Protein AF-0000000084639088 (afdb_homodimer)

pLDDT: mean 86.97, std 14.19, range [35.06, 98.44]

Sequence (454 aa):
MRRARAPRGSGDLLRHEILDAATELLLQTRQARAVSIRSVAERVGVTSPSIYLHFQDKDALLDAVCARYLARLDEEMERAAMGHTCVVEVLRAQGLAYVRFALQTPELYRLATMGEWRSGSNVDSALDSSAFRHMCASVQAMMDEGIYRADDPTTIALELWTAAHGVAALLIAKPHLPFGDVAAFADRVLGAVLCGHMVAGLVGPQATSRDLMDWVVQHRPSEESRVMRRARAPRGSGDLLRHEILDAATELLLQTRQARAVSIRSVAERVGVTSPSIYLHFQDKDALLDAVCARYLARLDEEMERAAMGHTCVVEVLRAQGLAYVRFALQTPELYRLATMGEWRSGSNVDSALDSSAFRHMCASVQAMMDEGIYRADDPTTIALELWTAAHGVAALLIAKPHLPFGDVAAFADRVLGAVLCGHMVAGLVGPQATSRDLMDWVVQHRPSEESRV

Structure (mmCIF, N/CA/C/O backbone):
data_AF-0000000084639088-model_v1
#
loop_
_entity.id
_entity.type
_entity.pdbx_description
1 polymer 'Bacterial regulatory s, tetR family protein'
#
loop_
_atom_site.group_PDB
_atom_site.id
_atom_site.type_symbol
_atom_site.label_atom_id
_atom_site.label_alt_id
_atom_site.label_comp_id
_atom_site.label_asym_id
_atom_site.label_entity_id
_atom_site.label_seq_id
_atom_site.pdbx_PDB_ins_code
_atom_site.Cartn_x
_atom_site.Cartn_y
_atom_site.Cartn_z
_atom_site.occupancy
_atom_site.B_iso_or_equiv
_atom_site.auth_seq_id
_atom_site.auth_comp_id
_atom_site.auth_asym_id
_atom_site.auth_atom_id
_atom_site.pdbx_PDB_model_num
ATOM 1 N N . MET A 1 1 ? 37.062 38.875 14.141 1 35.06 1 MET A N 1
ATOM 2 C CA . MET A 1 1 ? 37.75 37.688 13.617 1 35.06 1 MET A CA 1
ATOM 3 C C . MET A 1 1 ? 36.938 37.062 12.484 1 35.06 1 MET A C 1
ATOM 5 O O . MET A 1 1 ? 35.781 36.719 12.664 1 35.06 1 MET A O 1
ATOM 9 N N . ARG A 1 2 ? 37.219 37.312 11.219 1 38.88 2 ARG A N 1
ATOM 10 C CA . ARG A 1 2 ? 36.562 36.906 9.977 1 38.88 2 ARG A CA 1
ATOM 11 C C . ARG A 1 2 ? 36.406 35.406 9.914 1 38.88 2 ARG A C 1
ATOM 13 O O . ARG A 1 2 ? 37.344 34.656 10.203 1 38.88 2 ARG A O 1
ATOM 20 N N . ARG A 1 3 ? 35.25 34.875 10.227 1 47.12 3 ARG A N 1
ATOM 21 C CA . ARG A 1 3 ? 35.031 33.406 10.156 1 47.12 3 ARG A CA 1
ATOM 22 C C . ARG A 1 3 ? 35.75 32.812 8.938 1 47.12 3 ARG A C 1
ATOM 24 O O . ARG A 1 3 ? 35.562 33.312 7.816 1 47.12 3 ARG A O 1
ATOM 31 N N . ALA A 1 4 ? 36.938 32.312 9.062 1 46.47 4 ALA A N 1
ATOM 32 C CA . ALA A 1 4 ? 37.719 31.656 8.055 1 46.47 4 ALA A CA 1
ATOM 33 C C . ALA A 1 4 ? 36.844 30.953 7.023 1 46.47 4 ALA A C 1
ATOM 35 O O . ALA A 1 4 ? 35.875 30.312 7.379 1 46.47 4 ALA A O 1
ATOM 36 N N . ARG A 1 5 ? 36.844 31.297 5.793 1 47.91 5 ARG A N 1
ATOM 37 C CA . ARG A 1 5 ? 36.156 30.656 4.672 1 47.91 5 ARG A CA 1
ATOM 38 C C . ARG A 1 5 ? 36.281 29.141 4.766 1 47.91 5 ARG A C 1
ATOM 40 O O . ARG A 1 5 ? 37.375 28.594 4.891 1 47.91 5 ARG A O 1
ATOM 47 N N . ALA A 1 6 ? 35.281 28.5 5.352 1 52.72 6 ALA A N 1
ATOM 48 C CA . ALA A 1 6 ? 35.344 27.047 5.438 1 52.72 6 ALA A CA 1
ATOM 49 C C . ALA A 1 6 ? 36.031 26.469 4.203 1 52.72 6 ALA A C 1
ATOM 51 O O . ALA A 1 6 ? 35.75 26.891 3.076 1 52.72 6 ALA A O 1
ATOM 52 N N . PRO A 1 7 ? 37.188 25.719 4.219 1 47.97 7 PRO A N 1
ATOM 53 C CA . PRO A 1 7 ? 37.938 25.156 3.08 1 47.97 7 PRO A CA 1
ATOM 54 C C . PRO A 1 7 ? 37 24.547 2.021 1 47.97 7 PRO A C 1
ATOM 56 O O . PRO A 1 7 ? 35.875 24.156 2.334 1 47.97 7 PRO A O 1
ATOM 59 N N . ARG A 1 8 ? 37.438 24.375 0.79 1 40.81 8 ARG A N 1
ATOM 60 C CA . ARG A 1 8 ? 36.938 23.75 -0.433 1 40.81 8 ARG A CA 1
ATOM 61 C C . ARG A 1 8 ? 36.562 22.297 -0.199 1 40.81 8 ARG A C 1
ATOM 63 O O . ARG A 1 8 ? 37.406 21.516 0.305 1 40.81 8 ARG A O 1
ATOM 70 N N . GLY A 1 9 ? 35.312 21.906 -0.04 1 51.47 9 GLY A N 1
ATOM 71 C CA . GLY A 1 9 ? 34.781 20.625 0.343 1 51.47 9 GLY A CA 1
ATOM 72 C C . GLY A 1 9 ? 33.875 20.688 1.559 1 51.47 9 GLY A C 1
ATOM 73 O O . GLY A 1 9 ? 33.25 19.688 1.941 1 51.47 9 GLY A O 1
ATOM 74 N N . SER A 1 10 ? 34 21.734 2.279 1 57.94 10 SER A N 1
ATOM 75 C CA . SER A 1 10 ? 33.25 22.016 3.49 1 57.94 10 SER A CA 1
ATOM 76 C C . SER A 1 10 ? 31.75 22.078 3.199 1 57.94 10 SER A C 1
ATOM 78 O O . SER A 1 10 ? 30.938 21.719 4.043 1 57.94 10 SER A O 1
ATOM 80 N N . GLY A 1 11 ? 31.484 22.5 2.008 1 62.69 11 GLY A N 1
ATOM 81 C CA . GLY A 1 11 ? 30.109 22.547 1.563 1 62.69 11 GLY A CA 1
ATOM 82 C C . GLY A 1 11 ? 29.438 21.188 1.52 1 62.69 11 GLY A C 1
ATOM 83 O O . GLY A 1 11 ? 28.312 21.031 1.98 1 62.69 11 GLY A O 1
ATOM 84 N N . ASP A 1 12 ? 30.234 20.281 0.982 1 76.69 12 ASP A N 1
ATOM 85 C CA . ASP A 1 12 ? 29.719 18.922 0.908 1 76.69 12 ASP A CA 1
ATOM 86 C C . ASP A 1 12 ? 29.547 18.328 2.303 1 76.69 12 ASP A C 1
ATOM 88 O O . ASP A 1 12 ? 28.562 17.609 2.559 1 76.69 12 ASP A O 1
ATOM 92 N N . LEU A 1 13 ? 30.438 18.719 3.139 1 87.06 13 LEU A N 1
ATOM 93 C CA . LEU A 1 13 ? 30.359 18.219 4.504 1 87.06 13 LEU A CA 1
ATOM 94 C C . LEU A 1 13 ? 29.125 18.766 5.207 1 87.06 13 LEU A C 1
ATOM 96 O O . LEU A 1 13 ? 28.375 18.016 5.852 1 87.06 13 LEU A O 1
ATOM 100 N N . LEU A 1 14 ? 28.891 20.109 5.066 1 91.19 14 LEU A N 1
ATOM 101 C CA . LEU A 1 14 ? 27.734 20.719 5.711 1 91.19 14 LEU A CA 1
ATOM 102 C C . LEU A 1 14 ? 26.438 20.141 5.152 1 91.19 14 LEU A C 1
ATOM 104 O O . LEU A 1 14 ? 25.484 19.906 5.895 1 91.19 14 LEU A O 1
ATOM 108 N N . ARG A 1 15 ? 26.453 19.906 3.908 1 94.44 15 ARG A N 1
ATOM 109 C CA . ARG A 1 15 ? 25.266 19.312 3.295 1 94.44 15 ARG A CA 1
ATOM 110 C C . ARG A 1 15 ? 24.938 17.969 3.939 1 94.44 15 ARG A C 1
ATOM 112 O O . ARG A 1 15 ? 23.766 17.703 4.246 1 94.44 15 ARG A O 1
ATOM 119 N N . HIS A 1 16 ? 26 17.172 4.125 1 95.12 16 HIS A N 1
ATOM 120 C CA . HIS A 1 16 ? 25.797 15.867 4.742 1 95.12 16 HIS A CA 1
ATOM 121 C C . HIS A 1 16 ? 25.359 16.016 6.195 1 95.12 16 HIS A C 1
ATOM 123 O O . HIS A 1 16 ? 24.484 15.258 6.652 1 95.12 16 HIS A O 1
ATOM 129 N N . GLU A 1 17 ? 25.891 16.938 6.863 1 96.06 17 GLU A N 1
ATOM 130 C CA . GLU A 1 17 ? 25.5 17.188 8.25 1 96.06 17 GLU A CA 1
ATOM 131 C C . GLU A 1 17 ? 24.031 17.609 8.344 1 96.06 17 GLU A C 1
ATOM 133 O O . GLU A 1 17 ? 23.328 17.203 9.266 1 96.06 17 GLU A O 1
ATOM 138 N N . ILE A 1 18 ? 23.672 18.406 7.434 1 96.25 18 ILE A N 1
ATOM 139 C CA . ILE A 1 18 ? 22.281 18.875 7.387 1 96.25 18 ILE A CA 1
ATOM 140 C C . ILE A 1 18 ? 21.344 17.703 7.16 1 96.25 18 ILE A C 1
ATOM 142 O O . ILE A 1 18 ? 20.344 17.547 7.855 1 96.25 18 ILE A O 1
ATOM 146 N N . LEU A 1 19 ? 21.719 16.844 6.25 1 96.25 19 LEU A N 1
ATOM 147 C CA . LEU A 1 19 ? 20.906 15.68 5.953 1 96.25 19 LEU A CA 1
ATOM 148 C C . LEU A 1 19 ? 20.859 14.734 7.152 1 96.25 19 LEU A C 1
ATOM 150 O O . LEU A 1 19 ? 19.797 14.172 7.461 1 96.25 19 LEU A O 1
ATOM 154 N N . ASP A 1 20 ? 21.969 14.562 7.805 1 96.81 20 ASP A N 1
ATOM 155 C CA . ASP A 1 20 ? 22.016 13.727 9 1 96.81 20 ASP A CA 1
ATOM 156 C C . ASP A 1 20 ? 21.078 14.273 10.078 1 96.81 20 ASP A C 1
ATOM 158 O O . ASP A 1 20 ? 20.312 13.523 10.672 1 96.81 20 ASP A O 1
ATOM 162 N N . ALA A 1 21 ? 21.156 15.516 10.25 1 96.19 21 ALA A N 1
ATOM 163 C CA . ALA A 1 21 ? 20.344 16.172 11.281 1 96.19 21 ALA A CA 1
ATOM 164 C C . ALA A 1 21 ? 18.859 16.062 10.953 1 96.19 21 ALA A C 1
ATOM 166 O O . ALA A 1 21 ? 18.047 15.773 11.836 1 96.19 21 ALA A O 1
ATOM 167 N N . ALA A 1 22 ? 18.547 16.344 9.727 1 95.62 22 ALA A N 1
ATOM 168 C CA . ALA A 1 22 ? 17.156 16.25 9.305 1 95.62 22 ALA A CA 1
ATOM 169 C C . ALA A 1 22 ? 16.625 14.828 9.508 1 95.62 22 ALA A C 1
ATOM 171 O O . ALA A 1 22 ? 15.508 14.641 10 1 95.62 22 ALA A O 1
ATOM 172 N N . THR A 1 23 ? 17.406 13.844 9.125 1 94.88 23 THR A N 1
ATOM 173 C CA . THR A 1 23 ? 17.031 12.445 9.273 1 94.88 23 THR A CA 1
ATOM 174 C C . THR A 1 23 ? 16.828 12.094 10.742 1 94.88 23 THR A C 1
ATOM 176 O O . THR A 1 23 ? 15.828 11.469 11.109 1 94.88 23 THR A O 1
ATOM 179 N N . GLU A 1 24 ? 17.719 12.5 11.547 1 94.75 24 GLU A N 1
ATOM 180 C CA . GLU A 1 24 ? 17.641 12.227 12.977 1 94.75 24 GLU A CA 1
ATOM 181 C C . GLU A 1 24 ? 16.391 12.867 13.594 1 94.75 24 GLU A C 1
ATOM 183 O O . GLU A 1 24 ? 15.695 12.234 14.391 1 94.75 24 GLU A O 1
ATOM 188 N N . LEU A 1 25 ? 16.188 14.102 13.234 1 93.44 25 LEU A N 1
ATOM 189 C CA . LEU A 1 25 ? 15.016 14.805 13.75 1 93.44 25 LEU A CA 1
ATOM 190 C C . LEU A 1 25 ? 13.734 14.078 13.336 1 93.44 25 LEU A C 1
ATOM 192 O O . LEU A 1 25 ? 12.812 13.938 14.141 1 93.44 25 LEU A O 1
ATOM 196 N N . LEU A 1 26 ? 13.703 13.648 12.109 1 90.62 26 LEU A N 1
ATOM 197 C CA . LEU A 1 26 ? 12.539 12.922 11.602 1 90.62 26 LEU A CA 1
ATOM 198 C C . LEU A 1 26 ? 12.32 11.633 12.391 1 90.62 26 LEU A C 1
ATOM 200 O O . LEU A 1 26 ? 11.195 11.32 12.781 1 90.62 26 LEU A O 1
ATOM 204 N N . LEU A 1 27 ? 13.383 10.922 12.625 1 90.5 27 LEU A N 1
ATOM 205 C CA . LEU A 1 27 ? 13.297 9.641 13.32 1 90.5 27 LEU A CA 1
ATOM 206 C C . LEU A 1 27 ? 12.906 9.852 14.781 1 90.5 27 LEU A C 1
ATOM 208 O O . LEU A 1 27 ? 12.156 9.055 15.344 1 90.5 27 LEU A O 1
ATOM 212 N N . GLN A 1 28 ? 13.344 10.938 15.383 1 89.69 28 GLN A N 1
ATOM 213 C CA . GLN A 1 28 ? 13.062 11.234 16.781 1 89.69 28 GLN A CA 1
ATOM 214 C C . GLN A 1 28 ? 11.617 11.68 16.969 1 89.69 28 GLN A C 1
ATOM 216 O O . GLN A 1 28 ? 10.945 11.242 17.906 1 89.69 28 GLN A O 1
ATOM 221 N N . THR A 1 29 ? 11.18 12.484 16.062 1 84.56 29 THR A N 1
ATOM 222 C CA . THR A 1 29 ? 9.859 13.078 16.234 1 84.56 29 THR A CA 1
ATOM 223 C C . THR A 1 29 ? 8.789 12.203 15.578 1 84.56 29 THR A C 1
ATOM 225 O O . THR A 1 29 ? 7.602 12.336 15.875 1 84.56 29 THR A O 1
ATOM 228 N N . ARG A 1 30 ? 9.188 11.398 14.586 1 78.81 30 ARG A N 1
ATOM 229 C CA . ARG A 1 30 ? 8.336 10.492 13.82 1 78.81 30 ARG A CA 1
ATOM 230 C C . ARG A 1 30 ? 7.32 11.266 12.984 1 78.81 30 ARG A C 1
ATOM 232 O O . ARG A 1 30 ? 6.32 10.703 12.539 1 78.81 30 ARG A O 1
ATOM 239 N N . GLN A 1 31 ? 7.531 12.539 12.867 1 77.12 31 GLN A N 1
ATOM 240 C CA . GLN A 1 31 ? 6.629 13.406 12.117 1 77.12 31 GLN A CA 1
ATOM 241 C C . GLN A 1 31 ? 7.41 14.359 11.219 1 77.12 31 GLN A C 1
ATOM 243 O O . GLN A 1 31 ? 8.289 15.086 11.688 1 77.12 31 GLN A O 1
ATOM 248 N N . ALA A 1 32 ? 6.996 14.367 9.953 1 77.31 32 ALA A N 1
ATOM 249 C CA . ALA A 1 32 ? 7.664 15.258 9.008 1 77.31 32 ALA A CA 1
ATOM 250 C C . ALA A 1 32 ? 7.441 16.719 9.383 1 77.31 32 ALA A C 1
ATOM 252 O O . ALA A 1 32 ? 8.297 17.578 9.133 1 77.31 32 ALA A O 1
ATOM 253 N N . ARG A 1 33 ? 6.328 16.984 9.969 1 75.38 33 ARG A N 1
ATOM 254 C CA . ARG A 1 33 ? 5.984 18.359 10.305 1 75.38 33 ARG A CA 1
ATOM 255 C C . ARG A 1 33 ? 6.922 18.922 11.367 1 75.38 33 ARG A C 1
ATOM 257 O O . ARG A 1 33 ? 7.09 20.141 11.484 1 75.38 33 ARG A O 1
ATOM 264 N N . ALA A 1 34 ? 7.543 18.062 12.062 1 80.44 34 ALA A N 1
ATOM 265 C CA . ALA A 1 34 ? 8.438 18.5 13.125 1 80.44 34 ALA A CA 1
ATOM 266 C C . ALA A 1 34 ? 9.797 18.906 12.57 1 80.44 34 ALA A C 1
ATOM 268 O O . ALA A 1 34 ? 10.586 19.578 13.25 1 80.44 34 ALA A O 1
ATOM 269 N N . VAL A 1 35 ? 10.102 18.484 11.422 1 90 35 VAL A N 1
ATOM 270 C CA . VAL A 1 35 ? 11.344 18.859 10.766 1 90 35 VAL A CA 1
ATOM 271 C C . VAL A 1 35 ? 11.18 20.234 10.109 1 90 35 VAL A C 1
ATOM 273 O O . VAL A 1 35 ? 10.336 20.406 9.227 1 90 35 VAL A O 1
ATOM 276 N N . SER A 1 36 ? 11.93 21.234 10.648 1 93.75 36 SER A N 1
ATOM 277 C CA . SER A 1 36 ? 11.961 22.578 10.07 1 93.75 36 SER A CA 1
ATOM 278 C C . SER A 1 36 ? 13.383 23.031 9.773 1 93.75 36 SER A C 1
ATOM 280 O O . SER A 1 36 ? 14.344 22.469 10.32 1 93.75 36 SER A O 1
ATOM 282 N N . ILE A 1 37 ? 13.453 24 8.852 1 96.31 37 ILE A N 1
ATOM 283 C CA . ILE A 1 37 ? 14.766 24.562 8.555 1 96.31 37 ILE A CA 1
ATOM 284 C C . ILE A 1 37 ? 15.414 25.078 9.836 1 96.31 37 ILE A C 1
ATOM 286 O O . ILE A 1 37 ? 16.594 24.844 10.086 1 96.31 37 ILE A O 1
ATOM 290 N N . ARG A 1 38 ? 14.633 25.688 10.68 1 95.5 38 ARG A N 1
ATOM 291 C CA . ARG A 1 38 ? 15.133 26.234 11.938 1 95.5 38 ARG A CA 1
ATOM 292 C C . ARG A 1 38 ? 15.641 25.141 12.859 1 95.5 38 ARG A C 1
ATOM 294 O O . ARG A 1 38 ? 16.734 25.234 13.414 1 95.5 38 ARG A O 1
ATOM 301 N N . SER A 1 39 ? 14.859 24.062 13.047 1 95.69 39 SER A N 1
ATOM 302 C CA . SER A 1 39 ? 15.234 22.984 13.953 1 95.69 39 SER A CA 1
ATOM 303 C C . SER A 1 39 ? 16.484 22.25 13.445 1 95.69 39 SER A C 1
ATOM 305 O O . SER A 1 39 ? 17.328 21.828 14.242 1 95.69 39 SER A O 1
ATOM 307 N N . VAL A 1 40 ? 16.578 22.094 12.156 1 97 40 VAL A N 1
ATOM 308 C CA . VAL A 1 40 ? 17.734 21.453 11.562 1 97 40 VAL A CA 1
ATOM 309 C C . VAL A 1 40 ? 18.969 22.312 11.758 1 97 40 VAL A C 1
ATOM 311 O O . VAL A 1 40 ? 20.031 21.828 12.141 1 97 40 VAL A O 1
ATOM 314 N N . ALA A 1 41 ? 18.797 23.609 11.516 1 96.94 41 ALA A N 1
ATOM 315 C CA . ALA A 1 41 ? 19.906 24.547 11.711 1 96.94 41 ALA A CA 1
ATOM 316 C C . ALA A 1 41 ? 20.406 24.516 13.148 1 96.94 41 ALA A C 1
ATOM 318 O O . ALA A 1 41 ? 21.609 24.453 13.383 1 96.94 41 ALA A O 1
ATOM 319 N N . GLU A 1 42 ? 19.5 24.516 14.055 1 96.44 42 GLU A N 1
ATOM 320 C CA . GLU A 1 42 ? 19.844 24.453 15.469 1 96.44 42 GLU A CA 1
ATOM 321 C C . GLU A 1 42 ? 20.609 23.172 15.805 1 96.44 42 GLU A C 1
ATOM 323 O O . GLU A 1 42 ? 21.594 23.203 16.547 1 96.44 42 GLU A O 1
ATOM 328 N N . ARG A 1 43 ? 20.219 22.125 15.273 1 95.19 43 ARG A N 1
ATOM 329 C CA . ARG A 1 43 ? 20.844 20.828 15.547 1 95.19 43 ARG A CA 1
ATOM 330 C C . ARG A 1 43 ? 22.266 20.781 14.992 1 95.19 43 ARG A C 1
ATOM 332 O O . ARG A 1 43 ? 23.156 20.203 15.617 1 95.19 43 ARG A O 1
ATOM 339 N N . VAL A 1 44 ? 22.453 21.297 13.852 1 95.94 44 VAL A N 1
ATOM 340 C CA . VAL A 1 44 ? 23.75 21.297 13.188 1 95.94 44 VAL A CA 1
ATOM 341 C C . VAL A 1 44 ? 24.656 22.344 13.82 1 95.94 44 VAL A C 1
ATOM 343 O O . VAL A 1 44 ? 25.875 22.219 13.797 1 95.94 44 VAL A O 1
ATOM 346 N N . GLY A 1 45 ? 24.109 23.406 14.383 1 96.38 45 GLY A N 1
ATOM 347 C CA . GLY A 1 45 ? 24.859 24.5 14.953 1 96.38 45 GLY A CA 1
ATOM 348 C C . GLY A 1 45 ? 25.203 25.594 13.945 1 96.38 45 GLY A C 1
ATOM 349 O O . GLY A 1 45 ? 26.297 26.156 13.969 1 96.38 45 GLY A O 1
ATOM 350 N N . VAL A 1 46 ? 24.281 25.828 13.031 1 96.06 46 VAL A N 1
ATOM 351 C CA . VAL A 1 46 ? 24.453 26.875 12.039 1 96.06 46 VAL A CA 1
ATOM 352 C C . VAL A 1 46 ? 23.219 27.766 12 1 96.06 46 VAL A C 1
ATOM 354 O O . VAL A 1 46 ? 22.25 27.516 12.719 1 96.06 46 VAL A O 1
ATOM 357 N N . THR A 1 47 ? 23.266 28.781 11.117 1 94.56 47 THR A N 1
ATOM 358 C CA . THR A 1 47 ? 22.109 29.641 10.953 1 94.56 47 THR A CA 1
ATOM 359 C C . THR A 1 47 ? 21.188 29.109 9.867 1 94.56 47 THR A C 1
ATOM 361 O O . THR A 1 47 ? 21.625 28.391 8.969 1 94.56 47 THR A O 1
ATOM 364 N N . SER A 1 48 ? 19.922 29.453 9.883 1 94.81 48 SER A N 1
ATOM 365 C CA . SER A 1 48 ? 18.938 29.016 8.898 1 94.81 48 SER A CA 1
ATOM 366 C C . SER A 1 48 ? 19.359 29.422 7.488 1 94.81 48 SER A C 1
ATOM 368 O O . SER A 1 48 ? 19.25 28.641 6.547 1 94.81 48 SER A O 1
ATOM 370 N N . PRO A 1 49 ? 19.875 30.641 7.262 1 94.12 49 PRO A N 1
ATOM 371 C CA . PRO A 1 49 ? 20.312 31.031 5.918 1 94.12 49 PRO A CA 1
ATOM 372 C C . PRO A 1 49 ? 21.391 30.125 5.348 1 94.12 49 PRO A C 1
ATOM 374 O O . PRO A 1 49 ? 21.438 29.906 4.133 1 94.12 49 PRO A O 1
ATOM 377 N N . SER A 1 50 ? 22.172 29.594 6.203 1 93.69 50 SER A N 1
ATOM 378 C CA . SER A 1 50 ? 23.234 28.672 5.77 1 93.69 50 SER A CA 1
ATOM 379 C C . SER A 1 50 ? 22.641 27.422 5.125 1 93.69 50 SER A C 1
ATOM 381 O O . SER A 1 50 ? 23.25 26.828 4.238 1 93.69 50 SER A O 1
ATOM 383 N N . ILE A 1 51 ? 21.438 27.016 5.605 1 95.88 51 ILE A N 1
ATOM 384 C CA . ILE A 1 51 ? 20.781 25.828 5.078 1 95.88 51 ILE A CA 1
ATOM 385 C C . ILE A 1 51 ? 20.266 26.109 3.664 1 95.88 51 ILE A C 1
ATOM 387 O O . ILE A 1 51 ? 20.344 25.234 2.793 1 95.88 51 ILE A O 1
ATOM 391 N N . TYR A 1 52 ? 19.891 27.312 3.414 1 94.38 52 TYR A N 1
ATOM 392 C CA . TYR A 1 52 ? 19.297 27.688 2.137 1 94.38 52 TYR A CA 1
ATOM 393 C C . TYR A 1 52 ? 20.359 27.734 1.038 1 94.38 52 TYR A C 1
ATOM 395 O O . TYR A 1 52 ? 20.031 27.781 -0.149 1 94.38 52 TYR A O 1
ATOM 403 N N . LEU A 1 53 ? 21.609 27.734 1.375 1 94 53 LEU A N 1
ATOM 404 C CA . LEU A 1 53 ? 22.688 27.625 0.401 1 94 53 LEU A CA 1
ATOM 405 C C . LEU A 1 53 ? 22.719 26.234 -0.225 1 94 53 LEU A C 1
ATOM 407 O O . LEU A 1 53 ? 23.219 26.047 -1.333 1 94 53 LEU A O 1
ATOM 411 N N . HIS A 1 54 ? 22.156 25.328 0.507 1 95.06 54 HIS A N 1
ATOM 412 C CA . HIS A 1 54 ? 22.219 23.938 0.068 1 95.06 54 HIS A CA 1
ATOM 413 C C . HIS A 1 54 ? 20.859 23.438 -0.368 1 95.06 54 HIS A C 1
ATOM 415 O O . HIS A 1 54 ? 20.75 22.562 -1.227 1 95.06 54 HIS A O 1
ATOM 421 N N . PHE A 1 55 ? 19.828 23.906 0.308 1 95.44 55 PHE A N 1
ATOM 422 C CA . PHE A 1 55 ? 18.453 23.469 0.039 1 95.44 55 PHE A CA 1
ATOM 423 C C . PHE A 1 55 ? 17.516 24.672 -0.066 1 95.44 55 PHE A C 1
ATOM 425 O O . PHE A 1 55 ? 17.406 25.453 0.873 1 95.44 55 PHE A O 1
ATOM 432 N N . GLN A 1 56 ? 16.781 24.672 -1.149 1 94.19 56 GLN A N 1
ATOM 433 C CA . GLN A 1 56 ? 15.93 25.812 -1.489 1 94.19 56 GLN A CA 1
ATOM 434 C C . GLN A 1 56 ? 14.82 26.016 -0.456 1 94.19 56 GLN A C 1
ATOM 436 O O . GLN A 1 56 ? 14.422 27.141 -0.169 1 94.19 56 GLN A O 1
ATOM 441 N N . ASP A 1 57 ? 14.289 24.938 0.053 1 92.88 57 ASP A N 1
ATOM 442 C CA . ASP A 1 57 ? 13.211 24.953 1.034 1 92.88 57 ASP A CA 1
ATOM 443 C C . ASP A 1 57 ? 13.117 23.625 1.781 1 92.88 57 ASP A C 1
ATOM 445 O O . ASP A 1 57 ? 13.953 22.734 1.591 1 92.88 57 ASP A O 1
ATOM 449 N N . LYS A 1 58 ? 12.18 23.516 2.576 1 92.25 58 LYS A N 1
ATOM 450 C CA . LYS A 1 58 ? 11.992 22.312 3.387 1 92.25 58 LYS A CA 1
ATOM 451 C C . LYS A 1 58 ? 11.719 21.094 2.51 1 92.25 58 LYS A C 1
ATOM 453 O O . LYS A 1 58 ? 12.227 20.016 2.777 1 92.25 58 LYS A O 1
ATOM 458 N N . ASP A 1 59 ? 10.953 21.312 1.494 1 88.56 59 ASP A N 1
ATOM 459 C CA . ASP A 1 59 ? 10.609 20.219 0.608 1 88.56 59 ASP A CA 1
ATOM 460 C C . ASP A 1 59 ? 11.844 19.656 -0.09 1 88.56 59 ASP A C 1
ATOM 462 O O . ASP A 1 59 ? 12.016 18.438 -0.203 1 88.56 59 ASP A O 1
ATOM 466 N N . ALA A 1 60 ? 12.641 20.531 -0.516 1 90.75 60 ALA A N 1
ATOM 467 C CA . ALA A 1 60 ? 13.883 20.109 -1.152 1 90.75 60 ALA A CA 1
ATOM 468 C C . ALA A 1 60 ? 14.766 19.344 -0.174 1 90.75 60 ALA A C 1
ATOM 470 O O . ALA A 1 60 ? 15.422 18.359 -0.553 1 90.75 60 ALA A O 1
ATOM 471 N N . LEU A 1 61 ? 14.828 19.844 1.048 1 93.38 61 LEU A N 1
ATOM 472 C CA . LEU A 1 61 ? 15.586 19.156 2.092 1 93.38 61 LEU A CA 1
ATOM 473 C C . LEU A 1 61 ? 15.039 17.75 2.338 1 93.38 61 LEU A C 1
ATOM 475 O O . LEU A 1 61 ? 15.789 16.781 2.336 1 93.38 61 LEU A O 1
ATOM 479 N N . LEU A 1 62 ? 13.766 17.641 2.461 1 91.5 62 LEU A N 1
ATOM 480 C CA . LEU A 1 62 ? 13.133 16.344 2.725 1 91.5 62 LEU A CA 1
ATOM 481 C C . LEU A 1 62 ? 13.281 15.414 1.525 1 91.5 62 LEU A C 1
ATOM 483 O O . LEU A 1 62 ? 13.438 14.203 1.691 1 91.5 62 LEU A O 1
ATOM 487 N N . ASP A 1 63 ? 13.211 15.953 0.367 1 88.38 63 ASP A N 1
ATOM 488 C CA . ASP A 1 63 ? 13.445 15.156 -0.835 1 88.38 63 ASP A CA 1
ATOM 489 C C . ASP A 1 63 ? 14.836 14.531 -0.825 1 88.38 63 ASP A C 1
ATOM 491 O O . ASP A 1 63 ? 15.008 13.375 -1.209 1 88.38 63 ASP A O 1
ATOM 495 N N . ALA A 1 64 ? 15.758 15.312 -0.448 1 90.88 64 ALA A N 1
ATOM 496 C CA . ALA A 1 64 ? 17.125 14.82 -0.387 1 90.88 64 ALA A CA 1
ATOM 497 C C . ALA A 1 64 ? 17.281 13.734 0.677 1 90.88 64 ALA A C 1
ATOM 499 O O . ALA A 1 64 ? 18.016 12.758 0.485 1 90.88 64 ALA A O 1
ATOM 500 N N . VAL A 1 65 ? 16.609 13.891 1.803 1 92 65 VAL A N 1
ATOM 501 C CA . VAL A 1 65 ? 16.594 12.859 2.84 1 92 65 VAL A CA 1
ATOM 502 C C . VAL A 1 65 ? 16.016 11.562 2.273 1 92 65 VAL A C 1
ATOM 504 O O . VAL A 1 65 ? 16.578 10.492 2.477 1 92 65 VAL A O 1
ATOM 507 N N . CYS A 1 66 ? 14.984 11.648 1.524 1 89.75 66 CYS A N 1
ATOM 508 C CA . CYS A 1 66 ? 14.328 10.492 0.92 1 89.75 66 CYS A CA 1
ATOM 509 C C . CYS A 1 66 ? 15.234 9.836 -0.115 1 89.75 66 CYS A C 1
ATOM 511 O O . CYS A 1 66 ? 15.312 8.609 -0.189 1 89.75 66 CYS A O 1
ATOM 513 N N . ALA A 1 67 ? 15.867 10.664 -0.891 1 87.88 67 ALA A N 1
ATOM 514 C CA . ALA A 1 67 ? 16.781 10.125 -1.896 1 87.88 67 ALA A CA 1
ATOM 515 C C . ALA A 1 67 ? 17.875 9.297 -1.248 1 87.88 67 ALA A C 1
ATOM 517 O O . ALA A 1 67 ? 18.219 8.211 -1.731 1 87.88 67 ALA A O 1
ATOM 518 N N . ARG A 1 68 ? 18.438 9.828 -0.21 1 90.12 68 ARG A N 1
ATOM 519 C CA . ARG A 1 68 ? 19.453 9.094 0.52 1 90.12 68 ARG A CA 1
ATOM 520 C C . ARG A 1 68 ? 18.906 7.797 1.101 1 90.12 68 ARG A C 1
ATOM 522 O O . ARG A 1 68 ? 19.562 6.758 1.075 1 90.12 68 ARG A O 1
ATOM 529 N N . TYR A 1 69 ? 17.734 7.82 1.64 1 91.31 69 TYR A N 1
ATOM 530 C CA . TYR A 1 69 ? 17.047 6.656 2.182 1 91.31 69 TYR A CA 1
ATOM 531 C C . TYR A 1 69 ? 16.859 5.586 1.109 1 91.31 69 TYR A C 1
ATOM 533 O O . TYR A 1 69 ? 17.188 4.418 1.324 1 91.31 69 TYR A O 1
ATOM 541 N N . LEU A 1 70 ? 16.438 5.949 -0.064 1 88.25 70 LEU A N 1
ATOM 542 C CA . LEU A 1 70 ? 16.172 5.004 -1.141 1 88.25 70 LEU A CA 1
ATOM 543 C C . LEU A 1 70 ? 17.469 4.441 -1.71 1 88.25 70 LEU A C 1
ATOM 545 O O . LEU A 1 70 ? 17.5 3.309 -2.191 1 88.25 70 LEU A O 1
ATOM 549 N N . ALA A 1 71 ? 18.531 5.23 -1.599 1 88.31 71 ALA A N 1
ATOM 550 C CA . ALA A 1 71 ? 19.828 4.727 -2.008 1 88.31 71 ALA A CA 1
ATOM 551 C C . ALA A 1 71 ? 20.281 3.561 -1.126 1 88.31 71 ALA A C 1
ATOM 553 O O . ALA A 1 71 ? 20.906 2.619 -1.603 1 88.31 71 ALA A O 1
ATOM 554 N N . ARG A 1 72 ? 19.938 3.625 0.111 1 91.88 72 ARG A N 1
ATOM 555 C CA . ARG A 1 72 ? 20.25 2.529 1.021 1 91.88 72 ARG A CA 1
ATOM 556 C C . ARG A 1 72 ? 19.438 1.282 0.68 1 91.88 72 ARG A C 1
ATOM 558 O O . ARG A 1 72 ? 19.906 0.159 0.9 1 91.88 72 ARG A O 1
ATOM 565 N N . LEU A 1 73 ? 18.234 1.497 0.214 1 91.44 73 LEU A N 1
ATOM 566 C CA . LEU A 1 73 ? 17.422 0.374 -0.227 1 91.44 73 LEU A CA 1
ATOM 567 C C . LEU A 1 73 ? 18.109 -0.389 -1.356 1 91.44 73 LEU A C 1
ATOM 569 O O . LEU A 1 73 ? 18.047 -1.62 -1.4 1 91.44 73 LEU A O 1
ATOM 573 N N . ASP A 1 74 ? 18.734 0.346 -2.213 1 87.62 74 ASP A N 1
ATOM 574 C CA . ASP A 1 74 ? 19.469 -0.265 -3.309 1 87.62 74 ASP A CA 1
ATOM 575 C C . ASP A 1 74 ? 20.516 -1.253 -2.783 1 87.62 74 ASP A C 1
ATOM 577 O O . ASP A 1 74 ? 20.609 -2.379 -3.273 1 87.62 74 ASP A O 1
ATOM 581 N N . GLU A 1 75 ? 21.203 -0.837 -1.817 1 90 75 GLU A N 1
ATOM 582 C CA . GLU A 1 75 ? 22.234 -1.682 -1.217 1 90 75 GLU A CA 1
ATOM 583 C C . GLU A 1 75 ? 21.625 -2.934 -0.592 1 90 75 GLU A C 1
ATOM 585 O O . GLU A 1 75 ? 22.172 -4.027 -0.717 1 90 75 GLU A O 1
ATOM 590 N N . GLU A 1 76 ? 20.516 -2.766 0.042 1 90.94 76 GLU A N 1
ATOM 591 C CA . GLU A 1 76 ? 19.828 -3.889 0.668 1 90.94 76 GLU A CA 1
ATOM 592 C C . GLU A 1 76 ? 19.375 -4.902 -0.374 1 90.94 76 GLU A C 1
ATOM 594 O O . GLU A 1 76 ? 19.453 -6.109 -0.154 1 90.94 76 GLU A O 1
ATOM 599 N N . MET A 1 77 ? 18.875 -4.406 -1.506 1 88.94 77 MET A N 1
ATOM 600 C CA . MET A 1 77 ? 18.406 -5.273 -2.58 1 88.94 77 MET A CA 1
ATOM 601 C C . MET A 1 77 ? 19.547 -6.078 -3.178 1 88.94 77 MET A C 1
ATOM 603 O O . MET A 1 77 ? 19.391 -7.266 -3.469 1 88.94 77 MET A O 1
ATOM 607 N N . GLU A 1 78 ? 20.641 -5.398 -3.334 1 88.44 78 GLU A N 1
ATOM 608 C CA . GLU A 1 78 ? 21.828 -6.074 -3.861 1 88.44 78 GLU A CA 1
ATOM 609 C C . GLU A 1 78 ? 22.312 -7.164 -2.908 1 88.44 78 GLU A C 1
ATOM 611 O O . GLU A 1 78 ? 22.641 -8.273 -3.338 1 88.44 78 GLU A O 1
ATOM 616 N N . ARG A 1 79 ? 22.359 -6.832 -1.683 1 92.25 79 ARG A N 1
ATOM 617 C CA . ARG A 1 79 ? 22.797 -7.781 -0.668 1 92.25 79 ARG A CA 1
ATOM 618 C C . ARG A 1 79 ? 21.875 -8.992 -0.616 1 92.25 79 ARG A C 1
ATOM 620 O O . ARG A 1 79 ? 22.344 -10.125 -0.466 1 92.25 79 ARG A O 1
ATOM 627 N N . ALA A 1 80 ? 20.578 -8.766 -0.712 1 91.44 80 ALA A N 1
ATOM 628 C CA . ALA A 1 80 ? 19.578 -9.828 -0.637 1 91.44 80 ALA A CA 1
ATOM 629 C C . ALA A 1 80 ? 19.75 -10.82 -1.786 1 91.44 80 ALA A C 1
ATOM 631 O O . ALA A 1 80 ? 19.406 -12 -1.656 1 91.44 80 ALA A O 1
ATOM 632 N N . ALA A 1 81 ? 20.172 -10.305 -2.922 1 89.25 81 ALA A N 1
ATOM 633 C CA . ALA A 1 81 ? 20.344 -11.141 -4.105 1 89.25 81 ALA A CA 1
ATOM 634 C C . ALA A 1 81 ? 21.578 -12.039 -3.975 1 89.25 81 ALA A C 1
ATOM 636 O O . ALA A 1 81 ? 21.656 -13.078 -4.629 1 89.25 81 ALA A O 1
ATOM 637 N N . MET A 1 82 ? 22.406 -11.547 -3.025 1 87.5 82 MET A N 1
ATOM 638 C CA . MET A 1 82 ? 23.688 -12.25 -2.9 1 87.5 82 MET A CA 1
ATOM 639 C C . MET A 1 82 ? 23.484 -13.617 -2.264 1 87.5 82 MET A C 1
ATOM 641 O O . MET A 1 82 ? 22.688 -13.773 -1.344 1 87.5 82 MET A O 1
ATOM 645 N N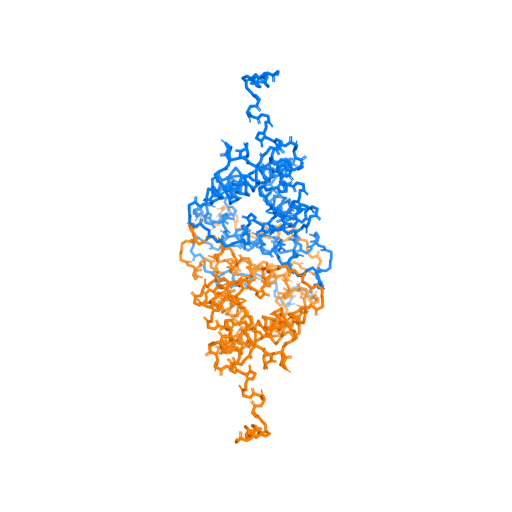 . GLY A 1 83 ? 24 -14.625 -2.787 1 85.5 83 GLY A N 1
ATOM 646 C CA . GLY A 1 83 ? 24.016 -15.953 -2.195 1 85.5 83 GLY A CA 1
ATOM 647 C C . GLY A 1 83 ? 22.953 -16.875 -2.768 1 85.5 83 GLY A C 1
ATOM 648 O O . GLY A 1 83 ? 22.797 -18 -2.309 1 85.5 83 GLY A O 1
ATOM 649 N N . HIS A 1 84 ? 22.109 -16.312 -3.529 1 86.94 84 HIS A N 1
ATOM 650 C CA . HIS A 1 84 ? 21.109 -17.156 -4.168 1 86.94 84 HIS A CA 1
ATOM 651 C C . HIS A 1 84 ? 21.453 -17.406 -5.633 1 86.94 84 HIS A C 1
ATOM 653 O O . HIS A 1 84 ? 21.906 -16.5 -6.332 1 86.94 84 HIS A O 1
ATOM 659 N N . THR A 1 85 ? 21.297 -18.578 -6.016 1 82.25 85 THR A N 1
ATOM 660 C CA . THR A 1 85 ? 21.578 -18.906 -7.406 1 82.25 85 THR A CA 1
ATOM 661 C C . THR A 1 85 ? 20.281 -19.016 -8.211 1 82.25 85 THR A C 1
ATOM 663 O O . THR A 1 85 ? 20.266 -18.75 -9.406 1 82.25 85 THR A O 1
ATOM 666 N N . CYS A 1 86 ? 19.266 -19.391 -7.598 1 87.88 86 CYS A N 1
ATOM 667 C CA . CYS A 1 86 ? 17.969 -19.5 -8.234 1 87.88 86 CYS A CA 1
ATOM 668 C C . CYS A 1 86 ? 17.281 -18.141 -8.305 1 87.88 86 CYS A C 1
ATOM 670 O O . CYS A 1 86 ? 17.109 -17.469 -7.285 1 87.88 86 CYS A O 1
ATOM 672 N N . VAL A 1 87 ? 16.938 -17.719 -9.523 1 88.19 87 VAL A N 1
ATOM 673 C CA . VAL A 1 87 ? 16.406 -16.391 -9.766 1 88.19 87 VAL A CA 1
ATOM 674 C C . VAL A 1 87 ? 15.109 -16.203 -8.992 1 88.19 87 VAL A C 1
ATOM 676 O O . VAL A 1 87 ? 14.805 -15.094 -8.523 1 88.19 87 VAL A O 1
ATOM 679 N N . VAL A 1 88 ? 14.359 -17.281 -8.828 1 89.38 88 VAL A N 1
ATOM 680 C CA . VAL A 1 88 ? 13.117 -17.219 -8.062 1 89.38 88 VAL A CA 1
ATOM 681 C C . VAL A 1 88 ? 13.422 -16.859 -6.609 1 89.38 88 VAL A C 1
ATOM 683 O O . VAL A 1 88 ? 12.75 -16.016 -6.023 1 89.38 88 VAL A O 1
ATOM 686 N N . GLU A 1 89 ? 14.469 -17.484 -6.086 1 91.19 89 GLU A N 1
ATOM 687 C CA . GLU A 1 89 ? 14.875 -17.219 -4.707 1 91.19 89 GLU A CA 1
ATOM 688 C C . GLU A 1 89 ? 15.422 -15.797 -4.562 1 91.19 89 GLU A C 1
ATOM 690 O O . GLU A 1 89 ? 15.242 -15.164 -3.516 1 91.19 89 GLU A O 1
ATOM 695 N N . VAL A 1 90 ? 16.094 -15.32 -5.59 1 92.56 90 VAL A N 1
ATOM 696 C CA . VAL A 1 90 ? 16.609 -13.953 -5.586 1 92.56 90 VAL A CA 1
ATOM 697 C C . VAL A 1 90 ? 15.445 -12.969 -5.457 1 92.56 90 VAL A C 1
ATOM 699 O O . VAL A 1 90 ? 15.461 -12.086 -4.598 1 92.56 90 VAL A O 1
ATOM 702 N N . LEU A 1 91 ? 14.453 -13.117 -6.25 1 92.62 91 LEU A N 1
ATOM 703 C CA . LEU A 1 91 ? 13.312 -12.211 -6.254 1 92.62 91 LEU A CA 1
ATOM 704 C C . LEU A 1 91 ? 12.555 -12.281 -4.934 1 92.62 91 LEU A C 1
ATOM 706 O O . LEU A 1 91 ? 12.141 -11.25 -4.395 1 92.62 91 LEU A O 1
ATOM 710 N N . ARG A 1 92 ? 12.344 -13.477 -4.438 1 93.31 92 ARG A N 1
ATOM 711 C CA . ARG A 1 92 ? 11.719 -13.656 -3.135 1 93.31 92 ARG A CA 1
ATOM 712 C C . ARG A 1 92 ? 12.516 -12.953 -2.041 1 93.31 92 ARG A C 1
ATOM 714 O O . ARG A 1 92 ? 11.953 -12.219 -1.227 1 93.31 92 ARG A O 1
ATOM 721 N N . ALA A 1 93 ? 13.82 -13.164 -2.008 1 94.31 93 ALA A N 1
ATOM 722 C CA . ALA A 1 93 ? 14.703 -12.555 -1.013 1 94.31 93 ALA A CA 1
ATOM 723 C C . ALA A 1 93 ? 14.664 -11.031 -1.112 1 94.31 93 ALA A C 1
ATOM 725 O O . ALA A 1 93 ? 14.664 -10.336 -0.093 1 94.31 93 ALA A O 1
ATOM 726 N N . GLN A 1 94 ? 14.703 -10.531 -2.295 1 94.62 94 GLN A N 1
ATOM 727 C CA . GLN A 1 94 ? 14.625 -9.086 -2.518 1 94.62 94 GLN A CA 1
ATOM 728 C C . GLN A 1 94 ? 13.312 -8.516 -1.991 1 94.62 94 GLN A C 1
ATOM 730 O O . GLN A 1 94 ? 13.297 -7.445 -1.383 1 94.62 94 GLN A O 1
ATOM 735 N N . GLY A 1 95 ? 12.18 -9.211 -2.26 1 95.25 95 GLY A N 1
ATOM 736 C CA . GLY A 1 95 ? 10.891 -8.781 -1.731 1 95.25 95 GLY A CA 1
ATOM 737 C C . GLY A 1 95 ? 10.859 -8.711 -0.216 1 95.25 95 GLY A C 1
ATOM 738 O O . GLY A 1 95 ? 10.375 -7.738 0.36 1 95.25 95 GLY A O 1
ATOM 739 N N . LEU A 1 96 ? 11.391 -9.734 0.424 1 96 96 LEU A N 1
ATOM 740 C CA . LEU A 1 96 ? 11.422 -9.781 1.882 1 96 96 LEU A CA 1
ATOM 741 C C . LEU A 1 96 ? 12.352 -8.711 2.438 1 96 96 LEU A C 1
ATOM 743 O O . LEU A 1 96 ? 12.039 -8.078 3.453 1 96 96 LEU A O 1
ATOM 747 N N . ALA A 1 97 ? 13.461 -8.477 1.771 1 95.44 97 ALA A N 1
ATOM 748 C CA . ALA A 1 97 ? 14.391 -7.414 2.164 1 95.44 97 ALA A CA 1
ATOM 749 C C . ALA A 1 97 ? 13.719 -6.043 2.072 1 95.44 97 ALA A C 1
ATOM 751 O O . ALA A 1 97 ? 13.945 -5.18 2.922 1 95.44 97 ALA A O 1
ATOM 752 N N . TYR A 1 98 ? 12.953 -5.844 1.033 1 96 98 TYR A N 1
ATOM 753 C CA . TYR A 1 98 ? 12.219 -4.594 0.859 1 96 98 TYR A CA 1
ATOM 754 C C . TYR A 1 98 ? 11.305 -4.332 2.049 1 96 98 TYR A C 1
ATOM 756 O O . TYR A 1 98 ? 11.32 -3.238 2.621 1 96 98 TYR A O 1
ATOM 764 N N . VAL A 1 99 ? 10.523 -5.355 2.424 1 97.81 99 VAL A N 1
ATOM 765 C CA . VAL A 1 99 ? 9.578 -5.211 3.523 1 97.81 99 VAL A CA 1
ATOM 766 C C . VAL A 1 99 ? 10.336 -4.965 4.828 1 97.81 99 VAL A C 1
ATOM 768 O O . VAL A 1 99 ? 9.969 -4.082 5.605 1 97.81 99 VAL A O 1
ATOM 771 N N . ARG A 1 100 ? 11.367 -5.699 5.09 1 97.19 100 ARG A N 1
ATOM 772 C CA . ARG A 1 100 ? 12.18 -5.52 6.293 1 97.19 100 ARG A CA 1
ATOM 773 C C . ARG A 1 100 ? 12.766 -4.113 6.355 1 97.19 100 ARG A C 1
ATOM 775 O O . ARG A 1 100 ? 12.75 -3.475 7.41 1 97.19 100 ARG A O 1
ATOM 782 N N . PHE A 1 101 ? 13.297 -3.674 5.238 1 96.44 101 PHE A N 1
ATOM 783 C CA . PHE A 1 101 ? 13.859 -2.336 5.129 1 96.44 101 PHE A CA 1
ATOM 784 C C . PHE A 1 101 ? 12.828 -1.277 5.492 1 96.44 101 PHE A C 1
ATOM 786 O O . PHE A 1 101 ? 13.102 -0.378 6.289 1 96.44 101 PHE A O 1
ATOM 793 N N . ALA A 1 102 ? 11.664 -1.351 4.887 1 96.44 102 ALA A N 1
ATOM 794 C CA . ALA A 1 102 ? 10.578 -0.403 5.121 1 96.44 102 ALA A CA 1
ATOM 795 C C . ALA A 1 102 ? 10.211 -0.342 6.605 1 96.44 102 ALA A C 1
ATOM 797 O O . ALA A 1 102 ? 10 0.741 7.152 1 96.44 102 ALA A O 1
ATOM 798 N N . LEU A 1 103 ? 10.203 -1.477 7.289 1 96.69 103 LEU A N 1
ATOM 799 C CA . LEU A 1 103 ? 9.734 -1.574 8.664 1 96.69 103 LEU A CA 1
ATOM 800 C C . LEU A 1 103 ? 10.781 -1.043 9.633 1 96.69 103 LEU A C 1
ATOM 802 O O . LEU A 1 103 ? 10.469 -0.743 10.789 1 96.69 103 LEU A O 1
ATOM 806 N N . GLN A 1 104 ? 12.023 -0.938 9.234 1 95.25 104 GLN A N 1
ATOM 807 C CA . GLN A 1 104 ? 13.094 -0.436 10.094 1 95.25 104 GLN A CA 1
ATOM 808 C C . GLN A 1 104 ? 12.914 1.051 10.383 1 95.25 104 GLN A C 1
ATOM 810 O O . GLN A 1 104 ? 13.219 1.515 11.484 1 95.25 104 GLN A O 1
ATOM 815 N N . THR A 1 105 ? 12.477 1.784 9.43 1 93.38 105 THR A N 1
ATOM 816 C CA . THR A 1 105 ? 12.258 3.219 9.578 1 93.38 105 THR A CA 1
ATOM 817 C C . THR A 1 105 ? 10.945 3.637 8.922 1 93.38 105 THR A C 1
ATOM 819 O O . THR A 1 105 ? 10.953 4.348 7.918 1 93.38 105 THR A O 1
ATOM 822 N N . PRO A 1 106 ? 9.852 3.309 9.57 1 92.75 106 PRO A N 1
ATOM 823 C CA . PRO A 1 106 ? 8.531 3.543 8.992 1 92.75 106 PRO A CA 1
ATOM 824 C C . PRO A 1 106 ? 8.297 5.008 8.617 1 92.75 106 PRO A C 1
ATOM 826 O O . PRO A 1 106 ? 7.605 5.297 7.645 1 92.75 106 PRO A O 1
ATOM 829 N N . GLU A 1 107 ? 8.891 5.957 9.312 1 89.31 107 GLU A N 1
ATOM 830 C CA . GLU A 1 107 ? 8.695 7.379 9.055 1 89.31 107 GLU A CA 1
ATOM 831 C C . GLU A 1 107 ? 9.336 7.793 7.73 1 89.31 107 GLU A C 1
ATOM 833 O O . GLU A 1 107 ? 8.758 8.57 6.969 1 89.31 107 GLU A O 1
ATOM 838 N N . LEU A 1 108 ? 10.508 7.301 7.531 1 91.19 108 LEU A N 1
ATOM 839 C CA . LEU A 1 108 ? 11.188 7.598 6.277 1 91.19 108 LEU A CA 1
ATOM 840 C C . LEU A 1 108 ? 10.492 6.918 5.105 1 91.19 108 LEU A C 1
ATOM 842 O O . LEU A 1 108 ? 10.359 7.504 4.027 1 91.19 108 LEU A O 1
ATOM 846 N N . TYR A 1 109 ? 10.016 5.695 5.316 1 92.88 109 TYR A N 1
ATOM 847 C CA . TYR A 1 109 ? 9.297 4.977 4.27 1 92.88 109 TYR A CA 1
ATOM 848 C C . TYR A 1 109 ? 8.039 5.727 3.861 1 92.88 109 TYR A C 1
ATOM 850 O O . TYR A 1 109 ? 7.75 5.875 2.67 1 92.88 109 TYR A O 1
ATOM 858 N N . ARG A 1 110 ? 7.312 6.152 4.828 1 90.44 110 ARG A N 1
ATOM 859 C CA . ARG A 1 110 ? 6.082 6.891 4.566 1 90.44 110 ARG A CA 1
ATOM 860 C C . ARG A 1 110 ? 6.363 8.156 3.758 1 90.44 110 ARG A C 1
ATOM 862 O O . ARG A 1 110 ? 5.668 8.438 2.781 1 90.44 110 ARG A O 1
ATOM 869 N N . LEU A 1 111 ? 7.332 8.859 4.156 1 87.75 111 LEU A N 1
ATOM 870 C CA . LEU A 1 111 ? 7.691 10.094 3.469 1 87.75 111 LEU A CA 1
ATOM 871 C C . LEU A 1 111 ? 8.109 9.812 2.027 1 87.75 111 LEU A C 1
ATOM 873 O O . LEU A 1 111 ? 7.75 10.562 1.117 1 87.75 111 LEU A O 1
ATOM 877 N N . ALA A 1 112 ? 8.766 8.75 1.835 1 89 112 ALA A N 1
ATOM 878 C CA . ALA A 1 112 ? 9.359 8.453 0.538 1 89 112 ALA A CA 1
ATOM 879 C C . ALA A 1 112 ? 8.336 7.855 -0.418 1 89 112 ALA A C 1
ATOM 881 O O . ALA A 1 112 ? 8.438 8.016 -1.636 1 89 112 ALA A O 1
ATOM 882 N N . THR A 1 113 ? 7.281 7.164 0.158 1 90.31 113 THR A N 1
ATOM 883 C CA . THR A 1 113 ? 6.52 6.336 -0.765 1 90.31 113 THR A CA 1
ATOM 884 C C . THR A 1 113 ? 5.023 6.609 -0.629 1 90.31 113 THR A C 1
ATOM 886 O O . THR A 1 113 ? 4.238 6.25 -1.511 1 90.31 113 THR A O 1
ATOM 889 N N . MET A 1 114 ? 4.559 7.227 0.429 1 87.62 114 MET A N 1
ATOM 890 C CA . MET A 1 114 ? 3.125 7.254 0.709 1 87.62 114 MET A CA 1
ATOM 891 C C . MET A 1 114 ? 2.592 8.68 0.68 1 87.62 114 MET A C 1
ATOM 893 O O . MET A 1 114 ? 1.383 8.898 0.772 1 87.62 114 MET A O 1
ATOM 897 N N . GLY A 1 115 ? 3.484 9.617 0.56 1 79.38 115 GLY A N 1
ATOM 898 C CA . GLY A 1 115 ? 3.061 11.008 0.558 1 79.38 115 GLY A CA 1
ATOM 899 C C . GLY A 1 115 ? 2.428 11.438 -0.752 1 79.38 115 GLY A C 1
ATOM 900 O O . GLY A 1 115 ? 2.34 10.648 -1.694 1 79.38 115 GLY A O 1
ATOM 901 N N . GLU A 1 116 ? 1.971 12.664 -0.68 1 77.19 116 GLU A N 1
ATOM 902 C CA . GLU A 1 116 ? 1.386 13.242 -1.887 1 77.19 116 GLU A CA 1
ATOM 903 C C . GLU A 1 116 ? 2.443 13.445 -2.969 1 77.19 116 GLU A C 1
ATOM 905 O O . GLU A 1 116 ? 3.568 13.859 -2.674 1 77.19 116 GLU A O 1
ATOM 910 N N . TRP A 1 117 ? 1.979 13 -4.113 1 71.19 117 TRP A N 1
ATOM 911 C CA . TRP A 1 117 ? 2.859 13.219 -5.258 1 71.19 117 TRP A CA 1
ATOM 912 C C . TRP A 1 117 ? 2.998 14.711 -5.559 1 71.19 117 TRP A C 1
ATOM 914 O O . TRP A 1 117 ? 2.004 15.438 -5.602 1 71.19 117 TRP A O 1
ATOM 924 N N . ARG A 1 118 ? 4.113 15.18 -5.496 1 68.94 118 ARG A N 1
ATOM 925 C CA . ARG A 1 118 ? 4.406 16.547 -5.902 1 68.94 118 ARG A CA 1
ATOM 926 C C . ARG A 1 118 ? 5.129 16.578 -7.246 1 68.94 118 ARG A C 1
ATOM 928 O O . ARG A 1 118 ? 6.215 16.016 -7.383 1 68.94 118 ARG A O 1
ATOM 935 N N . SER A 1 119 ? 4.324 17.188 -8.125 1 61.38 119 SER A N 1
ATOM 936 C CA . SER A 1 119 ? 4.949 17.344 -9.438 1 61.38 119 SER A CA 1
ATOM 937 C C . SER A 1 119 ? 6.289 18.062 -9.344 1 61.38 119 SER A C 1
ATOM 939 O O . SER A 1 119 ? 6.43 19.016 -8.57 1 61.38 119 SER A O 1
ATOM 941 N N . GLY A 1 120 ? 7.336 17.484 -9.961 1 58.19 120 GLY A N 1
ATOM 942 C CA . GLY A 1 120 ? 8.641 18.125 -9.969 1 58.19 120 GLY A CA 1
ATOM 943 C C . GLY A 1 120 ? 9.562 17.625 -8.875 1 58.19 120 GLY A C 1
ATOM 944 O O . GLY A 1 120 ? 10.703 18.062 -8.758 1 58.19 120 GLY A O 1
ATOM 945 N N . SER A 1 121 ? 8.828 16.984 -7.934 1 57.88 121 SER A N 1
ATOM 946 C CA . SER A 1 121 ? 9.695 16.438 -6.891 1 57.88 121 SER A CA 1
ATOM 947 C C . SER A 1 121 ? 10.688 15.445 -7.465 1 57.88 121 SER A C 1
ATOM 949 O O . SER A 1 121 ? 10.375 14.727 -8.422 1 57.88 121 SER A O 1
ATOM 951 N N . ASN A 1 122 ? 11.875 15.641 -7.363 1 51.62 122 ASN A N 1
ATOM 952 C CA . ASN A 1 122 ? 12.953 14.758 -7.797 1 51.62 122 ASN A CA 1
ATOM 953 C C . ASN A 1 122 ? 12.828 13.367 -7.18 1 51.62 122 ASN A C 1
ATOM 955 O O . ASN A 1 122 ? 13.641 12.484 -7.445 1 51.62 122 ASN A O 1
ATOM 959 N N . VAL A 1 123 ? 12.031 13.266 -6.199 1 50.38 123 VAL A N 1
ATOM 960 C CA . VAL A 1 123 ? 11.945 11.945 -5.582 1 50.38 123 VAL A CA 1
ATOM 961 C C . VAL A 1 123 ? 11.414 10.938 -6.594 1 50.38 123 VAL A C 1
ATOM 963 O O . VAL A 1 123 ? 11.672 9.734 -6.48 1 50.38 123 VAL A O 1
ATOM 966 N N . ASP A 1 124 ? 10.57 11.445 -7.633 1 52.81 124 ASP A N 1
ATOM 967 C CA . ASP A 1 124 ? 9.883 10.484 -8.484 1 52.81 124 ASP A CA 1
ATOM 968 C C . ASP A 1 124 ? 10.875 9.688 -9.336 1 52.81 124 ASP A C 1
ATOM 970 O O . ASP A 1 124 ? 10.539 9.227 -10.43 1 52.81 124 ASP A O 1
ATOM 974 N N . SER A 1 125 ? 12.07 9.68 -8.797 1 60.75 125 SER A N 1
ATOM 975 C CA . SER A 1 125 ? 13.195 8.922 -9.344 1 60.75 125 SER A CA 1
ATOM 976 C C . SER A 1 125 ? 13.086 7.441 -9.008 1 60.75 125 SER A C 1
ATOM 978 O O . SER A 1 125 ? 14.07 6.703 -9.117 1 60.75 125 SER A O 1
ATOM 980 N N . ALA A 1 126 ? 11.883 7.043 -8.703 1 59.59 126 ALA A N 1
ATOM 981 C CA . ALA A 1 126 ? 11.82 5.637 -8.305 1 59.59 126 ALA A CA 1
ATOM 982 C C . ALA A 1 126 ? 12.289 4.727 -9.438 1 59.59 126 ALA A C 1
ATOM 984 O O . ALA A 1 126 ? 13.078 3.805 -9.219 1 59.59 126 ALA A O 1
ATOM 985 N N . LEU A 1 127 ? 11.805 5.031 -10.57 1 60 127 LEU A N 1
ATOM 986 C CA . LEU A 1 127 ? 12.172 4.207 -11.719 1 60 127 LEU A CA 1
ATOM 987 C C . LEU A 1 127 ? 13.664 4.336 -12.023 1 60 127 LEU A C 1
ATOM 989 O O . LEU A 1 127 ? 14.258 3.428 -12.602 1 60 127 LEU A O 1
ATOM 993 N N . ASP A 1 128 ? 14.047 5.379 -11.531 1 64.81 128 ASP A N 1
ATOM 994 C CA . ASP A 1 128 ? 15.461 5.609 -11.812 1 64.81 128 ASP A CA 1
ATOM 995 C C . ASP A 1 128 ? 16.344 5.121 -10.664 1 64.81 128 ASP A C 1
ATOM 997 O O . ASP A 1 128 ? 17.562 5.164 -10.75 1 64.81 128 ASP A O 1
ATOM 1001 N N . SER A 1 129 ? 15.602 4.66 -9.805 1 75.25 129 SER A N 1
ATOM 1002 C CA . SER A 1 129 ? 16.391 4.184 -8.672 1 75.25 129 SER A CA 1
ATOM 1003 C C . SER A 1 129 ? 17.094 2.873 -9 1 75.25 129 SER A C 1
ATOM 1005 O O . SER A 1 129 ? 16.594 2.072 -9.789 1 75.25 129 SER A O 1
ATOM 1007 N N . SER A 1 130 ? 18.25 2.73 -8.414 1 78.69 130 SER A N 1
ATOM 1008 C CA . SER A 1 130 ? 19.016 1.496 -8.57 1 78.69 130 SER A CA 1
ATOM 1009 C C . SER A 1 130 ? 18.25 0.299 -8.016 1 78.69 130 SER A C 1
ATOM 1011 O O . SER A 1 130 ? 18.312 -0.8 -8.57 1 78.69 130 SER A O 1
ATOM 1013 N N . ALA A 1 131 ? 17.438 0.56 -7.016 1 81 131 ALA A N 1
ATOM 1014 C CA . ALA A 1 131 ? 16.656 -0.521 -6.422 1 81 131 ALA A CA 1
ATOM 1015 C C . ALA A 1 131 ? 15.648 -1.087 -7.422 1 81 131 ALA A C 1
ATOM 1017 O O . ALA A 1 131 ? 15.539 -2.305 -7.578 1 81 131 ALA A O 1
ATOM 1018 N N . PHE A 1 132 ? 15.016 -0.269 -8.148 1 87.19 132 PHE A N 1
ATOM 1019 C CA . PHE A 1 132 ? 14.031 -0.709 -9.125 1 87.19 132 PHE A CA 1
ATOM 1020 C C . PHE A 1 132 ? 14.711 -1.385 -10.312 1 87.19 132 PHE A C 1
ATOM 1022 O O . PHE A 1 132 ? 14.203 -2.377 -10.844 1 87.19 132 PHE A O 1
ATOM 1029 N N . ARG A 1 133 ? 15.852 -0.919 -10.617 1 87.19 133 ARG A N 1
ATOM 1030 C CA . ARG A 1 133 ? 16.594 -1.531 -11.711 1 87.19 133 ARG A CA 1
ATOM 1031 C C . ARG A 1 133 ? 17.016 -2.953 -11.359 1 87.19 133 ARG A C 1
ATOM 1033 O O . ARG A 1 133 ? 17.016 -3.838 -12.219 1 87.19 133 ARG A O 1
ATOM 1040 N N . HIS A 1 134 ? 17.375 -3.164 -10.164 1 86.62 134 HIS A N 1
ATOM 1041 C CA . HIS A 1 134 ? 17.719 -4.508 -9.711 1 86.62 134 HIS A CA 1
ATOM 1042 C C . HIS A 1 134 ? 16.516 -5.445 -9.828 1 86.62 134 HIS A C 1
ATOM 1044 O O . HIS A 1 134 ? 16.672 -6.594 -10.25 1 86.62 134 HIS A O 1
ATOM 1050 N N . MET A 1 135 ? 15.398 -4.949 -9.477 1 89.69 135 MET A N 1
ATOM 1051 C CA . MET A 1 135 ? 14.18 -5.75 -9.586 1 89.69 135 MET A CA 1
ATOM 1052 C C . MET A 1 135 ? 13.875 -6.082 -11.039 1 89.69 135 MET A C 1
ATOM 1054 O O . MET A 1 135 ? 13.547 -7.227 -11.367 1 89.69 135 MET A O 1
ATOM 1058 N N . CYS A 1 136 ? 14.016 -5.074 -11.867 1 93 136 CYS A N 1
ATOM 1059 C CA . CYS A 1 136 ? 13.789 -5.289 -13.289 1 93 136 CYS A CA 1
ATOM 1060 C C . CYS A 1 136 ? 14.742 -6.344 -13.844 1 93 136 CYS A C 1
ATOM 1062 O O . CYS A 1 136 ? 14.344 -7.191 -14.648 1 93 136 CYS A O 1
ATOM 1064 N N . ALA A 1 137 ? 15.961 -6.266 -13.398 1 92 137 ALA A N 1
ATOM 1065 C CA . ALA A 1 137 ? 16.953 -7.234 -13.852 1 92 137 ALA A CA 1
ATOM 1066 C C . ALA A 1 137 ? 16.578 -8.648 -13.414 1 92 137 ALA A C 1
ATOM 1068 O O . ALA A 1 137 ? 16.734 -9.602 -14.18 1 92 137 ALA A O 1
ATOM 1069 N N . SER A 1 138 ? 16.141 -8.789 -12.18 1 93 138 SER A N 1
ATOM 1070 C CA . SER A 1 138 ? 15.719 -10.094 -11.672 1 93 138 SER A CA 1
ATOM 1071 C C . SER A 1 138 ? 14.5 -10.609 -12.43 1 93 138 SER A C 1
ATOM 1073 O O . SER A 1 138 ? 14.414 -11.797 -12.742 1 93 138 SER A O 1
ATOM 1075 N N . VAL A 1 139 ? 13.555 -9.742 -12.773 1 95.5 139 VAL A N 1
ATOM 1076 C CA . VAL A 1 139 ? 12.375 -10.102 -13.539 1 95.5 139 VAL A CA 1
ATOM 1077 C C . VAL A 1 139 ? 12.781 -10.547 -14.945 1 95.5 139 VAL A C 1
ATOM 1079 O O . VAL A 1 139 ? 12.289 -11.555 -15.453 1 95.5 139 VAL A O 1
ATOM 1082 N N . GLN A 1 140 ? 13.68 -9.766 -15.516 1 95.94 140 GLN A N 1
ATOM 1083 C CA . GLN A 1 140 ? 14.188 -10.117 -16.844 1 95.94 140 GLN A CA 1
ATOM 1084 C C . GLN A 1 140 ? 14.82 -11.508 -16.828 1 95.94 140 GLN A C 1
ATOM 1086 O O . GLN A 1 140 ? 14.633 -12.289 -17.766 1 95.94 140 GLN A O 1
ATOM 1091 N N . ALA A 1 141 ? 15.578 -11.789 -15.828 1 94.12 141 ALA A N 1
ATOM 1092 C CA . ALA A 1 141 ? 16.203 -13.102 -15.695 1 94.12 141 ALA A CA 1
ATOM 1093 C C . ALA A 1 141 ? 15.148 -14.211 -15.625 1 94.12 141 ALA A C 1
ATOM 1095 O O . ALA A 1 141 ? 15.32 -15.281 -16.219 1 94.12 141 ALA A O 1
ATOM 1096 N N . MET A 1 142 ? 14.062 -13.984 -14.898 1 93.75 142 MET A N 1
ATOM 1097 C CA . MET A 1 142 ? 12.961 -14.938 -14.82 1 93.75 142 MET A CA 1
ATOM 1098 C C . MET A 1 142 ? 12.352 -15.18 -16.203 1 93.75 142 MET A C 1
ATOM 1100 O O . MET A 1 142 ? 11.984 -16.312 -16.531 1 93.75 142 MET A O 1
ATOM 1104 N N . MET A 1 143 ? 12.219 -14.125 -16.969 1 94.31 143 MET A N 1
ATOM 1105 C CA . MET A 1 143 ? 11.688 -14.234 -18.328 1 94.31 143 MET A CA 1
ATOM 1106 C C . MET A 1 143 ? 12.648 -14.992 -19.234 1 94.31 143 MET A C 1
ATOM 1108 O O . MET A 1 143 ? 12.227 -15.844 -20.016 1 94.31 143 MET A O 1
ATOM 1112 N N . ASP A 1 144 ? 13.922 -14.68 -19.062 1 94.44 144 ASP A N 1
ATOM 1113 C CA . ASP A 1 144 ? 14.945 -15.32 -19.875 1 94.44 144 ASP A CA 1
ATOM 1114 C C . ASP A 1 144 ? 14.977 -16.828 -19.625 1 94.44 144 ASP A C 1
ATOM 1116 O O . ASP A 1 144 ? 15.273 -17.609 -20.531 1 94.44 144 ASP A O 1
ATOM 1120 N N . GLU A 1 145 ? 14.664 -17.219 -18.438 1 91.56 145 GLU A N 1
ATOM 1121 C CA . GLU A 1 145 ? 14.641 -18.641 -18.078 1 91.56 145 GLU A CA 1
ATOM 1122 C C . GLU A 1 145 ? 13.312 -19.281 -18.469 1 91.56 145 GLU A C 1
ATOM 1124 O O . GLU A 1 145 ? 13.102 -20.469 -18.219 1 91.56 145 GLU A O 1
ATOM 1129 N N . GLY A 1 146 ? 12.406 -18.516 -18.953 1 90.31 146 GLY A N 1
ATOM 1130 C CA . GLY A 1 146 ? 11.117 -19.016 -19.406 1 90.31 146 GLY A CA 1
ATOM 1131 C C . GLY A 1 146 ? 10.141 -19.266 -18.281 1 90.31 146 GLY A C 1
ATOM 1132 O O . GLY A 1 146 ? 9.141 -19.969 -18.453 1 90.31 146 GLY A O 1
ATOM 1133 N N . ILE A 1 147 ? 10.43 -18.719 -17.141 1 91.62 147 ILE A N 1
ATOM 1134 C CA . ILE A 1 147 ? 9.586 -18.922 -15.969 1 91.62 147 ILE A CA 1
ATOM 1135 C C . ILE A 1 147 ? 8.438 -17.906 -15.977 1 91.62 147 ILE A C 1
ATOM 1137 O O . ILE A 1 147 ? 7.285 -18.266 -15.742 1 91.62 147 ILE A O 1
ATOM 1141 N N . TYR A 1 148 ? 8.758 -16.656 -16.219 1 93.75 148 TYR A N 1
ATOM 1142 C CA . TYR A 1 148 ? 7.727 -15.641 -16.391 1 93.75 148 TYR A CA 1
ATOM 1143 C C . TYR A 1 148 ? 7.363 -15.469 -17.859 1 93.75 148 TYR A C 1
ATOM 1145 O O . TYR A 1 148 ? 8.172 -15.773 -18.75 1 93.75 148 TYR A O 1
ATOM 1153 N N . ARG A 1 149 ? 6.18 -14.984 -18.109 1 92.62 149 ARG A N 1
ATOM 1154 C CA . ARG A 1 149 ? 5.781 -14.672 -19.484 1 92.62 149 ARG A CA 1
ATOM 1155 C C . ARG A 1 149 ? 6.625 -13.539 -20.047 1 92.62 149 ARG A C 1
ATOM 1157 O O . ARG A 1 149 ? 7.078 -12.664 -19.312 1 92.62 149 ARG A O 1
ATOM 1164 N N . ALA A 1 150 ? 6.762 -13.625 -21.344 1 91.19 150 ALA A N 1
ATOM 1165 C CA . ALA A 1 150 ? 7.434 -12.516 -22.016 1 91.19 150 ALA A CA 1
ATOM 1166 C C . ALA A 1 150 ? 6.594 -11.25 -21.953 1 91.19 150 ALA A C 1
ATOM 1168 O O . ALA A 1 150 ? 5.434 -11.242 -22.375 1 91.19 150 ALA A O 1
ATOM 1169 N N . ASP A 1 151 ? 7.137 -10.219 -21.422 1 93.31 151 ASP A N 1
ATOM 1170 C CA . ASP A 1 151 ? 6.484 -8.93 -21.219 1 93.31 151 ASP A CA 1
ATOM 1171 C C . ASP A 1 151 ? 7.512 -7.828 -20.938 1 93.31 151 ASP A C 1
ATOM 1173 O O . ASP A 1 151 ? 8.719 -8.086 -20.938 1 93.31 151 ASP A O 1
ATOM 1177 N N . ASP A 1 152 ? 7.047 -6.625 -20.844 1 94.19 152 ASP A N 1
ATOM 1178 C CA . ASP A 1 152 ? 7.922 -5.547 -20.391 1 94.19 152 ASP A CA 1
ATOM 1179 C C . ASP A 1 152 ? 8.344 -5.766 -18.938 1 94.19 152 ASP A C 1
ATOM 1181 O O . ASP A 1 152 ? 7.5 -5.77 -18.031 1 94.19 152 ASP A O 1
ATOM 1185 N N . PRO A 1 153 ? 9.656 -5.988 -18.688 1 94.94 153 PRO A N 1
ATOM 1186 C CA . PRO A 1 153 ? 10.109 -6.242 -17.328 1 94.94 153 PRO A CA 1
ATOM 1187 C C . PRO A 1 153 ? 9.695 -5.141 -16.344 1 94.94 153 PRO A C 1
ATOM 1189 O O . PRO A 1 153 ? 9.469 -5.41 -15.164 1 94.94 153 PRO A O 1
ATOM 1192 N N . THR A 1 154 ? 9.57 -3.902 -16.844 1 94.56 154 THR A N 1
ATOM 1193 C CA . THR A 1 154 ? 9.156 -2.785 -16 1 94.56 154 THR A CA 1
ATOM 1194 C C . THR A 1 154 ? 7.734 -2.996 -15.484 1 94.56 154 THR A C 1
ATOM 1196 O O . THR A 1 154 ? 7.453 -2.752 -14.305 1 94.56 154 THR A O 1
ATOM 1199 N N . THR A 1 155 ? 6.898 -3.473 -16.297 1 94.56 155 THR A N 1
ATOM 1200 C CA . THR A 1 155 ? 5.508 -3.693 -15.914 1 94.56 155 THR A CA 1
ATOM 1201 C C . THR A 1 155 ? 5.41 -4.777 -14.844 1 94.56 155 THR A C 1
ATOM 1203 O O . THR A 1 155 ? 4.75 -4.586 -13.82 1 94.56 155 THR A O 1
ATOM 1206 N N . ILE A 1 156 ? 6.102 -5.867 -15.062 1 95.75 156 ILE A N 1
ATOM 1207 C CA . ILE A 1 156 ? 6.066 -6.965 -14.102 1 95.75 156 ILE A CA 1
ATOM 1208 C C . ILE A 1 156 ? 6.723 -6.523 -12.797 1 95.75 156 ILE A C 1
ATOM 1210 O O . ILE A 1 156 ? 6.238 -6.852 -11.703 1 95.75 156 ILE A O 1
ATOM 1214 N N . ALA A 1 157 ? 7.809 -5.758 -12.93 1 95.5 157 ALA A N 1
ATOM 1215 C CA . ALA A 1 157 ? 8.477 -5.246 -11.734 1 95.5 157 ALA A CA 1
ATOM 1216 C C . ALA A 1 157 ? 7.547 -4.344 -10.93 1 95.5 157 ALA A C 1
ATOM 1218 O O . ALA A 1 157 ? 7.516 -4.414 -9.695 1 95.5 157 ALA A O 1
ATOM 1219 N N . LEU A 1 158 ? 6.77 -3.502 -11.586 1 96.31 158 LEU A N 1
ATOM 1220 C CA . LEU A 1 158 ? 5.805 -2.645 -10.914 1 96.31 158 LEU A CA 1
ATOM 1221 C C . LEU A 1 158 ? 4.73 -3.477 -10.219 1 96.31 158 LEU A C 1
ATOM 1223 O O . LEU A 1 158 ? 4.328 -3.164 -9.094 1 96.31 158 LEU A O 1
ATOM 1227 N N . GLU A 1 159 ? 4.305 -4.512 -10.859 1 97.25 159 GLU A N 1
ATOM 1228 C CA . GLU A 1 159 ? 3.309 -5.395 -10.258 1 97.25 159 GLU A CA 1
ATOM 1229 C C . GLU A 1 159 ? 3.84 -6.031 -8.977 1 97.25 159 GLU A C 1
ATOM 1231 O O . GLU A 1 159 ? 3.148 -6.051 -7.953 1 97.25 159 GLU A O 1
ATOM 1236 N N . LEU A 1 160 ? 5.062 -6.48 -9.047 1 96.94 160 LEU A N 1
ATOM 1237 C CA . LEU A 1 160 ? 5.676 -7.09 -7.875 1 96.94 160 LEU A CA 1
ATOM 1238 C C . LEU A 1 160 ? 5.926 -6.051 -6.789 1 96.94 160 LEU A C 1
ATOM 1240 O O . LEU A 1 160 ? 5.75 -6.336 -5.602 1 96.94 160 LEU A O 1
ATOM 1244 N N . TRP A 1 161 ? 6.293 -4.863 -7.176 1 96.38 161 TRP A N 1
ATOM 1245 C CA . TRP A 1 161 ? 6.516 -3.777 -6.23 1 96.38 161 TRP A CA 1
ATOM 1246 C C . TRP A 1 161 ? 5.23 -3.426 -5.488 1 96.38 161 TRP A C 1
ATOM 1248 O O . TRP A 1 161 ? 5.246 -3.188 -4.277 1 96.38 161 TRP A O 1
ATOM 1258 N N . THR A 1 162 ? 4.125 -3.383 -6.184 1 97.69 162 THR A N 1
ATOM 1259 C CA . THR A 1 162 ? 2.863 -3.053 -5.527 1 97.69 162 THR A CA 1
ATOM 1260 C C . THR A 1 162 ? 2.557 -4.051 -4.418 1 97.69 162 THR A C 1
ATOM 1262 O O . THR A 1 162 ? 2.049 -3.674 -3.359 1 97.69 162 THR A O 1
ATOM 1265 N N . ALA A 1 163 ? 2.848 -5.285 -4.637 1 97.69 163 ALA A N 1
ATOM 1266 C CA . ALA A 1 163 ? 2.6 -6.309 -3.623 1 97.69 163 ALA A CA 1
ATOM 1267 C C . ALA A 1 163 ? 3.463 -6.074 -2.387 1 97.69 163 ALA A C 1
ATOM 1269 O O . ALA A 1 163 ? 2.955 -6.051 -1.263 1 97.69 163 ALA A O 1
ATOM 1270 N N . ALA A 1 164 ? 4.746 -5.895 -2.613 1 97.44 164 ALA A N 1
ATOM 1271 C CA . ALA A 1 164 ? 5.656 -5.66 -1.496 1 97.44 164 ALA A CA 1
ATOM 1272 C C . ALA A 1 164 ? 5.305 -4.367 -0.762 1 97.44 164 ALA A C 1
ATOM 1274 O O . ALA A 1 164 ? 5.301 -4.328 0.47 1 97.44 164 ALA A O 1
ATOM 1275 N N . HIS A 1 165 ? 5.027 -3.367 -1.532 1 97 165 HIS A N 1
ATOM 1276 C CA . HIS A 1 165 ? 4.637 -2.084 -0.957 1 97 165 HIS A CA 1
ATOM 1277 C C . HIS A 1 165 ? 3.363 -2.219 -0.128 1 97 165 HIS A C 1
ATOM 1279 O O . HIS A 1 165 ? 3.248 -1.62 0.944 1 97 165 HIS A O 1
ATOM 1285 N N . GLY A 1 166 ? 2.379 -2.93 -0.664 1 98.19 166 GLY A N 1
ATOM 1286 C CA . GLY A 1 166 ? 1.146 -3.133 0.08 1 98.19 166 GLY A CA 1
ATOM 1287 C C . GLY A 1 166 ? 1.369 -3.762 1.442 1 98.19 166 GLY A C 1
ATOM 1288 O O . GLY A 1 166 ? 0.783 -3.328 2.436 1 98.19 166 GLY A O 1
ATOM 1289 N N . VAL A 1 167 ? 2.207 -4.754 1.499 1 98.44 167 VAL A N 1
ATOM 1290 C CA . VAL A 1 167 ? 2.547 -5.41 2.756 1 98.44 167 VAL A CA 1
ATOM 1291 C C . VAL A 1 167 ? 3.209 -4.41 3.701 1 98.44 167 VAL A C 1
ATOM 1293 O O . VAL A 1 167 ? 2.752 -4.219 4.832 1 98.44 167 VAL A O 1
ATOM 1296 N N . ALA A 1 168 ? 4.215 -3.719 3.223 1 98 168 ALA A N 1
ATOM 1297 C CA . ALA A 1 168 ? 4.953 -2.768 4.047 1 98 168 ALA A CA 1
ATOM 1298 C C . ALA A 1 168 ? 4.043 -1.643 4.535 1 98 168 ALA A C 1
ATOM 1300 O O . ALA A 1 168 ? 4.02 -1.328 5.73 1 98 168 ALA A O 1
ATOM 1301 N N . ALA A 1 169 ? 3.295 -1.127 3.623 1 96.94 169 ALA A N 1
ATOM 1302 C CA . ALA A 1 169 ? 2.473 0.047 3.904 1 96.94 169 ALA A CA 1
ATOM 1303 C C . ALA A 1 169 ? 1.402 -0.27 4.945 1 96.94 169 ALA A C 1
ATOM 1305 O O . ALA A 1 169 ? 1.173 0.514 5.867 1 96.94 169 ALA A O 1
ATOM 1306 N N . LEU A 1 170 ? 0.747 -1.372 4.836 1 95.94 170 LEU A N 1
ATOM 1307 C CA . LEU A 1 170 ? -0.317 -1.695 5.777 1 95.94 170 LEU A CA 1
ATOM 1308 C C . LEU A 1 170 ? 0.259 -2.074 7.141 1 95.94 170 LEU A C 1
ATOM 1310 O O . LEU A 1 170 ? -0.309 -1.727 8.18 1 95.94 170 LEU A O 1
ATOM 1314 N N . LEU A 1 171 ? 1.38 -2.814 7.137 1 96.25 171 LEU A N 1
ATOM 1315 C CA . LEU A 1 171 ? 2.037 -3.139 8.398 1 96.25 171 LEU A CA 1
ATOM 1316 C C . LEU A 1 171 ? 2.428 -1.871 9.148 1 96.25 171 LEU A C 1
ATOM 1318 O O . LEU A 1 171 ? 2.395 -1.84 10.383 1 96.25 171 LEU A O 1
ATOM 1322 N N . ILE A 1 172 ? 2.75 -0.828 8.406 1 94.12 172 ILE A N 1
ATOM 1323 C CA . ILE A 1 172 ? 3.188 0.434 8.992 1 94.12 172 ILE A CA 1
ATOM 1324 C C . ILE A 1 172 ? 1.972 1.266 9.391 1 94.12 172 ILE A C 1
ATOM 1326 O O . ILE A 1 172 ? 1.924 1.81 10.5 1 94.12 172 ILE A O 1
ATOM 1330 N N . ALA A 1 173 ? 0.985 1.342 8.578 1 91.62 173 ALA A N 1
ATOM 1331 C CA . ALA A 1 173 ? -0.157 2.229 8.781 1 91.62 173 ALA A CA 1
ATOM 1332 C C . ALA A 1 173 ? -1.138 1.638 9.789 1 91.62 173 ALA A C 1
ATOM 1334 O O . ALA A 1 173 ? -1.839 2.373 10.484 1 91.62 173 ALA A O 1
ATOM 1335 N N . LYS A 1 174 ? -1.187 0.32 9.828 1 91.5 174 LYS A N 1
ATOM 1336 C CA . LYS A 1 174 ? -2.137 -0.362 10.703 1 91.5 174 LYS A CA 1
ATOM 1337 C C . LYS A 1 174 ? -1.456 -1.476 11.492 1 91.5 174 LYS A C 1
ATOM 1339 O O . LYS A 1 174 ? -1.844 -2.641 11.391 1 91.5 174 LYS A O 1
ATOM 1344 N N . PRO A 1 175 ? -0.539 -1.094 12.359 1 90.88 175 PRO A N 1
ATOM 1345 C CA . PRO A 1 175 ? 0.243 -2.105 13.07 1 90.88 175 PRO A CA 1
ATOM 1346 C C . PRO A 1 175 ? -0.59 -2.885 14.086 1 90.88 175 PRO A C 1
ATOM 1348 O O . PRO A 1 175 ? -0.155 -3.932 14.57 1 90.88 175 PRO A O 1
ATOM 1351 N N . HIS A 1 176 ? -1.786 -2.445 14.391 1 88.56 176 HIS A N 1
ATOM 1352 C CA . HIS A 1 176 ? -2.637 -3.074 15.398 1 88.56 176 HIS A CA 1
ATOM 1353 C C . HIS A 1 176 ? -3.385 -4.27 14.812 1 88.56 176 HIS A C 1
ATOM 1355 O O . HIS A 1 176 ? -3.963 -5.066 15.555 1 88.56 176 HIS A O 1
ATOM 1361 N N . LEU A 1 177 ? -3.453 -4.379 13.5 1 91.19 177 LEU A N 1
ATOM 1362 C CA . LEU A 1 177 ? -4.164 -5.492 12.883 1 91.19 177 LEU A CA 1
ATOM 1363 C C . LEU A 1 177 ? -3.439 -6.809 13.148 1 91.19 177 LEU A C 1
ATOM 1365 O O . LEU A 1 177 ? -2.227 -6.824 13.359 1 91.19 177 LEU A O 1
ATOM 1369 N N . PRO A 1 178 ? -4.16 -7.875 13.164 1 93.38 178 PRO A N 1
ATOM 1370 C CA . PRO A 1 178 ? -3.576 -9.164 13.539 1 93.38 178 PRO A CA 1
ATOM 1371 C C . PRO A 1 178 ? -2.84 -9.844 12.391 1 93.38 178 PRO A C 1
ATOM 1373 O O . PRO A 1 178 ? -3.279 -10.883 11.906 1 93.38 178 PRO A O 1
ATOM 1376 N N . PHE A 1 179 ? -1.672 -9.391 12.055 1 95.56 179 PHE A N 1
ATOM 1377 C CA . PHE A 1 179 ? -0.899 -9.922 10.938 1 95.56 179 PHE A CA 1
ATOM 1378 C C . PHE A 1 179 ? -0.165 -11.195 11.352 1 95.56 179 PHE A C 1
ATOM 1380 O O . PHE A 1 179 ? 0.316 -11.945 10.492 1 95.56 179 PHE A O 1
ATOM 1387 N N . GLY A 1 180 ? -0.091 -11.492 12.664 1 95.88 180 GLY A N 1
ATOM 1388 C CA . GLY A 1 180 ? 0.723 -12.602 13.133 1 95.88 180 GLY A CA 1
ATOM 1389 C C . GLY A 1 180 ? 2.211 -12.359 12.969 1 95.88 180 GLY A C 1
ATOM 1390 O O . GLY A 1 180 ? 2.699 -11.258 13.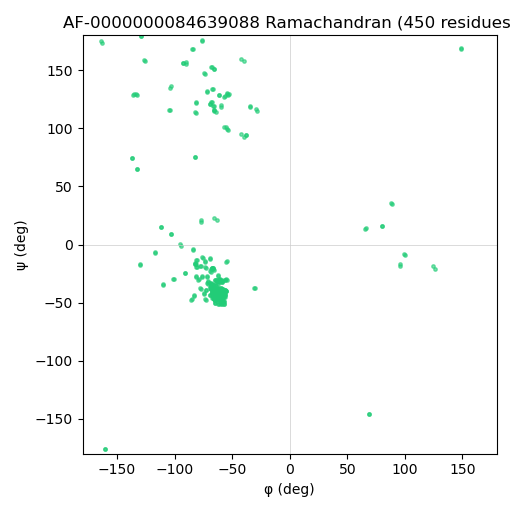219 1 95.88 180 GLY A O 1
ATOM 1391 N N . ASP A 1 181 ? 2.99 -13.383 12.68 1 96.38 181 ASP A N 1
ATOM 1392 C CA . ASP A 1 181 ? 4.414 -13.227 12.391 1 96.38 181 ASP A CA 1
ATOM 1393 C C . ASP A 1 181 ? 4.629 -12.438 11.102 1 96.38 181 ASP A C 1
ATOM 1395 O O . ASP A 1 181 ? 4.305 -12.922 10.016 1 96.38 181 ASP A O 1
ATOM 1399 N N . VAL A 1 182 ? 5.207 -11.32 11.227 1 96.56 182 VAL A N 1
ATOM 1400 C CA . VAL A 1 182 ? 5.309 -10.352 10.148 1 96.56 182 VAL A CA 1
ATOM 1401 C C . VAL A 1 182 ? 6.121 -10.938 8.992 1 96.56 182 VAL A C 1
ATOM 1403 O O . VAL A 1 182 ? 5.762 -10.773 7.828 1 96.56 182 VAL A O 1
ATOM 1406 N N . ALA A 1 183 ? 7.219 -11.609 9.312 1 95.88 183 ALA A N 1
ATOM 1407 C CA . ALA A 1 183 ? 8.062 -12.188 8.266 1 95.88 183 ALA A CA 1
ATOM 1408 C C . ALA A 1 183 ? 7.316 -13.289 7.512 1 95.88 183 ALA A C 1
ATOM 1410 O O . ALA A 1 183 ? 7.387 -13.359 6.285 1 95.88 183 ALA A O 1
ATOM 1411 N N . ALA A 1 184 ? 6.641 -14.148 8.227 1 95.31 184 ALA A N 1
ATOM 1412 C CA . ALA A 1 184 ? 5.855 -15.211 7.602 1 95.31 184 ALA A CA 1
ATOM 1413 C C . ALA A 1 184 ? 4.719 -14.633 6.762 1 95.31 184 ALA A C 1
ATOM 1415 O O . ALA A 1 184 ? 4.434 -15.133 5.672 1 95.31 184 ALA A O 1
ATOM 1416 N N . PHE A 1 185 ? 4.086 -13.609 7.289 1 97 185 PHE A N 1
ATOM 1417 C CA . PHE A 1 185 ? 3.004 -12.938 6.582 1 97 185 PHE A CA 1
ATOM 1418 C C . PHE A 1 185 ? 3.494 -12.375 5.254 1 97 185 PHE A C 1
ATOM 1420 O O . PHE A 1 185 ? 2.898 -12.633 4.207 1 97 185 PHE A O 1
ATOM 1427 N N . ALA A 1 186 ? 4.598 -11.625 5.344 1 97.94 186 ALA A N 1
ATOM 1428 C CA . ALA A 1 186 ? 5.184 -11.047 4.137 1 97.94 186 ALA A CA 1
ATOM 1429 C C . ALA A 1 186 ? 5.555 -12.141 3.131 1 97.94 186 ALA A C 1
ATOM 1431 O O . ALA A 1 186 ? 5.27 -12.008 1.937 1 97.94 186 ALA A O 1
ATOM 1432 N N . ASP A 1 187 ? 6.145 -13.164 3.641 1 96.88 187 ASP A N 1
ATOM 1433 C CA . ASP A 1 187 ? 6.582 -14.258 2.781 1 96.88 187 ASP A CA 1
ATOM 1434 C C . ASP A 1 187 ? 5.395 -14.898 2.066 1 96.88 187 ASP A C 1
ATOM 1436 O O . ASP A 1 187 ? 5.488 -15.242 0.886 1 96.88 187 ASP A O 1
ATOM 1440 N N . ARG A 1 188 ? 4.312 -15.055 2.727 1 95.94 188 ARG A N 1
ATOM 1441 C CA . ARG A 1 188 ? 3.131 -15.68 2.145 1 95.94 188 ARG A CA 1
ATOM 1442 C C . ARG A 1 188 ? 2.551 -14.82 1.027 1 95.94 188 ARG A C 1
ATOM 1444 O O . ARG A 1 188 ? 2.211 -15.328 -0.042 1 95.94 188 ARG A O 1
ATOM 1451 N N . VAL A 1 189 ? 2.432 -13.516 1.241 1 97.38 189 VAL A N 1
ATOM 1452 C CA . VAL A 1 189 ? 1.877 -12.625 0.231 1 97.38 189 VAL A CA 1
ATOM 1453 C C . VAL A 1 189 ? 2.797 -12.586 -0.987 1 97.38 189 VAL A C 1
ATOM 1455 O O . VAL A 1 189 ? 2.342 -12.75 -2.121 1 97.38 189 VAL A O 1
ATOM 1458 N N . LEU A 1 190 ? 4.066 -12.406 -0.738 1 96.88 190 LEU A N 1
ATOM 1459 C CA . LEU A 1 190 ? 5.027 -12.312 -1.831 1 96.88 190 LEU A CA 1
ATOM 1460 C C . LEU A 1 190 ? 5.145 -13.641 -2.572 1 96.88 190 LEU A C 1
ATOM 1462 O O . LEU A 1 190 ? 5.223 -13.664 -3.803 1 96.88 190 LEU A O 1
ATOM 1466 N N . GLY A 1 191 ? 5.152 -14.727 -1.8 1 96.12 191 GLY A N 1
ATOM 1467 C CA . GLY A 1 191 ? 5.156 -16.031 -2.424 1 96.12 191 GLY A CA 1
ATOM 1468 C C . GLY A 1 191 ? 3.965 -16.266 -3.336 1 96.12 191 GLY A C 1
ATOM 1469 O O . GLY A 1 191 ? 4.105 -16.844 -4.418 1 96.12 191 GLY A O 1
ATOM 1470 N N . ALA A 1 192 ? 2.83 -15.812 -2.885 1 96.5 192 ALA A N 1
ATOM 1471 C CA . ALA A 1 192 ? 1.619 -15.992 -3.682 1 96.5 192 ALA A CA 1
ATOM 1472 C C . ALA A 1 192 ? 1.707 -15.219 -4.996 1 96.5 192 ALA A C 1
ATOM 1474 O O . ALA A 1 192 ? 1.382 -15.758 -6.059 1 96.5 192 ALA A O 1
ATOM 1475 N N . VAL A 1 193 ? 2.121 -13.969 -4.941 1 96.75 193 VAL A N 1
ATOM 1476 C CA . VAL A 1 193 ? 2.174 -13.156 -6.152 1 96.75 193 VAL A CA 1
ATOM 1477 C C . VAL A 1 193 ? 3.248 -13.695 -7.09 1 96.75 193 VAL A C 1
ATOM 1479 O O . VAL A 1 193 ? 3.043 -13.766 -8.305 1 96.75 193 VAL A O 1
ATOM 1482 N N . LEU A 1 194 ? 4.414 -14.094 -6.562 1 96.38 194 LEU A N 1
ATOM 1483 C CA . LEU A 1 194 ? 5.465 -14.688 -7.379 1 96.38 194 LEU A CA 1
ATOM 1484 C C . LEU A 1 194 ? 4.965 -15.945 -8.078 1 96.38 194 LEU A C 1
ATOM 1486 O O . LEU A 1 194 ? 5.156 -16.109 -9.289 1 96.38 194 LEU A O 1
ATOM 1490 N N . CYS A 1 195 ? 4.316 -16.766 -7.32 1 95.75 195 CYS A N 1
ATOM 1491 C CA . CYS A 1 195 ? 3.771 -18.016 -7.848 1 95.75 195 CYS A CA 1
ATOM 1492 C C . CYS A 1 195 ? 2.742 -17.734 -8.938 1 95.75 195 CYS A C 1
ATOM 1494 O O . CYS A 1 195 ? 2.738 -18.391 -9.977 1 95.75 195 CYS A O 1
ATOM 1496 N N . GLY A 1 196 ? 1.854 -16.766 -8.688 1 96.56 196 GLY A N 1
ATOM 1497 C CA . GLY A 1 196 ? 0.865 -16.406 -9.688 1 96.56 196 GLY A CA 1
ATOM 1498 C C . GLY A 1 196 ? 1.482 -15.984 -11.008 1 96.56 196 GLY A C 1
ATOM 1499 O O . GLY A 1 196 ? 0.983 -16.344 -12.078 1 96.56 196 GLY A O 1
ATOM 1500 N N . HIS A 1 197 ? 2.523 -15.219 -10.961 1 96.19 197 HIS A N 1
ATOM 1501 C CA . HIS A 1 197 ? 3.207 -14.812 -12.188 1 96.19 197 HIS A CA 1
ATOM 1502 C C . HIS A 1 197 ? 3.861 -16 -12.875 1 96.19 197 HIS A C 1
ATOM 1504 O O . HIS A 1 197 ? 3.963 -16.031 -14.102 1 96.19 197 HIS A O 1
ATOM 1510 N N . MET A 1 198 ? 4.359 -16.969 -12.07 1 95.19 198 MET A N 1
ATOM 1511 C CA . MET A 1 198 ? 4.914 -18.172 -12.664 1 95.19 198 MET A CA 1
ATOM 1512 C C . MET A 1 198 ? 3.836 -18.969 -13.398 1 95.19 198 MET A C 1
ATOM 1514 O O . MET A 1 198 ? 4.074 -19.469 -14.5 1 95.19 198 MET A O 1
ATOM 1518 N N . VAL A 1 199 ? 2.68 -19.062 -12.812 1 95.69 199 VAL A N 1
ATOM 1519 C CA . VAL A 1 199 ? 1.562 -19.734 -13.461 1 95.69 199 VAL A CA 1
ATOM 1520 C C . VAL A 1 199 ? 1.203 -19.016 -14.758 1 95.69 199 VAL A C 1
ATOM 1522 O O . VAL A 1 199 ? 0.93 -19.656 -15.781 1 95.69 199 VAL A O 1
ATOM 1525 N N . ALA A 1 200 ? 1.198 -17.672 -14.672 1 94.94 200 ALA A N 1
ATOM 1526 C CA . ALA A 1 200 ? 0.935 -16.891 -15.883 1 94.94 200 ALA A CA 1
ATOM 1527 C C . ALA A 1 200 ? 1.92 -17.266 -16.984 1 94.94 200 ALA A C 1
ATOM 1529 O O . ALA A 1 200 ? 1.55 -17.312 -18.172 1 94.94 200 ALA A O 1
ATOM 1530 N N . GLY A 1 201 ? 3.145 -17.469 -16.609 1 92.31 201 GLY A N 1
ATOM 1531 C CA . GLY A 1 201 ? 4.148 -17.891 -17.578 1 92.31 201 GLY A CA 1
ATOM 1532 C C . GLY A 1 201 ? 3.848 -19.25 -18.188 1 92.31 201 GLY A C 1
ATOM 1533 O O . GLY A 1 201 ? 4.207 -19.5 -19.344 1 92.31 201 GLY A O 1
ATOM 1534 N N . LEU A 1 202 ? 3.221 -20.109 -17.469 1 91.75 202 LEU A N 1
ATOM 1535 C CA . LEU A 1 202 ? 2.867 -21.453 -17.938 1 91.75 202 LEU A CA 1
ATOM 1536 C C . LEU A 1 202 ? 1.654 -21.391 -18.859 1 91.75 202 LEU A C 1
ATOM 1538 O O . LEU A 1 202 ? 1.564 -22.172 -19.812 1 91.75 202 LEU A O 1
ATOM 1542 N N . VAL A 1 203 ? 0.717 -20.547 -18.531 1 92.12 203 VAL A N 1
ATOM 1543 C CA . VAL A 1 203 ? -0.531 -20.469 -19.281 1 92.12 203 VAL A CA 1
ATOM 1544 C C . VAL A 1 203 ? -0.279 -19.812 -20.641 1 92.12 203 VAL A C 1
ATOM 1546 O O . VAL A 1 203 ? -0.752 -20.297 -21.672 1 92.12 203 VAL A O 1
ATOM 1549 N N . GLY A 1 204 ? 0.462 -18.641 -20.672 1 87.81 204 GLY A N 1
ATOM 1550 C CA . GLY A 1 204 ? 0.8 -18 -21.938 1 87.81 204 GLY A CA 1
ATOM 1551 C C . GLY A 1 204 ? 0.898 -16.484 -21.828 1 87.81 204 GLY A C 1
ATOM 1552 O O . GLY A 1 204 ? 0.475 -15.898 -20.828 1 87.81 204 GLY A O 1
ATOM 1553 N N . PRO A 1 205 ? 1.378 -15.828 -22.797 1 83.94 205 PRO A N 1
ATOM 1554 C CA . PRO A 1 205 ? 1.675 -14.398 -22.75 1 83.94 205 PRO A CA 1
ATOM 1555 C C . PRO A 1 205 ? 0.418 -13.539 -22.656 1 83.94 205 PRO A C 1
ATOM 1557 O O . PRO A 1 205 ? 0.473 -12.414 -22.156 1 83.94 205 PRO A O 1
ATOM 1560 N N . GLN A 1 206 ? -0.735 -14.031 -23.031 1 87.12 206 GLN A N 1
ATOM 1561 C CA . GLN A 1 206 ? -1.954 -13.234 -23.031 1 87.12 206 GLN A CA 1
ATOM 1562 C C . GLN A 1 206 ? -2.934 -13.711 -21.969 1 87.12 206 GLN A C 1
ATOM 1564 O O . GLN A 1 206 ? -4.121 -13.391 -22.016 1 87.12 206 GLN A O 1
ATOM 1569 N N . ALA A 1 207 ? -2.332 -14.516 -21.094 1 90.56 207 ALA A N 1
ATOM 1570 C CA . ALA A 1 207 ? -3.215 -15.133 -20.109 1 90.56 207 ALA A CA 1
ATOM 1571 C C . ALA A 1 207 ? -3.902 -14.07 -19.25 1 90.56 207 ALA A C 1
ATOM 1573 O O . ALA A 1 207 ? -3.252 -13.156 -18.734 1 90.56 207 ALA A O 1
ATOM 1574 N N . THR A 1 208 ? -5.191 -14.172 -19.156 1 89.75 208 THR A N 1
ATOM 1575 C CA . THR A 1 208 ? -5.973 -13.336 -18.25 1 89.75 208 THR A CA 1
ATOM 1576 C C . THR A 1 208 ? -6.004 -13.938 -16.844 1 89.75 208 THR A C 1
ATOM 1578 O O . THR A 1 208 ? -5.57 -15.07 -16.641 1 89.75 208 THR A O 1
ATOM 1581 N N . SER A 1 209 ? -6.469 -13.148 -15.93 1 90.62 209 SER A N 1
ATOM 1582 C CA . SER A 1 209 ? -6.633 -13.656 -14.57 1 90.62 209 SER A CA 1
ATOM 1583 C C . SER A 1 209 ? -7.551 -14.875 -14.547 1 90.62 209 SER A C 1
ATOM 1585 O O . SER A 1 209 ? -7.293 -15.836 -13.82 1 90.62 209 SER A O 1
ATOM 1587 N N . ARG A 1 210 ? -8.555 -14.828 -15.344 1 88.62 210 ARG A N 1
ATOM 1588 C CA . ARG A 1 210 ? -9.469 -15.961 -15.43 1 88.62 210 ARG A CA 1
ATOM 1589 C C . ARG A 1 210 ? -8.75 -17.203 -15.969 1 88.62 210 ARG A C 1
ATOM 1591 O O . ARG A 1 210 ? -8.984 -18.312 -15.492 1 88.62 210 ARG A O 1
ATOM 1598 N N . ASP A 1 211 ? -7.918 -17 -16.922 1 92.88 211 ASP A N 1
ATOM 1599 C CA . ASP A 1 211 ? -7.152 -18.109 -17.484 1 92.88 211 ASP A CA 1
ATOM 1600 C C . ASP A 1 211 ? -6.273 -18.766 -16.422 1 92.88 211 ASP A C 1
ATOM 1602 O O . ASP A 1 211 ? -6.137 -19.984 -16.375 1 92.88 211 ASP A O 1
ATOM 1606 N N . LEU A 1 212 ? -5.68 -17.938 -15.57 1 92.81 212 LEU A N 1
ATOM 1607 C CA . LEU A 1 212 ? -4.82 -18.453 -14.508 1 92.81 212 LEU A CA 1
ATOM 1608 C C . LEU A 1 212 ? -5.617 -19.328 -13.539 1 92.81 212 LEU A C 1
ATOM 1610 O O . LEU A 1 212 ? -5.199 -20.438 -13.219 1 92.81 212 LEU A O 1
ATOM 1614 N N . MET A 1 213 ? -6.73 -18.828 -13.148 1 88.5 213 MET A N 1
ATOM 1615 C CA . MET A 1 213 ? -7.562 -19.531 -12.18 1 88.5 213 MET A CA 1
ATOM 1616 C C . MET A 1 213 ? -8.078 -20.844 -12.773 1 88.5 213 MET A C 1
ATOM 1618 O O . MET A 1 213 ? -8.094 -21.875 -12.102 1 88.5 213 MET A O 1
ATOM 1622 N N . ASP A 1 214 ? -8.5 -20.75 -14.016 1 88.81 214 ASP A N 1
ATOM 1623 C CA . ASP A 1 214 ? -8.945 -21.953 -14.711 1 88.81 214 ASP A CA 1
ATOM 1624 C C . ASP A 1 214 ? -7.824 -22.984 -14.797 1 88.81 214 ASP A C 1
ATOM 1626 O O . ASP A 1 214 ? -8.062 -24.188 -14.633 1 88.81 214 ASP A O 1
ATOM 1630 N N . TRP A 1 215 ? -6.688 -22.516 -15.094 1 91.56 215 TRP A N 1
ATOM 1631 C CA . TRP A 1 215 ? -5.527 -23.391 -15.18 1 91.56 215 TRP A CA 1
ATOM 1632 C C . TRP A 1 215 ? -5.293 -24.125 -13.859 1 91.56 215 TRP A C 1
ATOM 1634 O O . TRP A 1 215 ? -5.055 -25.328 -13.844 1 91.56 215 TRP A O 1
ATOM 1644 N N . VAL A 1 216 ? -5.359 -23.438 -12.758 1 90.62 216 VAL A N 1
ATOM 1645 C CA . VAL A 1 216 ? -5.129 -24.047 -11.445 1 90.62 216 VAL A CA 1
ATOM 1646 C C . VAL A 1 216 ? -6.227 -25.062 -11.141 1 90.62 216 VAL A C 1
ATOM 1648 O O . VAL A 1 216 ? -5.949 -26.156 -10.648 1 90.62 216 VAL A O 1
ATOM 1651 N N . VAL A 1 217 ? -7.445 -24.672 -11.422 1 84.19 217 VAL A N 1
ATOM 1652 C CA . VAL A 1 217 ? -8.578 -25.562 -11.164 1 84.19 217 VAL A CA 1
ATOM 1653 C C . VAL A 1 217 ? -8.414 -26.859 -11.953 1 84.19 217 VAL A C 1
ATOM 1655 O O . VAL A 1 217 ? -8.742 -27.938 -11.453 1 84.19 217 VAL A O 1
ATOM 1658 N N . GLN A 1 218 ? -7.906 -26.75 -13.141 1 86.06 218 GLN A N 1
ATOM 1659 C CA . GLN A 1 218 ? -7.707 -27.922 -14 1 86.06 218 GLN A CA 1
ATOM 1660 C C . GLN A 1 218 ? -6.629 -28.844 -13.438 1 86.06 218 GLN A C 1
ATOM 1662 O O . GLN A 1 218 ? -6.559 -30.016 -13.797 1 86.06 218 GLN A O 1
ATOM 1667 N N . HIS A 1 219 ? -5.82 -28.391 -12.633 1 84.56 219 HIS A N 1
ATOM 1668 C CA . HIS A 1 219 ? -4.723 -29.188 -12.094 1 84.56 219 HIS A CA 1
ATOM 1669 C C . HIS A 1 219 ? -5.027 -29.641 -10.672 1 84.56 219 HIS A C 1
ATOM 1671 O O . HIS A 1 219 ? -4.141 -30.141 -9.977 1 84.56 219 HIS A O 1
ATOM 1677 N N . ARG A 1 220 ? -6.211 -29.422 -10.266 1 80.69 220 ARG A N 1
ATOM 1678 C CA . ARG A 1 220 ? -6.656 -29.953 -8.977 1 80.69 220 ARG A CA 1
ATOM 1679 C C . ARG A 1 220 ? -6.781 -31.469 -9.023 1 80.69 220 ARG A C 1
ATOM 1681 O O . ARG A 1 220 ? -7.363 -32.031 -9.961 1 80.69 220 ARG A O 1
ATOM 1688 N N . PRO A 1 221 ? -5.992 -32.094 -8.102 1 70.12 221 PRO A N 1
ATOM 1689 C CA . PRO A 1 221 ? -6.125 -33.562 -8.117 1 70.12 221 PRO A CA 1
ATOM 1690 C C . PRO A 1 221 ? -7.562 -34.031 -7.902 1 70.12 221 PRO A C 1
ATOM 1692 O O . PRO A 1 221 ? -8.328 -33.375 -7.184 1 70.12 221 PRO A O 1
ATOM 1695 N N . SER A 1 222 ? -8.219 -34.906 -8.75 1 60.5 222 SER A N 1
ATOM 1696 C CA . SER A 1 222 ? -9.547 -35.5 -8.609 1 60.5 222 SER A CA 1
ATOM 1697 C C . SER A 1 222 ? -9.711 -36.188 -7.258 1 60.5 222 SER A C 1
ATOM 1699 O O . SER A 1 222 ? -8.727 -36.656 -6.664 1 60.5 222 SER A O 1
ATOM 1701 N N . GLU A 1 223 ? -10.852 -35.906 -6.441 1 55.12 223 GLU A N 1
ATOM 1702 C CA . GLU A 1 223 ? -11.18 -36.594 -5.195 1 55.12 223 GLU A CA 1
ATOM 1703 C C . GLU A 1 223 ? -10.703 -38.031 -5.223 1 55.12 223 GLU A C 1
ATOM 1705 O O . GLU A 1 223 ? -10.375 -38.625 -4.184 1 55.12 223 GLU A O 1
ATOM 1710 N N . GLU A 1 224 ? -10.75 -38.75 -6.254 1 48.81 224 GLU A N 1
ATOM 1711 C CA . GLU A 1 224 ? -10.445 -40.188 -6.324 1 48.81 224 GLU A CA 1
ATOM 1712 C C . GLU A 1 224 ? -8.961 -40.438 -6.121 1 48.81 224 GLU A C 1
ATOM 1714 O O . GLU A 1 224 ? -8.57 -41.531 -5.684 1 48.81 224 GLU A O 1
ATOM 1719 N N . SER A 1 225 ? -8.078 -39.844 -6.469 1 42.12 225 SER A N 1
ATOM 1720 C CA . SER A 1 225 ? -6.656 -40.125 -6.305 1 42.12 225 SER A CA 1
ATOM 1721 C C . SER A 1 225 ? -6.191 -39.844 -4.883 1 42.12 225 SER A C 1
ATOM 1723 O O . SER A 1 225 ? -5.012 -40 -4.562 1 42.12 225 SER A O 1
ATOM 1725 N N . ARG A 1 226 ? -6.945 -39.25 -4.188 1 48.59 226 ARG A N 1
ATOM 1726 C CA . ARG A 1 226 ? -6.598 -39.094 -2.781 1 48.59 226 ARG A CA 1
ATOM 1727 C C . ARG A 1 226 ? -6.957 -40.344 -1.979 1 48.59 226 ARG A C 1
ATOM 1729 O O . ARG A 1 226 ? -6.809 -40.344 -0.756 1 48.59 226 ARG A O 1
ATOM 1736 N N . VAL A 1 227 ? -7.797 -41.219 -2.494 1 35.22 227 VAL A N 1
ATOM 1737 C CA . VAL A 1 227 ? -8.008 -42.5 -1.829 1 35.22 227 VAL A CA 1
ATOM 1738 C C . VAL A 1 227 ? -6.84 -43.438 -2.121 1 35.22 227 VAL A C 1
ATOM 1740 O O . VAL A 1 227 ? -6.418 -43.562 -3.273 1 35.22 227 VAL A O 1
ATOM 1743 N N . MET B 1 1 ? -34.906 37.938 20.172 1 35.66 1 MET B N 1
ATOM 1744 C CA . MET B 1 1 ? -35.5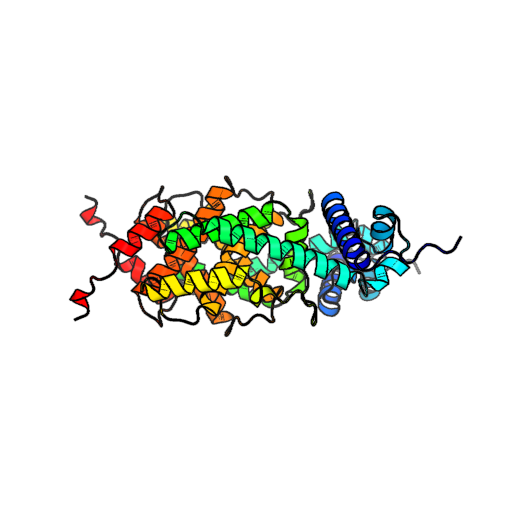94 36.781 19.625 1 35.66 1 MET B CA 1
ATOM 1745 C C . MET B 1 1 ? -34.812 35.5 19.875 1 35.66 1 MET B C 1
ATOM 1747 O O . MET B 1 1 ? -33.625 35.375 19.484 1 35.66 1 MET B O 1
ATOM 1751 N N . ARG B 1 2 ? -35.094 34.719 20.875 1 39.62 2 ARG B N 1
ATOM 1752 C CA . ARG B 1 2 ? -34.438 33.5 21.375 1 39.62 2 ARG B CA 1
ATOM 1753 C C . ARG B 1 2 ? -34.281 32.469 20.266 1 39.62 2 ARG B C 1
ATOM 1755 O O . ARG B 1 2 ? -35.25 32.188 19.516 1 39.62 2 ARG B O 1
ATOM 1762 N N . ARG B 1 3 ? -33.156 32.375 19.656 1 48.56 3 ARG B N 1
ATOM 1763 C CA . ARG B 1 3 ? -32.969 31.391 18.594 1 48.56 3 ARG B CA 1
ATOM 1764 C C . ARG B 1 3 ? -33.688 30.078 18.938 1 48.56 3 ARG B C 1
ATOM 1766 O O . ARG B 1 3 ? -33.5 29.531 20.031 1 48.56 3 ARG B O 1
ATOM 1773 N N . ALA B 1 4 ? -34.875 29.906 18.484 1 47.94 4 ALA B N 1
ATOM 1774 C CA . ALA B 1 4 ? -35.75 28.734 18.625 1 47.94 4 ALA B CA 1
ATOM 1775 C C . ALA B 1 4 ? -34.906 27.469 18.766 1 47.94 4 ALA B C 1
ATOM 1777 O O . ALA B 1 4 ? -33.938 27.281 18.047 1 47.94 4 ALA B O 1
ATOM 1778 N N . ARG B 1 5 ? -34.875 26.734 19.812 1 48.75 5 ARG B N 1
ATOM 1779 C CA . ARG B 1 5 ? -34.25 25.438 20.047 1 48.75 5 ARG B CA 1
ATOM 1780 C C . ARG B 1 5 ? -34.406 24.531 18.844 1 48.75 5 ARG B C 1
ATOM 1782 O O . ARG B 1 5 ? -35.531 24.312 18.359 1 48.75 5 ARG B O 1
ATOM 1789 N N . ALA B 1 6 ? -33.438 24.531 17.953 1 53.22 6 ALA B N 1
ATOM 1790 C CA . ALA B 1 6 ? -33.562 23.641 16.812 1 53.22 6 ALA B CA 1
ATOM 1791 C C . ALA B 1 6 ? -34.25 22.344 17.188 1 53.22 6 ALA B C 1
ATOM 1793 O O . ALA B 1 6 ? -34 21.766 18.234 1 53.22 6 ALA B O 1
ATOM 1794 N N . PRO B 1 7 ? -35.469 21.906 16.641 1 48.81 7 PRO B N 1
ATOM 1795 C CA . PRO B 1 7 ? -36.219 20.703 16.984 1 48.81 7 PRO B CA 1
ATOM 1796 C C . PRO B 1 7 ? -35.344 19.484 17.219 1 48.81 7 PRO B C 1
ATOM 1798 O O . PRO B 1 7 ? -34.219 19.422 16.672 1 48.81 7 PRO B O 1
ATOM 1801 N N . ARG B 1 8 ? -35.812 18.469 17.938 1 40.97 8 ARG B N 1
ATOM 1802 C CA . ARG B 1 8 ? -35.344 17.141 18.281 1 40.97 8 ARG B CA 1
ATOM 1803 C C . ARG B 1 8 ? -35.062 16.328 17.016 1 40.97 8 ARG B C 1
ATOM 1805 O O . ARG B 1 8 ? -35.906 16.219 16.125 1 40.97 8 ARG B O 1
ATOM 1812 N N . GLY B 1 9 ? -33.781 16.156 16.562 1 51.59 9 GLY B N 1
ATOM 1813 C CA . GLY B 1 9 ? -33.312 15.562 15.336 1 51.59 9 GLY B CA 1
ATOM 1814 C C . GLY B 1 9 ? -32.375 16.484 14.555 1 51.59 9 GLY B C 1
ATOM 1815 O O . GLY B 1 9 ? -31.797 16.078 13.539 1 51.59 9 GLY B O 1
ATOM 1816 N N . SER B 1 10 ? -32.469 17.719 14.836 1 57.94 10 SER B N 1
ATOM 1817 C CA . SER B 1 10 ? -31.672 18.781 14.227 1 57.94 10 SER B CA 1
ATOM 1818 C C . SER B 1 10 ? -30.172 18.547 14.445 1 57.94 10 SER B C 1
ATOM 1820 O O . SER B 1 10 ? -29.359 18.906 13.594 1 57.94 10 SER B O 1
ATOM 1822 N N . GLY B 1 11 ? -29.906 17.938 15.555 1 62.78 11 GLY B N 1
ATOM 1823 C CA . GLY B 1 11 ? -28.531 17.594 15.875 1 62.78 11 GLY B CA 1
ATOM 1824 C C . GLY B 1 11 ? -27.906 16.625 14.883 1 62.78 11 GLY B C 1
ATOM 1825 O O . GLY B 1 11 ? -26.781 16.812 14.445 1 62.78 11 GLY B O 1
ATOM 1826 N N . ASP B 1 12 ? -28.766 15.648 14.57 1 76.62 12 ASP B N 1
ATOM 1827 C CA . ASP B 1 12 ? -28.297 14.656 13.609 1 76.62 12 ASP B CA 1
ATOM 1828 C C . ASP B 1 12 ? -28.109 15.273 12.227 1 76.62 12 ASP B C 1
ATOM 1830 O O . ASP B 1 12 ? -27.172 14.953 11.508 1 76.62 12 ASP B O 1
ATOM 1834 N N . LEU B 1 13 ? -28.984 16.188 11.961 1 86.94 13 LEU B N 1
ATOM 1835 C CA . LEU B 1 13 ? -28.891 16.859 10.664 1 86.94 13 LEU B CA 1
ATOM 1836 C C . LEU B 1 13 ? -27.625 17.703 10.586 1 86.94 13 LEU B C 1
ATOM 1838 O O . LEU B 1 13 ? -26.906 17.641 9.586 1 86.94 13 LEU B O 1
ATOM 1842 N N . LEU B 1 14 ? -27.344 18.484 11.664 1 91.12 14 LEU B N 1
ATOM 1843 C CA . LEU B 1 14 ? -26.141 19.312 11.664 1 91.12 14 LEU B CA 1
ATOM 1844 C C . LEU B 1 14 ? -24.891 18.469 11.586 1 91.12 14 LEU B C 1
ATOM 1846 O O . LEU B 1 14 ? -23.922 18.828 10.906 1 91.12 14 LEU B O 1
ATOM 1850 N N . ARG B 1 15 ? -24.938 17.391 12.25 1 94.44 15 ARG B N 1
ATOM 1851 C CA . ARG B 1 15 ? -23.797 16.5 12.203 1 94.44 15 ARG B CA 1
ATOM 1852 C C . ARG B 1 15 ? -23.5 16.062 10.773 1 94.44 15 ARG B C 1
ATOM 1854 O O . ARG B 1 15 ? -22.344 16.062 10.344 1 94.44 15 ARG B O 1
ATOM 1861 N N . HIS B 1 16 ? -24.578 15.719 10.078 1 95.12 16 HIS B N 1
ATOM 1862 C CA . HIS B 1 16 ? -24.422 15.289 8.688 1 95.12 16 HIS B CA 1
ATOM 1863 C C . HIS B 1 16 ? -23.938 16.438 7.809 1 95.12 16 HIS B C 1
ATOM 1865 O O . HIS B 1 16 ? -23.094 16.25 6.934 1 95.12 16 HIS B O 1
ATOM 1871 N N . GLU B 1 17 ? -24.422 17.578 8.047 1 96.06 17 GLU B N 1
ATOM 1872 C CA . GLU B 1 17 ? -24 18.75 7.293 1 96.06 17 GLU B CA 1
ATOM 1873 C C . GLU B 1 17 ? -22.516 19.047 7.52 1 96.06 17 GLU B C 1
ATOM 1875 O O . GLU B 1 17 ? -21.812 19.422 6.59 1 96.06 17 GLU B O 1
ATOM 1880 N N . ILE B 1 18 ? -22.141 18.891 8.727 1 96.25 18 ILE B N 1
ATOM 1881 C CA . ILE B 1 18 ? -20.75 19.125 9.086 1 96.25 18 ILE B CA 1
ATOM 1882 C C . ILE B 1 18 ? -19.859 18.125 8.352 1 96.25 18 ILE B C 1
ATOM 1884 O O . ILE B 1 18 ? -18.844 18.5 7.762 1 96.25 18 ILE B O 1
ATOM 1888 N N . LEU B 1 19 ? -20.297 16.906 8.344 1 96.25 19 LEU B N 1
ATOM 1889 C CA . LEU B 1 19 ? -19.531 15.859 7.664 1 96.25 19 LEU B CA 1
ATOM 1890 C C . LEU B 1 19 ? -19.484 16.109 6.16 1 96.25 19 LEU B C 1
ATOM 1892 O O . LEU B 1 19 ? -18.453 15.922 5.523 1 96.25 19 LEU B O 1
ATOM 1896 N N . ASP B 1 20 ? -20.594 16.516 5.605 1 96.81 20 ASP B N 1
ATOM 1897 C CA . ASP B 1 20 ? -20.641 16.844 4.184 1 96.81 20 ASP B CA 1
ATOM 1898 C C . ASP B 1 20 ? -19.672 17.984 3.846 1 96.81 20 ASP B C 1
ATOM 1900 O O . ASP B 1 20 ? -18.906 17.891 2.881 1 96.81 20 ASP B O 1
ATOM 1904 N N . ALA B 1 21 ? -19.688 18.938 4.652 1 96.19 21 ALA B N 1
ATOM 1905 C CA . ALA B 1 21 ? -18.844 20.109 4.438 1 96.19 21 ALA B CA 1
ATOM 1906 C C . ALA B 1 21 ? -17.359 19.734 4.551 1 96.19 21 ALA B C 1
ATOM 1908 O O . ALA B 1 21 ? -16.547 20.172 3.736 1 96.19 21 ALA B O 1
ATOM 1909 N N . ALA B 1 22 ? -17.078 19 5.586 1 95.62 22 ALA B N 1
ATOM 1910 C CA . ALA B 1 22 ? -15.688 18.562 5.777 1 95.62 22 ALA B CA 1
ATOM 1911 C C . ALA B 1 22 ? -15.203 17.75 4.586 1 95.62 22 ALA B C 1
ATOM 1913 O O . ALA B 1 22 ? -14.086 17.953 4.098 1 95.62 22 ALA B O 1
ATOM 1914 N N . THR B 1 23 ? -16.031 16.844 4.121 1 94.88 23 THR B N 1
ATOM 1915 C CA . THR B 1 23 ? -15.703 16 2.977 1 94.88 23 THR B CA 1
ATOM 1916 C C . THR B 1 23 ? -15.492 16.844 1.725 1 94.88 23 THR B C 1
ATOM 1918 O O . THR B 1 23 ? -14.508 16.656 1.001 1 94.88 23 THR B O 1
ATOM 1921 N N . GLU B 1 24 ? -16.344 17.75 1.507 1 94.69 24 GLU B N 1
ATOM 1922 C CA . GLU B 1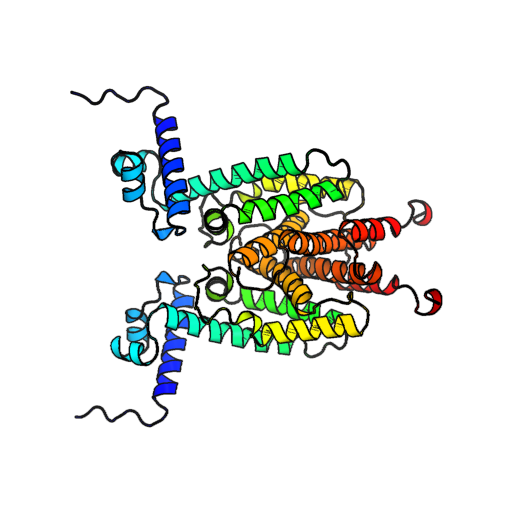 24 ? -16.25 18.625 0.341 1 94.69 24 GLU B CA 1
ATOM 1923 C C . GLU B 1 24 ? -14.969 19.453 0.382 1 94.69 24 GLU B C 1
ATOM 1925 O O . GLU B 1 24 ? -14.281 19.594 -0.632 1 94.69 24 GLU B O 1
ATOM 1930 N N . LEU B 1 25 ? -14.719 20 1.527 1 93.44 25 LEU B N 1
ATOM 1931 C CA . LEU B 1 25 ? -13.5 20.812 1.682 1 93.44 25 LEU B CA 1
ATOM 1932 C C . LEU B 1 25 ? -12.258 19.969 1.404 1 93.44 25 LEU B C 1
ATOM 1934 O O . LEU B 1 25 ? -11.328 20.422 0.739 1 93.44 25 LEU B O 1
ATOM 1938 N N . LEU B 1 26 ? -12.281 18.766 1.906 1 90.56 26 LEU B N 1
ATOM 1939 C CA . LEU B 1 26 ? -11.156 17.859 1.688 1 90.56 26 LEU B CA 1
ATOM 1940 C C . LEU B 1 26 ? -10.977 17.562 0.203 1 90.56 26 LEU B C 1
ATOM 1942 O O . LEU B 1 26 ? -9.859 17.609 -0.312 1 90.56 26 LEU B O 1
ATOM 1946 N N . LEU B 1 27 ? -12.062 17.312 -0.469 1 90.38 27 LEU B N 1
ATOM 1947 C CA . LEU B 1 27 ? -12.008 16.969 -1.886 1 90.38 27 LEU B CA 1
ATOM 1948 C C . LEU B 1 27 ? -11.586 18.172 -2.723 1 90.38 27 LEU B C 1
ATOM 1950 O O . LEU B 1 27 ? -10.859 18.016 -3.709 1 90.38 27 LEU B O 1
ATOM 1954 N N . GLN B 1 28 ? -11.969 19.344 -2.314 1 89.62 28 GLN B N 1
ATOM 1955 C CA . GLN B 1 28 ? -11.656 20.578 -3.043 1 89.62 28 GLN B CA 1
ATOM 1956 C C . GLN B 1 28 ? -10.188 20.953 -2.865 1 89.62 28 GLN B C 1
ATOM 1958 O O . GLN B 1 28 ? -9.516 21.344 -3.83 1 89.62 28 GLN B O 1
ATOM 1963 N N . THR B 1 29 ? -9.734 20.812 -1.671 1 84.5 29 THR B N 1
ATOM 1964 C CA . THR B 1 29 ? -8.391 21.281 -1.368 1 84.5 29 THR B CA 1
ATOM 1965 C C . THR B 1 29 ? -7.363 20.172 -1.589 1 84.5 29 THR B C 1
ATOM 1967 O O . THR B 1 29 ? -6.168 20.438 -1.714 1 84.5 29 THR B O 1
ATOM 1970 N N . ARG B 1 30 ? -7.812 18.906 -1.499 1 78.62 30 ARG B N 1
ATOM 1971 C CA . ARG B 1 30 ? -7.012 17.703 -1.667 1 78.62 30 ARG B CA 1
ATOM 1972 C C . ARG B 1 30 ? -5.977 17.562 -0.553 1 78.62 30 ARG B C 1
ATOM 1974 O O . ARG B 1 30 ? -5 16.828 -0.689 1 78.62 30 ARG B O 1
ATOM 1981 N N . GLN B 1 31 ? -6.148 18.328 0.469 1 77 31 GLN B N 1
ATOM 1982 C CA . GLN B 1 31 ? -5.227 18.328 1.602 1 77 31 GLN B CA 1
ATOM 1983 C C . GLN B 1 31 ? -5.984 18.344 2.926 1 77 31 GLN B C 1
ATOM 1985 O O . GLN B 1 31 ? -6.836 19.203 3.152 1 77 31 GLN B O 1
ATOM 1990 N N . ALA B 1 32 ? -5.602 17.406 3.787 1 77.31 32 ALA B N 1
ATOM 1991 C CA . ALA B 1 32 ? -6.25 17.328 5.094 1 77.31 32 ALA B CA 1
ATOM 1992 C C . ALA B 1 32 ? -5.965 18.578 5.922 1 77.31 32 ALA B C 1
ATOM 1994 O O . ALA B 1 32 ? -6.797 19 6.727 1 77.31 32 ALA B O 1
ATOM 1995 N N . ARG B 1 33 ? -4.836 19.141 5.695 1 75.38 33 ARG B N 1
ATOM 1996 C CA . ARG B 1 33 ? -4.434 20.312 6.484 1 75.38 33 ARG B CA 1
ATOM 1997 C C . ARG B 1 33 ? -5.332 21.5 6.195 1 75.38 33 ARG B C 1
ATOM 1999 O O . ARG B 1 33 ? -5.445 22.422 7.016 1 75.38 33 ARG B O 1
ATOM 2006 N N . ALA B 1 34 ? -5.969 21.453 5.113 1 80.38 34 ALA B N 1
ATOM 2007 C CA . ALA B 1 34 ? -6.832 22.562 4.73 1 80.38 34 ALA B CA 1
ATOM 2008 C C . ALA B 1 34 ? -8.188 22.484 5.434 1 80.38 34 ALA B C 1
ATOM 2010 O O . ALA B 1 34 ? -8.938 23.453 5.477 1 80.38 34 ALA B O 1
ATOM 2011 N N . VAL B 1 35 ? -8.523 21.359 5.902 1 90.06 35 VAL B N 1
ATOM 2012 C CA . VAL B 1 35 ? -9.766 21.188 6.652 1 90.06 35 VAL B CA 1
ATOM 2013 C C . VAL B 1 35 ? -9.555 21.609 8.102 1 90.06 35 VAL B C 1
ATOM 2015 O O . VAL B 1 35 ? -8.711 21.047 8.805 1 90.06 35 VAL B O 1
ATOM 2018 N N . SER B 1 36 ? -10.258 22.703 8.5 1 93.69 36 SER B N 1
ATOM 2019 C CA . SER B 1 36 ? -10.242 23.172 9.883 1 93.69 36 SER B CA 1
ATOM 2020 C C . SER B 1 36 ? -11.656 23.328 10.43 1 93.69 36 SER B C 1
ATOM 2022 O O . SER B 1 36 ? -12.625 23.391 9.664 1 93.69 36 SER B O 1
ATOM 2024 N N . ILE B 1 37 ? -11.711 23.312 11.766 1 96.25 37 ILE B N 1
ATOM 2025 C CA . ILE B 1 37 ? -13.008 23.516 12.398 1 96.25 37 ILE B CA 1
ATOM 2026 C C . ILE B 1 37 ? -13.609 24.844 11.922 1 96.25 37 ILE B C 1
ATOM 2028 O O . ILE B 1 37 ? -14.797 24.906 11.602 1 96.25 37 ILE B O 1
ATOM 2032 N N . ARG B 1 38 ? -12.789 25.844 11.789 1 95.5 38 ARG B N 1
ATOM 2033 C CA . ARG B 1 38 ? -13.242 27.156 11.359 1 95.5 38 ARG B CA 1
ATOM 2034 C C . ARG B 1 38 ? -13.766 27.109 9.93 1 95.5 38 ARG B C 1
ATOM 2036 O O . ARG B 1 38 ? -14.852 27.625 9.641 1 95.5 38 ARG B O 1
ATOM 2043 N N . SER B 1 39 ? -13.023 26.5 9 1 95.62 39 SER B N 1
ATOM 2044 C CA . SER B 1 39 ? -13.422 26.453 7.594 1 95.62 39 SER B CA 1
ATOM 2045 C C . SER B 1 39 ? -14.703 25.641 7.414 1 95.62 39 SER B C 1
ATOM 2047 O O . SER B 1 39 ? -15.547 25.969 6.582 1 95.62 39 SER B O 1
ATOM 2049 N N . VAL B 1 40 ? -14.828 24.578 8.172 1 96.94 40 VAL B N 1
ATOM 2050 C CA . VAL B 1 40 ? -16.031 23.75 8.109 1 96.94 40 VAL B CA 1
ATOM 2051 C C . VAL B 1 40 ? -17.234 24.531 8.641 1 96.94 40 VAL B C 1
ATOM 2053 O O . VAL B 1 40 ? -18.297 24.531 8.031 1 96.94 40 VAL B O 1
ATOM 2056 N N . ALA B 1 41 ? -17 25.219 9.758 1 96.88 41 ALA B N 1
ATOM 2057 C CA . ALA B 1 41 ? -18.062 26.031 10.344 1 96.88 41 ALA B CA 1
ATOM 2058 C C . ALA B 1 41 ? -18.547 27.094 9.352 1 96.88 41 ALA B C 1
ATOM 2060 O O . ALA B 1 41 ? -19.75 27.281 9.172 1 96.88 41 ALA B O 1
ATOM 2061 N N . GLU B 1 42 ? -17.625 27.719 8.719 1 96.44 42 GLU B N 1
ATOM 2062 C CA . GLU B 1 42 ? -17.953 28.75 7.73 1 96.44 42 GLU B CA 1
ATOM 2063 C C . GLU B 1 42 ? -18.75 28.156 6.57 1 96.44 42 GLU B C 1
ATOM 2065 O O . GLU B 1 42 ? -19.719 28.766 6.117 1 96.44 42 GLU B O 1
ATOM 2070 N N . ARG B 1 43 ? -18.391 27.047 6.145 1 95.12 43 ARG B N 1
ATOM 2071 C CA . ARG B 1 43 ? -19.062 26.406 5.012 1 95.12 43 ARG B CA 1
ATOM 2072 C C . ARG B 1 43 ? -20.5 26.016 5.363 1 95.12 43 ARG B C 1
ATOM 2074 O O . ARG B 1 43 ? -21.391 26.125 4.531 1 95.12 43 ARG B O 1
ATOM 2081 N N . VAL B 1 44 ? -20.703 25.516 6.527 1 95.88 44 VAL B N 1
ATOM 2082 C CA . VAL B 1 44 ? -22.016 25.078 6.984 1 95.88 44 VAL B CA 1
ATOM 2083 C C . VAL B 1 44 ? -22.859 26.297 7.352 1 95.88 44 VAL B C 1
ATOM 2085 O O . VAL B 1 44 ? -24.094 26.234 7.289 1 95.88 44 VAL B O 1
ATOM 2088 N N . GLY B 1 45 ? -22.266 27.406 7.754 1 96.38 45 GLY B N 1
ATOM 2089 C CA . GLY B 1 45 ? -22.969 28.594 8.195 1 96.38 45 GLY B CA 1
ATOM 2090 C C . GLY B 1 45 ? -23.281 28.594 9.68 1 96.38 45 GLY B C 1
ATOM 2091 O O . GLY B 1 45 ? -24.359 29.031 10.094 1 96.38 45 GLY B O 1
ATOM 2092 N N . VAL B 1 46 ? -22.375 28.031 10.461 1 96.06 46 VAL B N 1
ATOM 2093 C CA . VAL B 1 46 ? -22.531 28 11.906 1 96.06 46 VAL B CA 1
ATOM 2094 C C . VAL B 1 46 ? -21.266 28.516 12.57 1 96.06 46 VAL B C 1
ATOM 2096 O O . VAL B 1 46 ? -20.297 28.859 11.891 1 96.06 46 VAL B O 1
ATOM 2099 N N . THR B 1 47 ? -21.281 28.547 13.922 1 94.62 47 THR B N 1
ATOM 2100 C CA . THR B 1 47 ? -20.109 28.969 14.664 1 94.62 47 THR B CA 1
ATOM 2101 C C . THR B 1 47 ? -19.219 27.766 14.984 1 94.62 47 THR B C 1
ATOM 2103 O O . THR B 1 47 ? -19.688 26.625 15.062 1 94.62 47 THR B O 1
ATOM 2106 N N . SER B 1 48 ? -17.938 27.953 15.203 1 94.88 48 SER B N 1
ATOM 2107 C CA . SER B 1 48 ? -17 26.906 15.539 1 94.88 48 SER B CA 1
ATOM 2108 C C . SER B 1 48 ? -17.422 26.141 16.797 1 94.88 48 SER B C 1
ATOM 2110 O O . SER B 1 48 ? -17.359 24.922 16.828 1 94.88 48 SER B O 1
ATOM 2112 N N . PRO B 1 49 ? -17.922 26.812 17.844 1 94.12 49 PRO B N 1
ATOM 2113 C CA . PRO B 1 49 ? -18.359 26.094 19.047 1 94.12 49 PRO B CA 1
ATOM 2114 C C . PRO B 1 49 ? -19.484 25.109 18.766 1 94.12 49 PRO B C 1
ATOM 2116 O O . PRO B 1 49 ? -19.562 24.062 19.422 1 94.12 49 PRO B O 1
ATOM 2119 N N . SER B 1 50 ? -20.266 25.406 17.797 1 93.75 50 SER B N 1
ATOM 2120 C CA . SER B 1 50 ? -21.359 24.516 17.438 1 93.75 50 SER B CA 1
ATOM 2121 C C . SER B 1 50 ? -20.828 23.172 16.922 1 93.75 50 SER B C 1
ATOM 2123 O O . SER B 1 50 ? -21.484 22.141 17.078 1 93.75 50 SER B O 1
ATOM 2125 N N . ILE B 1 51 ? -19.625 23.219 16.281 1 95.88 51 ILE B N 1
ATOM 2126 C CA . ILE B 1 51 ? -19.031 22.016 15.75 1 95.88 51 ILE B CA 1
ATOM 2127 C C . ILE B 1 51 ? -18.531 21.125 16.891 1 95.88 51 ILE B C 1
ATOM 2129 O O . ILE B 1 51 ? -18.656 19.906 16.844 1 95.88 51 ILE B O 1
ATOM 2133 N N . TYR B 1 52 ? -18.125 21.734 17.953 1 94.38 52 TYR B N 1
ATOM 2134 C CA . TYR B 1 52 ? -17.547 21.016 19.094 1 94.38 52 TYR B CA 1
ATOM 2135 C C . TYR B 1 52 ? -18.625 20.281 19.875 1 94.38 52 TYR B C 1
ATOM 2137 O O . TYR B 1 52 ? -18.312 19.406 20.688 1 94.38 52 TYR B O 1
ATOM 2145 N N . LEU B 1 53 ? -19.875 20.578 19.672 1 94 53 LEU B N 1
ATOM 2146 C CA . LEU B 1 53 ? -20.969 19.828 20.25 1 94 53 LEU B CA 1
ATOM 2147 C C . LEU B 1 53 ? -21.062 18.438 19.641 1 94 53 LEU B C 1
ATOM 2149 O O . LEU B 1 53 ? -21.594 17.516 20.266 1 94 53 LEU B O 1
ATOM 2153 N N . HIS B 1 54 ? -20.531 18.344 18.469 1 95.06 54 HIS B N 1
ATOM 2154 C CA . HIS B 1 54 ? -20.641 17.078 17.75 1 95.06 54 HIS B CA 1
ATOM 2155 C C . HIS B 1 54 ? -19.297 16.375 17.641 1 95.06 54 HIS B C 1
ATOM 2157 O O . HIS B 1 54 ? -19.25 15.141 17.562 1 95.06 54 HIS B O 1
ATOM 2163 N N . PHE B 1 55 ? -18.25 17.141 17.531 1 95.44 55 PHE B N 1
ATOM 2164 C CA . PHE B 1 55 ? -16.906 16.594 17.375 1 95.44 55 PHE B CA 1
ATOM 2165 C C . PHE B 1 55 ? -15.922 17.281 18.312 1 95.44 55 PHE B C 1
ATOM 2167 O O . PHE B 1 55 ? -15.758 18.5 18.266 1 95.44 55 PHE B O 1
ATOM 2174 N N . GLN B 1 56 ? -15.195 16.453 19.031 1 94.19 56 GLN B N 1
ATOM 2175 C CA . GLN B 1 56 ? -14.312 16.938 20.094 1 94.19 56 GLN B CA 1
ATOM 2176 C C . GLN B 1 56 ? -13.188 17.797 19.531 1 94.19 56 GLN B C 1
ATOM 2178 O O . GLN B 1 56 ? -12.75 18.75 20.172 1 94.19 56 GLN B O 1
ATOM 2183 N N . ASP B 1 57 ? -12.68 17.422 18.375 1 92.88 57 ASP B N 1
ATOM 2184 C CA . ASP B 1 57 ? -11.586 18.125 17.719 1 92.88 57 ASP 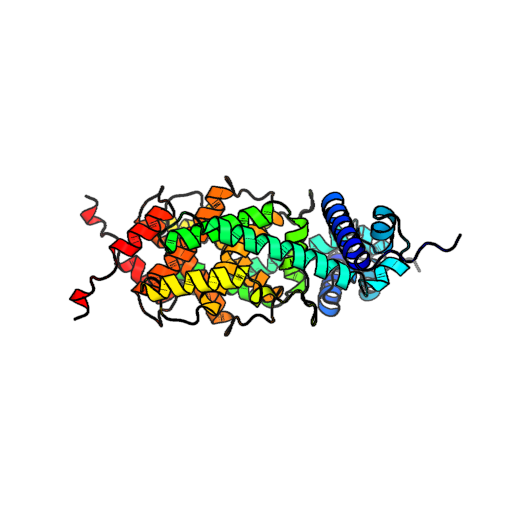B CA 1
ATOM 2185 C C . ASP B 1 57 ? -11.523 17.797 16.234 1 92.88 57 ASP B C 1
ATOM 2187 O O . ASP B 1 57 ? -12.398 17.094 15.711 1 92.88 57 ASP B O 1
ATOM 2191 N N . LYS B 1 58 ? -10.586 18.281 15.602 1 92.12 58 LYS B N 1
ATOM 2192 C CA . LYS B 1 58 ? -10.422 18.062 14.164 1 92.12 58 LYS B CA 1
ATOM 2193 C C . LYS B 1 58 ? -10.211 16.578 13.844 1 92.12 58 LYS B C 1
ATOM 2195 O O . LYS B 1 58 ? -10.758 16.078 12.867 1 92.12 58 LYS B O 1
ATOM 2200 N N . ASP B 1 59 ? -9.461 15.953 14.68 1 88.62 59 ASP B N 1
ATOM 2201 C CA . ASP B 1 59 ? -9.172 14.539 14.453 1 88.62 59 ASP B CA 1
ATOM 2202 C C . ASP B 1 59 ? -10.445 13.703 14.531 1 88.62 59 ASP B C 1
ATOM 2204 O O . ASP B 1 59 ? -10.656 12.805 13.711 1 88.62 59 ASP B O 1
ATOM 2208 N N . ALA B 1 60 ? -11.203 14 15.477 1 90.69 60 ALA B N 1
ATOM 2209 C CA . ALA B 1 60 ? -12.477 13.289 15.609 1 90.69 60 ALA B CA 1
ATOM 2210 C C . ALA B 1 60 ? -13.367 13.531 14.398 1 90.69 60 ALA B C 1
ATOM 2212 O O . ALA B 1 60 ? -14.07 12.625 13.945 1 90.69 60 ALA B O 1
ATOM 2213 N N . LEU B 1 61 ? -13.391 14.773 13.953 1 93.31 61 LEU B N 1
ATOM 2214 C CA . LEU B 1 61 ? -14.156 15.117 12.758 1 93.31 61 LEU B CA 1
ATOM 2215 C C . LEU B 1 61 ? -13.656 14.336 11.547 1 93.31 61 LEU B C 1
ATOM 2217 O O . LEU B 1 61 ? -14.445 13.711 10.836 1 93.31 61 LEU B O 1
ATOM 2221 N N . LEU B 1 62 ? -12.383 14.297 11.352 1 91.5 62 LEU B N 1
ATOM 2222 C CA . LEU B 1 62 ? -11.797 13.602 10.211 1 91.5 62 LEU B CA 1
ATOM 2223 C C . LEU B 1 62 ? -11.992 12.094 10.328 1 91.5 62 LEU B C 1
ATOM 2225 O O . LEU B 1 62 ? -12.195 11.414 9.32 1 91.5 62 LEU B O 1
ATOM 2229 N N . ASP B 1 63 ? -11.938 11.609 11.5 1 88.44 63 ASP B N 1
ATOM 2230 C CA . ASP B 1 63 ? -12.219 10.195 11.727 1 88.44 63 ASP B CA 1
ATOM 2231 C C . ASP B 1 63 ? -13.633 9.836 11.281 1 88.44 63 ASP B C 1
ATOM 2233 O O . ASP B 1 63 ? -13.852 8.781 10.68 1 88.44 63 ASP B O 1
ATOM 2237 N N . ALA B 1 64 ? -14.516 10.68 11.617 1 90.88 64 ALA B N 1
ATOM 2238 C CA . ALA B 1 64 ? -15.906 10.445 11.234 1 90.88 64 ALA B CA 1
ATOM 2239 C C . ALA B 1 64 ? -16.078 10.508 9.719 1 90.88 64 ALA B C 1
ATOM 2241 O O . ALA B 1 64 ? -16.844 9.742 9.141 1 90.88 64 ALA B O 1
ATOM 2242 N N . VAL B 1 65 ? -15.383 11.414 9.062 1 91.94 65 VAL B N 1
ATOM 2243 C CA . VAL B 1 65 ? -15.375 11.492 7.605 1 91.94 65 VAL B CA 1
ATOM 2244 C C . VAL B 1 65 ? -14.867 10.18 7.02 1 91.94 65 VAL B C 1
ATOM 2246 O O . VAL B 1 65 ? -15.469 9.625 6.094 1 91.94 65 VAL B O 1
ATOM 2249 N N . CYS B 1 66 ? -13.844 9.641 7.57 1 89.69 66 CYS B N 1
ATOM 2250 C CA . CYS B 1 66 ? -13.25 8.383 7.113 1 89.69 66 CYS B CA 1
ATOM 2251 C C . CYS B 1 66 ? -14.195 7.219 7.336 1 89.69 66 CYS B C 1
ATOM 2253 O O . CYS B 1 66 ? -14.328 6.34 6.48 1 89.69 66 CYS B O 1
ATOM 2255 N N . ALA B 1 67 ? -14.805 7.234 8.484 1 87.88 67 ALA B N 1
ATOM 2256 C CA . ALA B 1 67 ? -15.758 6.168 8.781 1 87.88 67 ALA B CA 1
ATOM 2257 C C . ALA B 1 67 ? -16.875 6.129 7.746 1 87.88 67 ALA B C 1
ATOM 2259 O O . ALA B 1 67 ? -17.266 5.059 7.273 1 87.88 67 ALA B O 1
ATOM 2260 N N . ARG B 1 68 ? -17.391 7.277 7.445 1 90.19 68 ARG B N 1
ATOM 2261 C CA . ARG B 1 68 ? -18.438 7.359 6.426 1 90.19 68 ARG B CA 1
ATOM 2262 C C . ARG B 1 68 ? -17.922 6.898 5.07 1 90.19 68 ARG B C 1
ATOM 2264 O O . ARG B 1 68 ? -18.625 6.211 4.328 1 90.19 68 ARG B O 1
ATOM 2271 N N . TYR B 1 69 ? -16.734 7.266 4.707 1 91.31 69 TYR B N 1
ATOM 2272 C CA . TYR B 1 69 ? -16.094 6.855 3.469 1 91.31 69 TYR B CA 1
ATOM 2273 C C . TYR B 1 69 ? -15.961 5.34 3.396 1 91.31 69 TYR B C 1
ATOM 2275 O O . TYR B 1 69 ? -16.328 4.727 2.391 1 91.31 69 TYR B O 1
ATOM 2283 N N . LEU B 1 70 ? -15.547 4.699 4.445 1 88.31 70 LEU B N 1
ATOM 2284 C CA . LEU B 1 70 ? -15.336 3.258 4.469 1 88.31 70 LEU B CA 1
ATOM 2285 C C . LEU B 1 70 ? -16.672 2.512 4.453 1 88.31 70 LEU B C 1
ATOM 2287 O O . LEU B 1 70 ? -16.75 1.395 3.939 1 88.31 70 LEU B O 1
ATOM 2291 N N . ALA B 1 71 ? -17.688 3.168 4.977 1 88.38 71 ALA B N 1
ATOM 2292 C CA . ALA B 1 71 ? -19.031 2.578 4.898 1 88.38 71 ALA B CA 1
ATOM 2293 C C . ALA B 1 71 ? -19.484 2.465 3.447 1 88.38 71 ALA B C 1
ATOM 2295 O O . ALA B 1 71 ? -20.172 1.506 3.08 1 88.38 71 ALA B O 1
ATOM 2296 N N . ARG B 1 72 ? -19.125 3.404 2.656 1 92 72 ARG B N 1
ATOM 2297 C CA . ARG B 1 72 ? -19.469 3.354 1.238 1 92 72 ARG B CA 1
ATOM 2298 C C . ARG B 1 72 ? -18.703 2.232 0.535 1 92 72 ARG B C 1
ATOM 2300 O O . ARG B 1 72 ? -19.203 1.653 -0.434 1 92 72 ARG B O 1
ATOM 2307 N N . LEU B 1 73 ? -17.5 1.988 0.988 1 91.62 73 LEU B N 1
ATOM 2308 C CA . LEU B 1 73 ? -16.734 0.875 0.444 1 91.62 73 LEU B CA 1
ATOM 2309 C C . LEU B 1 73 ? -17.469 -0.446 0.655 1 91.62 73 LEU B C 1
ATOM 2311 O O . LEU B 1 73 ? -17.453 -1.31 -0.225 1 91.62 73 LEU B O 1
ATOM 2315 N N . ASP B 1 74 ? -18.078 -0.55 1.783 1 87.69 74 ASP B N 1
ATOM 2316 C CA . ASP B 1 74 ? -18.859 -1.742 2.084 1 87.69 74 ASP B CA 1
ATOM 2317 C C . ASP B 1 74 ? -19.938 -1.975 1.023 1 87.69 74 ASP B C 1
ATOM 2319 O O . ASP B 1 74 ? -20.094 -3.094 0.53 1 87.69 74 ASP B O 1
ATOM 2323 N N . GLU B 1 75 ? -20.594 -0.955 0.694 1 90.06 75 GLU B N 1
ATOM 2324 C CA . GLU B 1 75 ? -21.641 -1.038 -0.315 1 90.06 75 GLU B CA 1
ATOM 2325 C C . GLU B 1 75 ? -21.078 -1.448 -1.671 1 90.06 75 GLU B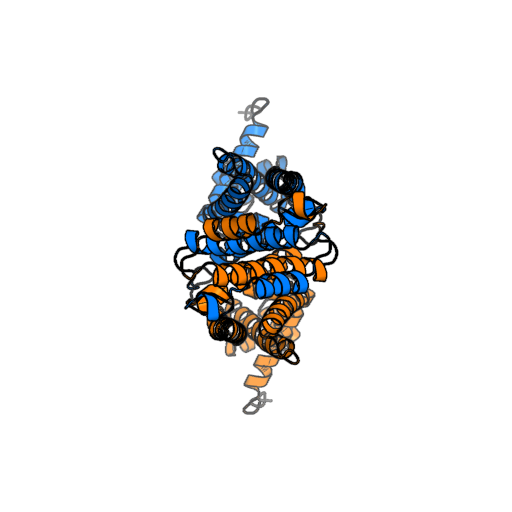 C 1
ATOM 2327 O O . GLU B 1 75 ? -21.688 -2.254 -2.385 1 90.06 75 GLU B O 1
ATOM 2332 N N . GLU B 1 76 ? -19.953 -0.913 -1.994 1 91.12 76 GLU B N 1
ATOM 2333 C CA . GLU B 1 76 ? -19.297 -1.24 -3.26 1 91.12 76 GLU B CA 1
ATOM 2334 C C . GLU B 1 76 ? -18.891 -2.711 -3.307 1 91.12 76 GLU B C 1
ATOM 2336 O O . GLU B 1 76 ? -19.031 -3.361 -4.344 1 91.12 76 GLU B O 1
ATOM 2341 N N . MET B 1 77 ? -18.406 -3.223 -2.188 1 89.19 77 MET B N 1
ATOM 2342 C CA . MET B 1 77 ? -18 -4.617 -2.107 1 89.19 77 MET B CA 1
ATOM 2343 C C . MET B 1 77 ? -19.188 -5.555 -2.281 1 89.19 77 MET B C 1
ATOM 2345 O O . MET B 1 77 ? -19.078 -6.578 -2.963 1 89.19 77 MET B O 1
ATOM 2349 N N . GLU B 1 78 ? -20.25 -5.172 -1.659 1 88.62 78 GLU B N 1
ATOM 2350 C CA . GLU B 1 78 ? -21.469 -5.965 -1.783 1 88.62 78 GLU B CA 1
ATOM 2351 C C . GLU B 1 78 ? -21.984 -5.977 -3.223 1 88.62 78 GLU B C 1
ATOM 2353 O O . GLU B 1 78 ? -22.359 -7.023 -3.744 1 88.62 78 GLU B O 1
ATOM 2358 N N . ARG B 1 79 ? -21.984 -4.848 -3.801 1 92.31 79 ARG B N 1
ATOM 2359 C CA . ARG B 1 79 ? -22.438 -4.727 -5.18 1 92.31 79 ARG B CA 1
ATOM 2360 C C . ARG B 1 79 ? -21.562 -5.543 -6.121 1 92.31 79 ARG B C 1
ATOM 2362 O O . ARG B 1 79 ? -22.062 -6.176 -7.051 1 92.31 79 ARG B O 1
ATOM 2369 N N . ALA B 1 80 ? -20.266 -5.516 -5.91 1 91.5 80 ALA B N 1
ATOM 2370 C CA . ALA B 1 80 ? -19.312 -6.219 -6.762 1 91.5 80 ALA B CA 1
ATOM 2371 C C . ALA B 1 80 ? -19.547 -7.727 -6.711 1 91.5 80 ALA B C 1
ATOM 2373 O O . ALA B 1 80 ? -19.234 -8.438 -7.672 1 91.5 80 ALA B O 1
ATOM 2374 N N . ALA B 1 81 ? -19.969 -8.195 -5.559 1 89.38 81 ALA B N 1
ATOM 2375 C CA . ALA B 1 81 ? -20.203 -9.625 -5.371 1 89.38 81 ALA B CA 1
ATOM 2376 C C . ALA B 1 81 ? -21.453 -10.086 -6.105 1 89.38 81 ALA B C 1
ATOM 2378 O O . ALA B 1 81 ? -21.594 -11.266 -6.426 1 89.38 81 ALA B O 1
ATOM 2379 N N . MET B 1 82 ? -22.25 -9.031 -6.367 1 87.62 82 MET B N 1
ATOM 2380 C CA . MET B 1 82 ? -23.547 -9.359 -6.953 1 87.62 82 MET B CA 1
ATOM 2381 C C . MET B 1 82 ? -23.391 -9.82 -8.398 1 87.62 82 MET B C 1
ATOM 2383 O O . MET B 1 82 ? -22.562 -9.273 -9.141 1 87.62 82 MET B O 1
ATOM 2387 N N . GLY B 1 83 ? -23.969 -10.852 -8.797 1 85.62 83 GLY B N 1
ATOM 2388 C CA . GLY B 1 83 ? -24.016 -11.305 -10.172 1 85.62 83 GLY B CA 1
ATOM 2389 C C . GLY B 1 83 ? -23 -12.383 -10.484 1 85.62 83 GLY B C 1
ATOM 2390 O O . GLY B 1 83 ? -22.859 -12.812 -11.633 1 85.62 83 GLY B O 1
ATOM 2391 N N . HIS B 1 84 ? -22.156 -12.625 -9.562 1 87 84 HIS B N 1
ATOM 2392 C CA . HIS B 1 84 ? -21.188 -13.703 -9.766 1 87 84 HIS B CA 1
ATOM 2393 C C . HIS B 1 84 ? -21.562 -14.945 -8.953 1 87 84 HIS B C 1
ATOM 2395 O O . HIS B 1 84 ? -22 -14.828 -7.809 1 87 84 HIS B O 1
ATOM 2401 N N . THR B 1 85 ? -21.484 -16.016 -9.562 1 82.38 85 THR B N 1
ATOM 2402 C CA . THR B 1 85 ? -21.797 -17.25 -8.867 1 82.38 85 THR B CA 1
ATOM 2403 C C . THR B 1 85 ? -20.516 -17.969 -8.43 1 82.38 85 THR B C 1
ATOM 2405 O O . THR B 1 85 ? -20.516 -18.672 -7.418 1 82.38 85 THR B O 1
ATOM 2408 N N . CYS B 1 86 ? -19.5 -17.812 -9.125 1 88.12 86 CYS B N 1
ATOM 2409 C CA . CYS B 1 86 ? -18.219 -18.406 -8.797 1 88.12 86 CYS B CA 1
ATOM 2410 C C . CYS B 1 86 ? -17.484 -17.578 -7.754 1 88.12 86 CYS B C 1
ATOM 2412 O O . CYS B 1 86 ? -17.281 -16.375 -7.949 1 88.12 86 CYS B O 1
ATOM 2414 N N . VAL B 1 87 ? -17.156 -18.203 -6.633 1 88.62 87 VAL B N 1
ATOM 2415 C CA . VAL B 1 87 ? -16.578 -17.5 -5.492 1 88.62 87 VAL B CA 1
ATOM 2416 C C . VAL B 1 87 ? -15.25 -16.859 -5.898 1 88.62 87 VAL B C 1
ATOM 2418 O O . VAL B 1 87 ? -14.891 -15.789 -5.402 1 88.62 87 VAL B O 1
ATOM 2421 N N . VAL B 1 88 ? -14.547 -17.484 -6.82 1 89.75 88 VAL B N 1
ATOM 2422 C CA . VAL B 1 88 ? -13.289 -16.938 -7.312 1 89.75 88 VAL B CA 1
ATOM 2423 C C . VAL B 1 88 ? -13.547 -15.617 -8.023 1 89.75 88 VAL B C 1
ATOM 2425 O O . VAL B 1 88 ? -12.836 -14.633 -7.793 1 89.75 88 VAL B O 1
ATOM 2428 N N . GLU B 1 89 ? -14.609 -15.602 -8.812 1 91.31 89 GLU B N 1
ATOM 2429 C CA . GLU B 1 89 ? -14.977 -14.391 -9.539 1 91.31 89 GLU B CA 1
ATOM 2430 C C . GLU B 1 89 ? -15.461 -13.305 -8.578 1 91.31 89 GLU B C 1
ATOM 2432 O O . GLU B 1 89 ? -15.234 -12.117 -8.82 1 91.31 89 GLU B O 1
ATOM 2437 N N . VAL B 1 90 ? -16.141 -13.719 -7.523 1 92.62 90 VAL B N 1
ATOM 2438 C CA . VAL B 1 90 ? -16.594 -12.773 -6.508 1 92.62 90 VAL B CA 1
ATOM 2439 C C . VAL B 1 90 ? -15.398 -12.062 -5.887 1 92.62 90 VAL B C 1
ATOM 2441 O O . VAL B 1 90 ? -15.367 -10.836 -5.816 1 92.62 90 VAL B O 1
ATOM 2444 N N . LEU B 1 91 ? -14.438 -12.797 -5.477 1 92.81 91 LEU B N 1
ATOM 2445 C CA . LEU B 1 91 ? -13.266 -12.234 -4.816 1 92.81 91 LEU B CA 1
ATOM 2446 C C . LEU B 1 91 ? -12.484 -11.336 -5.77 1 92.81 91 LEU B C 1
ATOM 2448 O O . LEU B 1 91 ? -12.016 -10.266 -5.379 1 92.81 91 LEU B O 1
ATOM 2452 N N . ARG B 1 92 ? -12.312 -11.781 -7 1 93.38 92 ARG B N 1
ATOM 2453 C CA . ARG B 1 92 ? -11.664 -10.969 -8.016 1 93.38 92 ARG B CA 1
ATOM 2454 C C . ARG B 1 92 ? -12.414 -9.648 -8.227 1 93.38 92 ARG B C 1
ATOM 2456 O O . ARG B 1 92 ? -11.805 -8.578 -8.242 1 93.38 92 ARG B O 1
ATOM 2463 N N . ALA B 1 93 ? -13.719 -9.719 -8.391 1 94.31 93 ALA B N 1
ATOM 2464 C CA . ALA B 1 93 ? -14.547 -8.539 -8.594 1 94.31 93 ALA B CA 1
ATOM 2465 C C . ALA B 1 93 ? -14.453 -7.586 -7.406 1 94.31 93 ALA B C 1
ATOM 2467 O O . ALA B 1 93 ? -14.406 -6.367 -7.582 1 94.31 93 ALA B O 1
ATOM 2468 N N . GLN B 1 94 ? -14.5 -8.117 -6.234 1 94.69 94 GLN B N 1
ATOM 2469 C CA . GLN B 1 94 ? -14.375 -7.312 -5.02 1 94.69 94 GLN B CA 1
ATOM 2470 C C . GLN B 1 94 ? -13.023 -6.598 -4.977 1 94.69 94 GLN B C 1
ATOM 2472 O O . GLN B 1 94 ? -12.953 -5.426 -4.598 1 94.69 94 GLN B O 1
ATOM 2477 N N . GLY B 1 95 ? -11.922 -7.297 -5.332 1 95.38 95 GLY B N 1
ATOM 2478 C CA . GLY B 1 95 ? -10.609 -6.672 -5.391 1 95.38 95 GLY B CA 1
ATOM 2479 C C . GLY B 1 95 ? -10.539 -5.516 -6.367 1 95.38 95 GLY B C 1
ATOM 2480 O O . GLY B 1 95 ? -10 -4.453 -6.043 1 95.38 95 GLY B O 1
ATOM 2481 N N . LEU B 1 96 ? -11.094 -5.707 -7.535 1 96.06 96 LEU B N 1
ATOM 2482 C CA . LEU B 1 96 ? -11.102 -4.66 -8.555 1 96.06 96 LEU B CA 1
ATOM 2483 C C . LEU B 1 96 ? -11.969 -3.486 -8.125 1 96.06 96 LEU B C 1
ATOM 2485 O O . LEU B 1 96 ? -11.617 -2.328 -8.352 1 96.06 96 LEU B O 1
ATOM 2489 N N . ALA B 1 97 ? -13.086 -3.781 -7.488 1 95.5 97 ALA B N 1
ATOM 2490 C CA . ALA B 1 97 ? -13.961 -2.736 -6.957 1 95.5 97 ALA B CA 1
ATOM 2491 C C . ALA B 1 97 ? -13.242 -1.91 -5.895 1 95.5 97 ALA B C 1
ATOM 2493 O O . ALA B 1 97 ? -13.414 -0.691 -5.824 1 95.5 97 ALA B O 1
ATOM 2494 N N . TYR B 1 98 ? -12.492 -2.57 -5.051 1 96.12 98 TYR B N 1
ATOM 2495 C CA . TYR B 1 98 ? -11.719 -1.888 -4.027 1 96.12 98 TYR B CA 1
ATOM 2496 C C . TYR B 1 98 ? -10.773 -0.866 -4.645 1 96.12 98 TYR B C 1
ATOM 2498 O O . TYR B 1 98 ? -10.734 0.292 -4.223 1 96.12 98 TYR B O 1
ATOM 2506 N N . VAL B 1 99 ? -10.031 -1.31 -5.672 1 97.88 99 VAL B N 1
ATOM 2507 C CA . VAL B 1 99 ? -9.055 -0.438 -6.32 1 97.88 99 VAL B CA 1
ATOM 2508 C C . VAL B 1 99 ? -9.773 0.72 -7.008 1 97.88 99 VAL B C 1
ATOM 2510 O O . VAL B 1 99 ? -9.359 1.876 -6.883 1 97.88 99 VAL B O 1
ATOM 2513 N N . ARG B 1 100 ? -10.836 0.461 -7.711 1 97.19 100 ARG B N 1
ATOM 2514 C CA . ARG B 1 100 ? -11.617 1.501 -8.375 1 97.19 100 ARG B CA 1
ATOM 2515 C C . ARG B 1 100 ? -12.141 2.52 -7.371 1 97.19 100 ARG B C 1
ATOM 2517 O O . ARG B 1 100 ? -12.086 3.727 -7.613 1 97.19 100 ARG B O 1
ATOM 2524 N N . PHE B 1 101 ? -12.672 2.002 -6.289 1 96.5 101 PHE B N 1
ATOM 2525 C CA . PHE B 1 101 ? -13.188 2.848 -5.219 1 96.5 101 PHE B CA 1
ATOM 2526 C C . PHE B 1 101 ? -12.109 3.785 -4.699 1 96.5 101 PHE B C 1
ATOM 2528 O O . PHE B 1 101 ? -12.328 4.992 -4.566 1 96.5 101 PHE B O 1
ATOM 2535 N N . ALA B 1 102 ? -10.953 3.244 -4.352 1 96.5 102 ALA B N 1
ATOM 2536 C CA . ALA B 1 102 ? -9.82 4.016 -3.83 1 96.5 102 ALA B CA 1
ATOM 2537 C C . ALA B 1 102 ? -9.438 5.133 -4.789 1 96.5 102 ALA B C 1
ATOM 2539 O O . ALA B 1 102 ? -9.164 6.262 -4.363 1 96.5 102 ALA B O 1
ATOM 2540 N N . LEU B 1 103 ? -9.461 4.879 -6.094 1 96.69 103 LEU B N 1
ATOM 2541 C CA . LEU B 1 103 ? -8.969 5.816 -7.105 1 96.69 103 LEU B CA 1
ATOM 2542 C C . LEU B 1 103 ? -9.984 6.93 -7.348 1 96.69 103 LEU B C 1
ATOM 2544 O O . LEU B 1 103 ? -9.641 7.973 -7.91 1 96.69 103 LEU B O 1
ATOM 2548 N N . GLN B 1 104 ? -11.234 6.75 -6.977 1 95.19 104 GLN B N 1
ATOM 2549 C CA . GLN B 1 104 ? -12.266 7.762 -7.164 1 95.19 104 GLN B CA 1
ATOM 2550 C C . GLN B 1 104 ? -12.016 8.969 -6.27 1 95.19 104 GLN B C 1
ATOM 2552 O O . GLN B 1 104 ? -12.281 10.109 -6.664 1 95.19 104 GLN B O 1
ATOM 2557 N N . THR B 1 105 ? -11.57 8.742 -5.09 1 93.31 105 THR B N 1
ATOM 2558 C CA . THR B 1 105 ? -11.289 9.812 -4.137 1 93.31 105 THR B CA 1
ATOM 2559 C C . THR B 1 105 ? -9.977 9.562 -3.408 1 93.31 105 THR B C 1
ATOM 2561 O O . THR B 1 105 ? -9.969 9.297 -2.203 1 93.31 105 THR B O 1
ATOM 2564 N N . PRO B 1 106 ? -8.891 9.766 -4.109 1 92.75 106 PRO B N 1
ATOM 2565 C CA . PRO B 1 106 ? -7.566 9.445 -3.568 1 92.75 106 PRO B CA 1
ATOM 2566 C C . PRO B 1 106 ? -7.285 10.148 -2.242 1 92.75 106 PRO B C 1
ATOM 2568 O O . PRO B 1 106 ? -6.602 9.602 -1.378 1 92.75 106 PRO B O 1
ATOM 2571 N N . GLU B 1 107 ? -7.828 11.328 -1.991 1 89.12 107 GLU B N 1
ATOM 2572 C CA . GLU B 1 107 ? -7.582 12.086 -0.769 1 89.12 107 GLU B CA 1
ATOM 2573 C C . GLU B 1 107 ? -8.227 11.414 0.438 1 89.12 107 GLU B C 1
ATOM 2575 O O . GLU B 1 107 ? -7.633 11.352 1.516 1 89.12 107 GLU B O 1
ATOM 2580 N N . LEU B 1 108 ? -9.422 10.984 0.235 1 91.19 108 LEU B N 1
ATOM 2581 C CA . LEU B 1 108 ? -10.109 10.289 1.313 1 91.19 108 LEU B CA 1
ATOM 2582 C C . LEU B 1 108 ? -9.461 8.938 1.591 1 91.19 108 LEU B C 1
ATOM 2584 O O . LEU B 1 108 ? -9.328 8.531 2.748 1 91.19 108 LEU B O 1
ATOM 2588 N N . TYR B 1 109 ? -9.031 8.242 0.531 1 92.88 109 TYR B N 1
ATOM 2589 C CA . TYR B 1 109 ? -8.367 6.961 0.7 1 92.88 109 TYR B CA 1
ATOM 2590 C C . TYR B 1 109 ? -7.082 7.117 1.505 1 92.88 109 TYR B C 1
ATOM 2592 O O . TYR B 1 109 ? -6.809 6.324 2.412 1 92.88 109 TYR B O 1
ATOM 2600 N N . ARG B 1 110 ? -6.324 8.094 1.149 1 90.44 110 ARG B N 1
ATOM 2601 C CA . ARG B 1 110 ? -5.074 8.352 1.854 1 90.44 110 ARG B CA 1
ATOM 2602 C C . ARG B 1 110 ? -5.324 8.609 3.336 1 90.44 110 ARG B C 1
ATOM 2604 O O . ARG B 1 110 ? -4.637 8.055 4.195 1 90.44 110 ARG B O 1
ATOM 2611 N N . LEU B 1 111 ? -6.254 9.422 3.607 1 87.69 111 LEU B N 1
ATOM 2612 C CA . LEU B 1 111 ? -6.578 9.758 4.988 1 87.69 111 LEU B CA 1
ATOM 2613 C C . LEU B 1 111 ? -7.027 8.523 5.758 1 87.69 111 LEU B C 1
ATOM 2615 O O . LEU B 1 111 ? -6.66 8.344 6.922 1 87.69 111 LEU B O 1
ATOM 2619 N N . ALA B 1 112 ? -7.734 7.691 5.113 1 89.06 112 ALA B N 1
ATOM 2620 C CA . ALA B 1 112 ? -8.367 6.555 5.773 1 89.06 112 ALA B CA 1
ATOM 2621 C C . ALA B 1 112 ? -7.375 5.41 5.965 1 89.06 112 ALA B C 1
ATOM 2623 O O . ALA B 1 112 ? -7.5 4.621 6.906 1 89.06 112 ALA B O 1
ATOM 2624 N N . THR B 1 113 ? -6.344 5.328 5.051 1 90.25 113 THR B N 1
ATOM 2625 C CA . THR B 1 113 ? -5.629 4.055 5.047 1 90.25 113 THR B CA 1
ATOM 2626 C C . THR B 1 113 ? -4.125 4.281 5.129 1 90.25 113 THR B C 1
ATOM 2628 O O . THR B 1 113 ? -3.367 3.361 5.449 1 90.25 113 THR B O 1
ATOM 2631 N N . MET B 1 114 ? -3.617 5.461 4.855 1 87.62 114 MET B N 1
ATOM 2632 C CA . MET B 1 114 ? -2.18 5.629 4.66 1 87.62 114 MET B CA 1
ATOM 2633 C C . MET B 1 114 ? -1.591 6.547 5.727 1 87.62 114 MET B C 1
ATOM 2635 O O . MET B 1 114 ? -0.373 6.719 5.801 1 87.62 114 MET B O 1
ATOM 2639 N N . GLY B 1 115 ? -2.445 7.117 6.527 1 79.31 115 GLY B N 1
ATOM 2640 C CA . GLY B 1 115 ? -1.965 8.031 7.547 1 79.31 115 GLY B CA 1
ATOM 2641 C C . GLY B 1 115 ? -1.343 7.328 8.734 1 79.31 115 GLY B C 1
ATOM 2642 O O . GLY B 1 115 ? -1.291 6.098 8.781 1 79.31 115 GLY B O 1
ATOM 2643 N N . GLU B 1 116 ? -0.838 8.195 9.594 1 77.06 116 GLU B N 1
ATOM 2644 C CA . GLU B 1 116 ? -0.257 7.664 10.82 1 77.06 116 GLU B CA 1
ATOM 2645 C C . GLU B 1 116 ? -1.327 7.043 11.719 1 77.06 116 GLU B C 1
ATOM 2647 O O . GLU B 1 116 ? -2.432 7.578 11.836 1 77.06 116 GLU B O 1
ATOM 2652 N N . TRP B 1 117 ? -0.9 5.871 12.141 1 70.94 117 TRP B N 1
ATOM 2653 C CA . TRP B 1 117 ? -1.794 5.211 13.086 1 70.94 117 TRP B CA 1
ATOM 2654 C C . TRP B 1 117 ? -1.877 5.988 14.391 1 70.94 117 TRP B C 1
ATOM 2656 O O . TRP B 1 117 ? -0.853 6.398 14.945 1 70.94 117 TRP B O 1
ATOM 2666 N N . ARG B 1 118 ? -2.971 6.406 14.711 1 68.75 118 ARG B N 1
ATOM 2667 C CA . ARG B 1 118 ? -3.209 7.039 16 1 68.75 118 ARG B CA 1
ATOM 2668 C C . ARG B 1 118 ? -3.945 6.094 16.953 1 68.75 118 ARG B C 1
ATOM 2670 O O . ARG B 1 118 ? -5.055 5.648 16.656 1 68.75 118 ARG B O 1
ATOM 2677 N N . SER B 1 119 ? -3.129 5.828 17.984 1 61.03 119 SER B N 1
ATOM 2678 C CA . SER B 1 119 ? -3.76 4.98 19 1 61.03 119 SER B CA 1
ATOM 2679 C C . SER B 1 119 ? -5.066 5.59 19.484 1 61.03 119 SER B C 1
ATOM 2681 O O . SER B 1 119 ? -5.16 6.805 19.672 1 61.03 119 SER B O 1
ATOM 2683 N N . GLY B 1 120 ? -6.148 4.785 19.5 1 57.84 120 GLY B N 1
ATOM 2684 C CA . GLY B 1 120 ? -7.426 5.266 20 1 57.84 120 GLY B CA 1
ATOM 2685 C C . GLY B 1 120 ? -8.352 5.762 18.906 1 57.84 120 GLY B C 1
ATOM 2686 O O . GLY B 1 120 ? -9.477 6.18 19.188 1 57.84 120 GLY B O 1
ATOM 2687 N N . SER B 1 121 ? -7.637 6.016 17.797 1 57.28 121 SER B N 1
ATOM 2688 C CA . SER B 1 121 ? -8.508 6.457 16.719 1 57.28 121 SER B CA 1
ATOM 2689 C C . SER B 1 121 ? -9.547 5.391 16.375 1 57.28 121 SER B C 1
ATOM 2691 O O . SER B 1 121 ? -9.273 4.195 16.484 1 57.28 121 SER B O 1
ATOM 2693 N N . ASN B 1 122 ? -10.711 5.621 16.5 1 50.88 122 ASN B N 1
ATOM 2694 C CA . ASN B 1 122 ? -11.828 4.746 16.172 1 50.88 122 ASN B CA 1
ATOM 2695 C C . ASN B 1 122 ? -11.742 4.262 14.719 1 50.88 122 ASN B C 1
ATOM 2697 O O . ASN B 1 122 ? -12.602 3.504 14.266 1 50.88 122 ASN B O 1
ATOM 2701 N N . VAL B 1 123 ? -10.938 4.879 13.969 1 49.97 123 VAL B N 1
ATOM 2702 C CA . VAL B 1 123 ? -10.898 4.426 12.586 1 49.97 123 VAL B CA 1
ATOM 2703 C C . VAL B 1 123 ? -10.43 2.975 12.523 1 49.97 123 VAL B C 1
ATOM 2705 O O . VAL B 1 123 ? -10.711 2.262 11.562 1 49.97 123 VAL B O 1
ATOM 2708 N N . ASP B 1 124 ? -9.609 2.51 13.594 1 52.72 124 ASP B N 1
ATOM 2709 C CA . ASP B 1 124 ? -8.984 1.195 13.477 1 52.72 124 ASP B CA 1
ATOM 2710 C C . ASP B 1 124 ? -10.039 0.091 13.406 1 52.72 124 ASP B C 1
ATOM 2712 O O . ASP B 1 124 ? -9.766 -1.056 13.766 1 52.72 124 ASP B O 1
ATOM 2716 N N . SER B 1 125 ? -11.203 0.558 13.031 1 60.88 125 SER B N 1
ATOM 2717 C CA . SER B 1 125 ? -12.383 -0.278 12.828 1 60.88 125 SER B CA 1
ATOM 2718 C C . SER B 1 125 ? -12.305 -1.029 11.5 1 60.88 125 SER B C 1
ATOM 2720 O O . SER B 1 125 ? -13.305 -1.555 11.016 1 60.88 125 SER B O 1
ATOM 2722 N N . ALA B 1 126 ? -11.094 -1.12 11.008 1 60.19 126 ALA B N 1
ATOM 2723 C CA . ALA B 1 126 ? -11.07 -1.773 9.703 1 60.19 126 ALA B CA 1
ATOM 2724 C C . ALA B 1 126 ? -11.586 -3.205 9.797 1 60.19 126 ALA B C 1
ATOM 2726 O O . ALA B 1 126 ? -12.398 -3.631 8.969 1 60.19 126 ALA B O 1
ATOM 2727 N N . LEU B 1 127 ? -11.141 -3.861 10.789 1 61.38 127 LEU B N 1
ATOM 2728 C CA . LEU B 1 127 ? -11.562 -5.246 10.945 1 61.38 127 LEU B CA 1
ATOM 2729 C C . LEU B 1 127 ? -13.055 -5.328 11.258 1 61.38 127 LEU B C 1
ATOM 2731 O O . LEU B 1 127 ? -13.695 -6.344 10.984 1 61.38 127 LEU B O 1
ATOM 2735 N N . ASP B 1 128 ? -13.398 -4.242 11.711 1 65.62 128 ASP B N 1
ATOM 2736 C CA . ASP B 1 128 ? -14.812 -4.234 12.086 1 65.62 128 ASP B CA 1
ATOM 2737 C C . ASP B 1 128 ? -15.68 -3.68 10.953 1 65.62 128 ASP B C 1
ATOM 2739 O O . ASP B 1 128 ? -16.906 -3.668 11.055 1 65.62 128 ASP B O 1
ATOM 2743 N N . SER B 1 129 ? -14.922 -3.373 10.031 1 76.06 129 SER B N 1
ATOM 2744 C CA . SER B 1 129 ? -15.695 -2.828 8.922 1 76.06 129 SER B CA 1
ATOM 2745 C C . SER B 1 129 ? -16.453 -3.926 8.188 1 76.06 129 SER B C 1
ATOM 2747 O O . SER B 1 129 ? -16.016 -5.07 8.133 1 76.06 129 SER B O 1
ATOM 2749 N N . SER B 1 130 ? -17.609 -3.539 7.703 1 79.12 130 SER B N 1
ATOM 2750 C CA . SER B 1 130 ? -18.422 -4.461 6.914 1 79.12 130 SER B CA 1
ATOM 2751 C C . SER B 1 130 ? -17.688 -4.891 5.645 1 79.12 130 SER B C 1
ATOM 2753 O O . SER B 1 130 ? -17.812 -6.039 5.215 1 79.12 130 SER B O 1
ATOM 2755 N N . ALA B 1 131 ? -16.859 -4.02 5.148 1 81.38 131 ALA B N 1
ATOM 2756 C CA . ALA B 1 131 ? -16.109 -4.344 3.939 1 81.38 131 ALA B CA 1
ATOM 2757 C C . ALA B 1 131 ? -15.148 -5.504 4.188 1 81.38 131 ALA B C 1
ATOM 2759 O O . ALA B 1 131 ? -15.086 -6.445 3.395 1 81.38 131 ALA B O 1
ATOM 2760 N N . PHE B 1 132 ? -14.492 -5.504 5.277 1 87.31 132 PHE B N 1
ATOM 2761 C CA . PHE B 1 132 ? -13.547 -6.562 5.602 1 87.31 132 PHE B CA 1
ATOM 2762 C C . PHE B 1 132 ? -14.273 -7.863 5.914 1 87.31 132 PHE B C 1
ATOM 2764 O O . PHE B 1 132 ? -13.82 -8.945 5.535 1 87.31 132 PHE B O 1
ATOM 2771 N N . ARG B 1 133 ? -15.398 -7.727 6.484 1 87.31 133 ARG B N 1
ATOM 2772 C CA . ARG B 1 133 ? -16.188 -8.914 6.785 1 87.31 133 ARG B CA 1
ATOM 2773 C C . ARG B 1 133 ? -16.656 -9.602 5.508 1 87.31 133 ARG B C 1
ATOM 2775 O O . ARG B 1 133 ? -16.703 -10.828 5.434 1 87.31 133 ARG B O 1
ATOM 2782 N N . HIS B 1 134 ? -17 -8.836 4.562 1 86.75 134 HIS B N 1
ATOM 2783 C CA . HIS B 1 134 ? -17.391 -9.398 3.271 1 86.75 134 HIS B CA 1
ATOM 2784 C C . HIS B 1 134 ? -16.234 -10.156 2.631 1 86.75 134 HIS B C 1
ATOM 2786 O O . HIS B 1 134 ? -16.422 -11.242 2.078 1 86.75 134 HIS B O 1
ATOM 2792 N N . MET B 1 135 ? -15.078 -9.625 2.738 1 89.88 135 MET B N 1
ATOM 2793 C CA . MET B 1 135 ? -13.898 -10.289 2.195 1 89.88 135 MET B CA 1
ATOM 2794 C C . MET B 1 135 ? -13.633 -11.602 2.928 1 89.88 135 MET B C 1
ATOM 2796 O O . MET B 1 135 ? -13.352 -12.625 2.297 1 89.88 135 MET B O 1
ATOM 2800 N N . CYS B 1 136 ? -13.742 -11.516 4.23 1 93.06 136 CYS B N 1
ATOM 2801 C CA . CYS B 1 136 ? -13.547 -12.727 5.027 1 93.06 136 CYS B CA 1
ATOM 2802 C C . CYS B 1 136 ? -14.555 -13.805 4.637 1 93.06 136 CYS B C 1
ATOM 2804 O O . CYS B 1 136 ? -14.203 -14.977 4.547 1 93.06 136 CYS B O 1
ATOM 2806 N N . ALA B 1 137 ? -15.758 -13.375 4.422 1 92.12 137 ALA B N 1
ATOM 2807 C CA . ALA B 1 137 ? -16.797 -14.32 4.031 1 92.12 137 ALA B CA 1
ATOM 2808 C C . ALA B 1 137 ? -16.484 -14.961 2.684 1 92.12 137 ALA B C 1
ATOM 2810 O O . ALA B 1 137 ? -16.688 -16.172 2.498 1 92.12 137 ALA B O 1
ATOM 2811 N N . SER B 1 138 ? -16.016 -14.164 1.743 1 93.12 138 SER B N 1
ATOM 2812 C CA . SER B 1 138 ? -15.641 -14.688 0.433 1 93.12 138 SER B CA 1
ATOM 2813 C C . SER B 1 138 ? -14.461 -15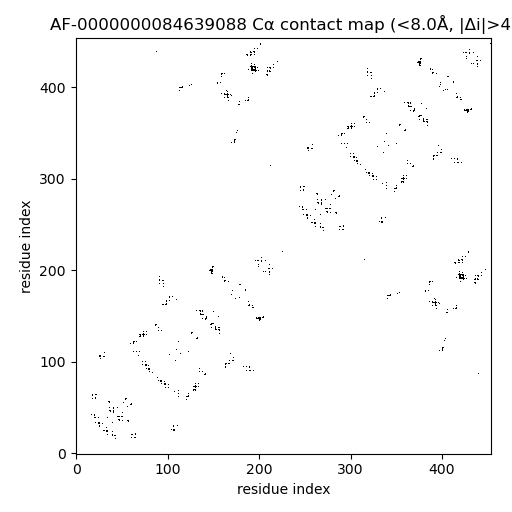.641 0.537 1 93.12 138 SER B C 1
ATOM 2815 O O . SER B 1 138 ? -14.43 -16.672 -0.132 1 93.12 138 SER B O 1
ATOM 2817 N N . VAL B 1 139 ? -13.484 -15.352 1.387 1 95.56 139 VAL B N 1
ATOM 2818 C CA . VAL B 1 139 ? -12.328 -16.203 1.616 1 95.56 139 VAL B CA 1
ATOM 2819 C C . VAL B 1 139 ? -12.781 -17.531 2.244 1 95.56 139 VAL B C 1
ATOM 2821 O O . VAL B 1 139 ? -12.336 -18.594 1.835 1 95.56 139 VAL B O 1
ATOM 2824 N N . GLN B 1 140 ? -13.656 -17.391 3.232 1 96.06 140 GLN B N 1
ATOM 2825 C CA . GLN B 1 140 ? -14.203 -18.578 3.867 1 96.06 140 GLN B CA 1
ATOM 2826 C C . GLN B 1 140 ? -14.891 -19.484 2.846 1 96.06 140 GLN B C 1
ATOM 2828 O O . GLN B 1 140 ? -14.742 -20.703 2.891 1 96.06 140 GLN B O 1
ATOM 2833 N N . ALA B 1 141 ? -15.641 -18.906 1.971 1 94.25 141 ALA B N 1
ATOM 2834 C CA . ALA B 1 141 ? -16.312 -19.656 0.924 1 94.25 141 ALA B CA 1
ATOM 2835 C C . ALA B 1 141 ? -15.305 -20.391 0.04 1 94.25 141 ALA B C 1
ATOM 2837 O O . ALA B 1 141 ? -15.531 -21.547 -0.348 1 94.25 141 ALA B O 1
ATOM 2838 N N . MET B 1 142 ? -14.203 -19.766 -0.312 1 93.81 142 MET B N 1
ATOM 2839 C CA . MET B 1 142 ? -13.133 -20.391 -1.089 1 93.81 142 MET B CA 1
ATOM 2840 C C . MET B 1 142 ? -12.562 -21.594 -0.353 1 93.81 142 MET B C 1
ATOM 2842 O O . MET B 1 142 ? -12.25 -22.609 -0.973 1 93.81 142 MET B O 1
ATOM 2846 N N . MET B 1 143 ? -12.398 -21.453 0.952 1 94.38 143 MET B N 1
ATOM 2847 C CA . MET B 1 143 ? -11.891 -22.547 1.773 1 94.38 143 MET B CA 1
ATOM 2848 C C . MET B 1 143 ? -12.898 -23.688 1.84 1 94.38 143 MET B C 1
ATOM 2850 O O . MET B 1 143 ? -12.523 -24.859 1.741 1 94.38 143 MET B O 1
ATOM 2854 N N . ASP B 1 144 ? -14.156 -23.312 1.983 1 94.5 144 ASP B N 1
ATOM 2855 C CA . ASP B 1 144 ? -15.219 -24.312 2.072 1 94.5 144 ASP B CA 1
ATOM 2856 C C . ASP B 1 144 ? -15.305 -25.125 0.79 1 94.5 144 ASP B C 1
ATOM 2858 O O . ASP B 1 144 ? -15.648 -26.312 0.828 1 94.5 144 ASP B O 1
ATOM 2862 N N . GLU B 1 145 ? -14.984 -24.531 -0.305 1 91.56 145 GLU B N 1
ATOM 2863 C CA . GLU B 1 145 ? -15.008 -25.219 -1.595 1 91.56 145 GLU B CA 1
ATOM 2864 C C . GLU B 1 145 ? -13.711 -25.984 -1.835 1 91.56 145 GLU B C 1
ATOM 2866 O O . GLU B 1 145 ? -13.547 -26.609 -2.881 1 91.56 145 GLU B O 1
ATOM 2871 N N . GLY B 1 146 ? -12.789 -25.859 -0.944 1 90.31 146 GLY B N 1
ATOM 2872 C CA . GLY B 1 146 ? -11.531 -26.594 -1.036 1 90.31 146 GLY B CA 1
ATOM 2873 C C . GLY B 1 146 ? -10.547 -25.953 -2.002 1 90.31 146 GLY B C 1
ATOM 2874 O O . GLY B 1 146 ? -9.578 -26.594 -2.414 1 90.31 146 GLY B O 1
ATOM 2875 N N . ILE B 1 147 ? -10.789 -24.734 -2.346 1 91.62 147 ILE B N 1
ATOM 2876 C CA . ILE B 1 147 ? -9.938 -24.031 -3.301 1 91.62 147 ILE B CA 1
ATOM 2877 C C . ILE B 1 147 ? -8.758 -23.406 -2.57 1 91.62 147 ILE B C 1
ATOM 2879 O O . ILE B 1 147 ? -7.613 -23.516 -3.021 1 91.62 147 ILE B O 1
ATOM 2883 N N . TYR B 1 148 ? -9.023 -22.734 -1.48 1 93.75 148 TYR B N 1
ATOM 2884 C CA . TYR B 1 148 ? -7.961 -22.203 -0.627 1 93.75 148 TYR B CA 1
ATOM 2885 C C . TYR B 1 148 ? -7.621 -23.203 0.484 1 93.75 148 TYR B C 1
ATOM 2887 O O . TYR B 1 148 ? -8.461 -24.016 0.876 1 93.75 148 TYR B O 1
ATOM 2895 N N . ARG B 1 149 ? -6.422 -23.094 0.983 1 92.5 149 ARG B N 1
ATOM 2896 C CA . ARG B 1 149 ? -6.035 -23.922 2.131 1 92.5 149 ARG B CA 1
ATOM 2897 C C . ARG B 1 149 ? -6.844 -23.531 3.367 1 92.5 149 ARG B C 1
ATOM 2899 O O . ARG B 1 149 ? -7.242 -22.391 3.525 1 92.5 149 ARG B O 1
ATOM 2906 N N . ALA B 1 150 ? -7.004 -24.547 4.18 1 90.81 150 ALA B N 1
ATOM 2907 C CA . ALA B 1 150 ? -7.645 -24.266 5.461 1 90.81 150 ALA B CA 1
ATOM 2908 C C . ALA B 1 150 ? -6.746 -23.406 6.344 1 90.81 150 ALA B C 1
ATOM 2910 O O . ALA B 1 150 ? -5.602 -23.766 6.621 1 90.81 150 ALA B O 1
ATOM 2911 N N . ASP B 1 151 ? -7.23 -22.297 6.75 1 93.25 151 ASP B N 1
ATOM 2912 C CA . ASP B 1 151 ? -6.523 -21.297 7.555 1 93.25 151 ASP B CA 1
ATOM 2913 C C . ASP B 1 151 ? -7.496 -20.312 8.195 1 93.25 151 ASP B C 1
ATOM 2915 O O . ASP B 1 151 ? -8.711 -20.438 8.023 1 93.25 151 ASP B O 1
ATOM 2919 N N . ASP B 1 152 ? -6.988 -19.469 9.023 1 94.19 152 ASP B N 1
ATOM 2920 C CA . ASP B 1 152 ? -7.809 -18.359 9.523 1 94.19 152 ASP B CA 1
ATOM 2921 C C . ASP B 1 152 ? -8.219 -17.422 8.398 1 94.19 152 ASP B C 1
ATOM 2923 O O . ASP B 1 152 ? -7.363 -16.797 7.77 1 94.19 152 ASP B O 1
ATOM 2927 N N . PRO B 1 153 ? -9.539 -17.344 8.086 1 94.94 153 PRO B N 1
ATOM 2928 C CA . PRO B 1 153 ? -9.984 -16.484 6.984 1 94.94 153 PRO B CA 1
ATOM 2929 C C . PRO B 1 153 ? -9.516 -15.047 7.133 1 94.94 153 PRO B C 1
ATOM 2931 O O . PRO B 1 153 ? -9.281 -14.367 6.129 1 94.94 153 PRO B O 1
ATOM 2934 N N . THR B 1 154 ? -9.352 -14.578 8.383 1 94.62 154 THR B N 1
ATOM 2935 C CA . THR B 1 154 ? -8.875 -13.219 8.633 1 94.62 154 THR B CA 1
ATOM 2936 C C . THR B 1 154 ? -7.461 -13.031 8.102 1 94.62 154 THR B C 1
ATOM 2938 O O . THR B 1 154 ? -7.156 -12.016 7.477 1 94.62 154 THR B O 1
ATOM 2941 N N . THR B 1 155 ? -6.652 -13.992 8.297 1 94.62 155 THR B N 1
ATOM 2942 C CA . THR B 1 155 ? -5.266 -13.906 7.852 1 94.62 155 THR B CA 1
ATOM 2943 C C . THR B 1 155 ? -5.191 -13.852 6.328 1 94.62 155 THR B C 1
ATOM 2945 O O . THR B 1 155 ? -4.504 -13 5.762 1 94.62 155 THR B O 1
ATOM 2948 N N . ILE B 1 156 ? -5.926 -14.727 5.676 1 95.75 156 ILE B N 1
ATOM 2949 C CA . ILE B 1 156 ? -5.918 -14.758 4.219 1 95.75 156 ILE B CA 1
ATOM 2950 C C . ILE B 1 156 ? -6.535 -13.469 3.67 1 95.75 156 ILE B C 1
ATOM 2952 O O . ILE B 1 156 ? -6.047 -12.906 2.688 1 95.75 156 ILE B O 1
ATOM 2956 N N . ALA B 1 157 ? -7.59 -13.008 4.344 1 95.62 157 ALA B N 1
ATOM 2957 C CA . ALA B 1 157 ? -8.219 -11.758 3.928 1 95.62 157 ALA B CA 1
ATOM 2958 C C . ALA B 1 157 ? -7.238 -10.594 4.035 1 95.62 157 ALA B C 1
ATOM 2960 O O . ALA B 1 157 ? -7.191 -9.727 3.154 1 95.62 157 ALA B O 1
ATOM 2961 N N . LEU B 1 158 ? -6.449 -10.539 5.094 1 96.31 158 LEU B N 1
ATOM 2962 C CA . LEU B 1 158 ? -5.434 -9.508 5.258 1 96.31 158 LEU B CA 1
ATOM 2963 C C . LEU B 1 158 ? -4.387 -9.594 4.156 1 96.31 158 LEU B C 1
ATOM 2965 O O . LEU B 1 158 ? -3.953 -8.57 3.623 1 96.31 158 LEU B O 1
ATOM 2969 N N . GLU B 1 159 ? -4.004 -10.781 3.809 1 97.31 159 GLU B N 1
ATOM 2970 C CA . GLU B 1 159 ? -3.033 -10.961 2.734 1 97.31 159 GLU B CA 1
ATOM 2971 C C . GLU B 1 159 ? -3.566 -10.43 1.409 1 97.31 159 GLU B C 1
ATOM 2973 O O . GLU B 1 159 ? -2.857 -9.719 0.693 1 97.31 159 GLU B O 1
ATOM 2978 N N . LEU B 1 160 ? -4.805 -10.727 1.148 1 96.94 160 LEU B N 1
ATOM 2979 C CA . LEU B 1 160 ? -5.426 -10.25 -0.082 1 96.94 160 LEU B CA 1
ATOM 2980 C C . LEU B 1 160 ? -5.609 -8.734 -0.042 1 96.94 160 LEU B C 1
ATOM 2982 O O . LEU B 1 160 ? -5.426 -8.055 -1.055 1 96.94 160 LEU B O 1
ATOM 2986 N N . TRP B 1 161 ? -5.938 -8.211 1.103 1 96.5 161 TRP B N 1
ATOM 2987 C CA . TRP B 1 161 ? -6.105 -6.773 1.268 1 96.5 161 TRP B CA 1
ATOM 2988 C C . TRP B 1 161 ? -4.789 -6.043 1.011 1 96.5 161 TRP B C 1
ATOM 2990 O O . TRP B 1 161 ? -4.777 -4.984 0.376 1 96.5 161 TRP B O 1
ATOM 3000 N N . THR B 1 162 ? -3.703 -6.574 1.496 1 97.75 162 THR B N 1
ATOM 3001 C CA . THR B 1 162 ? -2.418 -5.918 1.278 1 97.75 162 THR B CA 1
ATOM 3002 C C . THR B 1 162 ? -2.125 -5.785 -0.213 1 97.75 162 THR B C 1
ATOM 3004 O O . THR B 1 162 ? -1.583 -4.77 -0.654 1 97.75 162 THR B O 1
ATOM 3007 N N . ALA B 1 163 ? -2.473 -6.762 -0.975 1 97.75 163 ALA B N 1
ATOM 3008 C CA . ALA B 1 163 ? -2.244 -6.711 -2.416 1 97.75 163 ALA B CA 1
ATOM 3009 C C . ALA B 1 163 ? -3.076 -5.605 -3.062 1 97.75 163 ALA B C 1
ATOM 3011 O O . ALA B 1 163 ? -2.549 -4.781 -3.812 1 97.75 163 ALA B O 1
ATOM 3012 N N . ALA B 1 164 ? -4.348 -5.605 -2.756 1 97.5 164 ALA B N 1
ATOM 3013 C CA . ALA B 1 164 ? -5.23 -4.586 -3.32 1 97.5 164 ALA B CA 1
ATOM 3014 C C . ALA B 1 164 ? -4.816 -3.188 -2.871 1 97.5 164 ALA B C 1
ATOM 3016 O O . ALA B 1 164 ? -4.793 -2.252 -3.674 1 97.5 164 ALA B O 1
ATOM 3017 N N . HIS B 1 165 ? -4.512 -3.086 -1.615 1 97.06 165 HIS B N 1
ATOM 3018 C CA . HIS B 1 165 ? -4.059 -1.813 -1.067 1 97.06 165 HIS B CA 1
ATOM 3019 C C . HIS B 1 165 ? -2.775 -1.345 -1.749 1 97.06 165 HIS B C 1
ATOM 3021 O O . HIS B 1 165 ? -2.621 -0.156 -2.037 1 97.06 165 HIS B O 1
ATOM 3027 N N . GLY B 1 166 ? -1.839 -2.264 -1.931 1 98.25 166 GLY B N 1
ATOM 3028 C CA . GLY B 1 166 ? -0.603 -1.9 -2.605 1 98.25 166 GLY B CA 1
ATOM 3029 C C . GLY B 1 166 ? -0.828 -1.311 -3.986 1 98.25 166 GLY B C 1
ATOM 3030 O O . GLY B 1 166 ? -0.209 -0.307 -4.344 1 98.25 166 GLY B O 1
ATOM 3031 N N . VAL B 1 167 ? -1.697 -1.903 -4.738 1 98.44 167 VAL B N 1
ATOM 3032 C CA . VAL B 1 167 ? -2.043 -1.406 -6.066 1 98.44 167 VAL B CA 1
ATOM 3033 C C . VAL B 1 167 ? -2.646 -0.008 -5.953 1 98.44 167 VAL B C 1
ATOM 3035 O O . VAL B 1 167 ? -2.164 0.936 -6.586 1 98.44 167 VAL B O 1
ATOM 3038 N N . ALA B 1 168 ? -3.635 0.143 -5.105 1 98.06 168 ALA B N 1
ATOM 3039 C CA . ALA B 1 168 ? -4.32 1.423 -4.945 1 98.06 168 ALA B CA 1
ATOM 3040 C C . ALA B 1 168 ? -3.359 2.504 -4.461 1 98.06 168 ALA B C 1
ATOM 3042 O O . ALA B 1 168 ? -3.303 3.596 -5.035 1 98.06 168 ALA B O 1
ATOM 3043 N N . ALA B 1 169 ? -2.605 2.146 -3.473 1 97 169 ALA B N 1
ATOM 3044 C CA . ALA B 1 169 ? -1.733 3.113 -2.811 1 97 169 ALA B CA 1
ATOM 3045 C C . ALA B 1 169 ? -0.655 3.621 -3.764 1 97 169 ALA B C 1
ATOM 3047 O O . ALA B 1 169 ? -0.376 4.82 -3.812 1 97 169 ALA B O 1
ATOM 3048 N N . LEU B 1 170 ? -0.052 2.771 -4.516 1 95.88 170 LEU B N 1
ATOM 3049 C CA . LEU B 1 170 ? 1.017 3.205 -5.41 1 95.88 170 LEU B CA 1
ATOM 3050 C C . LEU B 1 170 ? 0.452 3.982 -6.594 1 95.88 170 LEU B C 1
ATOM 3052 O O . LEU B 1 170 ? 1.053 4.961 -7.039 1 95.88 170 LEU B O 1
ATOM 3056 N N . LEU B 1 171 ? -0.693 3.537 -7.121 1 96.25 171 LEU B N 1
ATOM 3057 C CA . LEU B 1 171 ? -1.339 4.277 -8.195 1 96.25 171 LEU B CA 1
ATOM 3058 C C . LEU B 1 171 ? -1.663 5.703 -7.762 1 96.25 171 LEU B C 1
ATOM 3060 O O . LEU B 1 171 ? -1.604 6.633 -8.57 1 96.25 171 LEU B O 1
ATOM 3064 N N . ILE B 1 172 ? -1.961 5.859 -6.488 1 94.06 172 ILE B N 1
ATOM 3065 C CA . ILE B 1 172 ? -2.338 7.156 -5.945 1 94.06 172 ILE B CA 1
ATOM 3066 C C . ILE B 1 172 ? -1.084 7.969 -5.625 1 94.06 172 ILE B C 1
ATOM 3068 O O . ILE B 1 172 ? -0.996 9.148 -5.969 1 94.06 172 ILE B O 1
ATOM 3072 N N . ALA B 1 173 ? -0.116 7.371 -5.031 1 91.62 173 ALA B N 1
ATOM 3073 C CA . ALA B 1 173 ? 1.064 8.078 -4.531 1 91.62 173 ALA B CA 1
ATOM 3074 C C . ALA B 1 173 ? 2.039 8.383 -5.664 1 91.62 173 ALA B C 1
ATOM 3076 O O . ALA B 1 173 ? 2.781 9.359 -5.605 1 91.62 173 ALA B O 1
ATOM 3077 N N . LYS B 1 174 ? 2.035 7.52 -6.672 1 91.5 174 LYS B N 1
ATOM 3078 C CA . LYS B 1 174 ? 2.973 7.668 -7.781 1 91.5 174 LYS B CA 1
ATOM 3079 C C . LYS B 1 174 ? 2.264 7.523 -9.125 1 91.5 174 LYS B C 1
ATOM 3081 O O . LYS B 1 174 ? 2.604 6.648 -9.922 1 91.5 174 LYS B O 1
ATOM 3086 N N . PRO B 1 175 ? 1.373 8.453 -9.414 1 90.88 175 PRO B N 1
ATOM 3087 C CA . PRO B 1 175 ? 0.564 8.328 -10.633 1 90.88 175 PRO B CA 1
ATOM 3088 C C . PRO B 1 175 ? 1.383 8.516 -11.906 1 90.88 175 PRO B C 1
ATOM 3090 O O . PRO B 1 175 ? 0.917 8.18 -13 1 90.88 175 PRO B O 1
ATOM 3093 N N . HIS B 1 176 ? 2.598 8.992 -11.805 1 88.56 176 HIS B N 1
ATOM 3094 C CA . HIS B 1 176 ? 3.439 9.281 -12.961 1 88.56 176 HIS B CA 1
ATOM 3095 C C . HIS B 1 176 ? 4.133 8.016 -13.461 1 88.56 176 HIS B C 1
ATOM 3097 O O . HIS B 1 176 ? 4.695 8.008 -14.562 1 88.56 176 HIS B O 1
ATOM 3103 N N . LEU B 1 177 ? 4.168 6.965 -12.656 1 91.12 177 LEU B N 1
ATOM 3104 C CA . LEU B 1 177 ? 4.828 5.734 -13.078 1 91.12 177 LEU B CA 1
ATOM 3105 C C . LEU B 1 177 ? 4.062 5.062 -14.211 1 91.12 177 LEU B C 1
ATOM 3107 O O . LEU B 1 177 ? 2.852 5.262 -14.352 1 91.12 177 LEU B O 1
ATOM 3111 N N . PRO B 1 178 ? 4.746 4.332 -15.016 1 93.25 178 PRO B N 1
ATOM 3112 C CA . PRO B 1 178 ? 4.121 3.768 -16.219 1 93.25 178 PRO B CA 1
ATOM 3113 C C . PRO B 1 178 ? 3.338 2.49 -15.922 1 93.25 178 PRO B C 1
ATOM 3115 O O . PRO B 1 178 ? 3.723 1.408 -16.375 1 93.25 178 PRO B O 1
ATOM 3118 N N . PHE B 1 179 ? 2.184 2.594 -15.336 1 95.5 179 PHE B N 1
ATOM 3119 C CA . PHE B 1 179 ? 1.37 1.441 -14.961 1 95.5 179 PHE B CA 1
ATOM 3120 C C . PHE B 1 179 ? 0.598 0.912 -16.172 1 95.5 179 PHE B C 1
ATOM 3122 O O . PHE B 1 179 ? 0.075 -0.204 -16.125 1 95.5 179 PHE B O 1
ATOM 3129 N N . GLY B 1 180 ? 0.545 1.683 -17.281 1 95.81 180 GLY B N 1
ATOM 3130 C CA . GLY B 1 180 ? -0.304 1.309 -18.406 1 95.81 180 GLY B CA 1
ATOM 3131 C C . GLY B 1 180 ? -1.785 1.415 -18.094 1 95.81 180 GLY B C 1
ATOM 3132 O O . GLY B 1 180 ? -2.221 2.365 -17.438 1 95.81 180 GLY B O 1
ATOM 3133 N N . ASP B 1 181 ? -2.605 0.546 -18.641 1 96.31 181 ASP B N 1
ATOM 3134 C CA . ASP B 1 181 ? -4.027 0.502 -18.312 1 96.31 181 ASP B CA 1
ATOM 3135 C C . ASP B 1 181 ? -4.238 0.089 -16.859 1 96.31 181 ASP B C 1
ATOM 3137 O O . ASP B 1 181 ? -3.961 -1.052 -16.484 1 96.31 181 ASP B O 1
ATOM 3141 N N . VAL B 1 182 ? -4.773 0.965 -16.109 1 96.5 182 VAL B N 1
ATOM 3142 C CA . VAL B 1 182 ? -4.859 0.832 -14.656 1 96.5 182 VAL B CA 1
ATOM 3143 C C . VAL B 1 182 ? -5.715 -0.382 -14.297 1 96.5 182 VAL B C 1
ATOM 3145 O O . VAL B 1 182 ? -5.367 -1.148 -13.391 1 96.5 182 VAL B O 1
ATOM 3148 N N . ALA B 1 183 ? -6.84 -0.554 -14.977 1 95.88 183 ALA B N 1
ATOM 3149 C CA . ALA B 1 183 ? -7.723 -1.682 -14.695 1 95.88 183 ALA B CA 1
ATOM 3150 C C . ALA B 1 183 ? -7.035 -3.008 -15.008 1 95.88 183 ALA B C 1
ATOM 3152 O O . ALA B 1 183 ? -7.129 -3.961 -14.227 1 95.88 183 ALA B O 1
ATOM 3153 N N . ALA B 1 184 ? -6.383 -3.086 -16.125 1 95.38 184 ALA B N 1
ATOM 3154 C CA . ALA B 1 184 ? -5.652 -4.293 -16.5 1 95.38 184 ALA B CA 1
ATOM 3155 C C . ALA B 1 184 ? -4.508 -4.574 -15.531 1 95.38 184 ALA B C 1
ATOM 3157 O O . ALA B 1 184 ? -4.262 -5.727 -15.172 1 95.38 184 ALA B O 1
ATOM 3158 N N . PHE B 1 185 ? -3.82 -3.52 -15.148 1 97 185 PHE B N 1
ATOM 3159 C CA . PHE B 1 185 ? -2.727 -3.633 -14.188 1 97 185 PHE B CA 1
ATOM 3160 C C . PHE B 1 185 ? -3.219 -4.215 -12.867 1 97 185 PHE B C 1
ATOM 3162 O O . PHE B 1 185 ? -2.654 -5.188 -12.367 1 97 185 PHE B O 1
ATOM 3169 N N . ALA B 1 186 ? -4.293 -3.604 -12.359 1 98 186 ALA B N 1
ATOM 3170 C CA . ALA B 1 186 ? -4.875 -4.086 -11.109 1 98 186 ALA B CA 1
ATOM 3171 C C . ALA B 1 186 ? -5.305 -5.543 -11.234 1 98 186 ALA B C 1
ATOM 3173 O O . ALA B 1 186 ? -5.043 -6.352 -10.336 1 98 186 ALA B O 1
ATOM 3174 N N . ASP B 1 187 ? -5.926 -5.836 -12.32 1 96.88 187 ASP B N 1
ATOM 3175 C CA . ASP B 1 187 ? -6.422 -7.191 -12.547 1 96.88 187 ASP B CA 1
ATOM 3176 C C . ASP B 1 187 ? -5.273 -8.195 -12.555 1 96.88 187 ASP B C 1
ATOM 3178 O O . ASP B 1 187 ? -5.398 -9.297 -12.016 1 96.88 187 ASP B O 1
ATOM 3182 N N . ARG B 1 188 ? -4.191 -7.859 -13.141 1 96.06 188 ARG B N 1
ATOM 3183 C CA . ARG B 1 188 ? -3.041 -8.758 -13.227 1 96.06 188 ARG B CA 1
ATOM 3184 C C . ARG B 1 188 ? -2.447 -9.023 -11.852 1 96.06 188 ARG B C 1
ATOM 3186 O O . ARG B 1 188 ? -2.145 -10.164 -11.508 1 96.06 188 ARG B O 1
ATOM 3193 N N . VAL B 1 189 ? -2.275 -7.992 -11.039 1 97.44 189 VAL B N 1
ATOM 3194 C CA . VAL B 1 189 ? -1.702 -8.156 -9.703 1 97.44 189 VAL B CA 1
ATOM 3195 C C . VAL B 1 189 ? -2.639 -8.992 -8.836 1 97.44 189 VAL B C 1
ATOM 3197 O O . VAL B 1 189 ? -2.207 -9.961 -8.203 1 97.44 189 VAL B O 1
ATOM 3200 N N . LEU B 1 190 ? -3.891 -8.633 -8.844 1 96.88 190 LEU B N 1
ATOM 3201 C CA . LEU B 1 190 ? -4.863 -9.336 -8.016 1 96.88 190 LEU B CA 1
ATOM 3202 C C . LEU B 1 190 ? -5.051 -10.773 -8.492 1 96.88 190 LEU B C 1
ATOM 3204 O O . LEU B 1 190 ? -5.152 -11.695 -7.68 1 96.88 190 LEU B O 1
ATOM 3208 N N . GLY B 1 191 ? -5.09 -10.93 -9.812 1 96.12 191 GLY B N 1
ATOM 3209 C CA . GLY B 1 191 ? -5.156 -12.281 -10.359 1 96.12 191 GLY B CA 1
ATOM 3210 C C . GLY B 1 191 ? -3.994 -13.156 -9.938 1 96.12 191 GLY B C 1
ATOM 3211 O O . GLY B 1 191 ? -4.176 -14.336 -9.641 1 96.12 191 GLY B O 1
ATOM 3212 N N . ALA B 1 192 ? -2.834 -12.562 -9.938 1 96.56 192 ALA B N 1
ATOM 3213 C CA . ALA B 1 192 ? -1.646 -13.32 -9.562 1 96.56 192 ALA B CA 1
ATOM 3214 C C . ALA B 1 192 ? -1.726 -13.766 -8.102 1 96.56 192 ALA B C 1
ATOM 3216 O O . ALA B 1 192 ? -1.438 -14.922 -7.785 1 96.56 192 ALA B O 1
ATOM 3217 N N . VAL B 1 193 ? -2.092 -12.867 -7.211 1 96.81 193 VAL B N 1
ATOM 3218 C CA . VAL B 1 193 ? -2.139 -13.211 -5.793 1 96.81 193 VAL B CA 1
ATOM 3219 C C . VAL B 1 193 ? -3.246 -14.227 -5.543 1 96.81 193 VAL B C 1
ATOM 3221 O O . VAL B 1 193 ? -3.059 -15.18 -4.777 1 96.81 193 VAL B O 1
ATOM 3224 N N . LEU B 1 194 ? -4.41 -14.055 -6.156 1 96.44 194 LEU B N 1
ATOM 3225 C CA . LEU B 1 194 ? -5.5 -15.016 -6.023 1 96.44 194 LEU B CA 1
ATOM 3226 C C . LEU B 1 194 ? -5.062 -16.391 -6.492 1 96.44 194 LEU B C 1
ATOM 3228 O O . LEU B 1 194 ? -5.285 -17.391 -5.793 1 96.44 194 LEU B O 1
ATOM 3232 N N . CYS B 1 195 ? -4.438 -16.422 -7.629 1 95.81 195 CYS B N 1
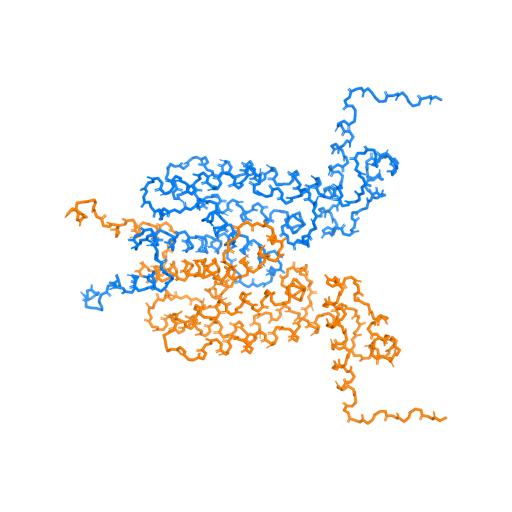ATOM 3233 C CA . CYS B 1 195 ? -3.949 -17.656 -8.203 1 95.81 195 CYS B CA 1
ATOM 3234 C C . CYS B 1 195 ? -2.932 -18.328 -7.281 1 95.81 195 CYS B C 1
ATOM 3236 O O . CYS B 1 195 ? -2.979 -19.531 -7.066 1 95.81 195 CYS B O 1
ATOM 3238 N N . GLY B 1 196 ? -1.996 -17.531 -6.754 1 96.56 196 GLY B N 1
ATOM 3239 C CA . GLY B 1 196 ? -1.015 -18.062 -5.828 1 96.56 196 GLY B CA 1
ATOM 3240 C C . GLY B 1 196 ? -1.642 -18.734 -4.617 1 96.56 196 GLY B C 1
ATOM 3241 O O . GLY B 1 196 ? -1.178 -19.781 -4.168 1 96.56 196 GLY B O 1
ATOM 3242 N N . HIS B 1 197 ? -2.646 -18.141 -4.066 1 96.19 197 HIS B N 1
ATOM 3243 C CA . HIS B 1 197 ? -3.338 -18.734 -2.93 1 96.19 197 HIS B CA 1
ATOM 3244 C C . HIS B 1 197 ? -4.051 -20.016 -3.334 1 96.19 197 HIS B C 1
ATOM 3246 O O . HIS B 1 197 ? -4.176 -20.953 -2.529 1 96.19 197 HIS B O 1
ATOM 3252 N N . MET B 1 198 ? -4.578 -20.047 -4.582 1 95.19 198 MET B N 1
ATOM 3253 C CA . MET B 1 198 ? -5.191 -21.281 -5.062 1 95.19 198 MET B CA 1
ATOM 3254 C C . MET B 1 198 ? -4.16 -22.406 -5.168 1 95.19 198 MET B C 1
ATOM 3256 O O . MET B 1 198 ? -4.438 -23.547 -4.805 1 95.19 198 MET B O 1
ATOM 3260 N N . VAL B 1 199 ? -2.988 -22.078 -5.656 1 95.75 199 VAL B N 1
ATOM 3261 C CA . VAL B 1 199 ? -1.913 -23.062 -5.742 1 95.75 199 VAL B CA 1
ATOM 3262 C C . VAL B 1 199 ? -1.55 -23.547 -4.344 1 95.75 199 VAL B C 1
ATOM 3264 O O . VAL B 1 199 ? -1.323 -24.75 -4.137 1 95.75 199 VAL B O 1
ATOM 3267 N N . ALA B 1 200 ? -1.49 -22.594 -3.404 1 94.94 200 ALA B N 1
ATOM 3268 C CA . ALA B 1 200 ? -1.219 -22.984 -2.021 1 94.94 200 ALA B CA 1
ATOM 3269 C C . ALA B 1 200 ? -2.236 -24 -1.528 1 94.94 200 ALA B C 1
ATOM 3271 O O . ALA B 1 200 ? -1.89 -24.922 -0.782 1 94.94 200 ALA B O 1
ATOM 3272 N N . GLY B 1 201 ? -3.467 -23.797 -1.917 1 92.31 201 GLY B N 1
ATOM 3273 C CA . GLY B 1 201 ? -4.504 -24.766 -1.568 1 92.31 201 GLY B CA 1
ATOM 3274 C C . GLY B 1 201 ? -4.266 -26.141 -2.154 1 92.31 201 GLY B C 1
ATOM 3275 O O . GLY B 1 201 ? -4.66 -27.141 -1.562 1 92.31 201 GLY B O 1
ATOM 3276 N N . LEU B 1 202 ? -3.652 -26.203 -3.291 1 91.81 202 LEU B N 1
ATOM 3277 C CA . LEU B 1 202 ? -3.359 -27.469 -3.963 1 91.81 202 LEU B CA 1
ATOM 3278 C C . LEU B 1 202 ? -2.16 -28.156 -3.322 1 91.81 202 LEU B C 1
ATOM 3280 O O . LEU B 1 202 ? -2.115 -29.391 -3.248 1 91.81 202 LEU B O 1
ATOM 3284 N N . VAL B 1 203 ? -1.186 -27.391 -2.926 1 92.12 203 VAL B N 1
ATOM 3285 C CA . VAL B 1 203 ? 0.052 -27.953 -2.387 1 92.12 203 VAL B CA 1
ATOM 3286 C C . VAL B 1 203 ? -0.195 -28.5 -0.983 1 92.12 203 VAL B C 1
ATOM 3288 O O . VAL B 1 203 ? 0.244 -29.594 -0.654 1 92.12 203 VAL B O 1
ATOM 3291 N N . GLY B 1 204 ? -0.893 -27.688 -0.085 1 87.81 204 GLY B N 1
ATOM 3292 C CA . GLY B 1 204 ? -1.225 -28.188 1.242 1 87.81 204 GLY B CA 1
ATOM 3293 C C . GLY B 1 204 ? -1.26 -27.094 2.293 1 87.81 204 GLY B C 1
ATOM 3294 O O . GLY B 1 204 ? -0.796 -25.969 2.051 1 87.81 204 GLY B O 1
ATOM 3295 N N . PRO B 1 205 ? -1.74 -27.344 3.428 1 83.81 205 PRO B N 1
ATOM 3296 C CA . PRO B 1 205 ? -1.979 -26.328 4.461 1 83.81 205 PRO B CA 1
ATOM 3297 C C . PRO B 1 205 ? -0.686 -25.734 5.012 1 83.81 205 PRO B C 1
ATOM 3299 O O . PRO B 1 205 ? -0.686 -24.609 5.504 1 83.81 205 PRO B O 1
ATOM 3302 N N . GLN B 1 206 ? 0.439 -26.375 4.879 1 87.12 206 GLN B N 1
ATOM 3303 C CA . GLN B 1 206 ? 1.69 -25.891 5.449 1 87.12 206 GLN B CA 1
ATOM 3304 C C . GLN B 1 206 ? 2.668 -25.469 4.355 1 87.12 206 GLN B C 1
ATOM 3306 O O . GLN B 1 206 ? 3.867 -25.344 4.605 1 87.12 206 GLN B O 1
ATOM 3311 N N . ALA B 1 207 ? 2.051 -25.344 3.193 1 90.62 207 ALA B N 1
ATOM 3312 C CA . ALA B 1 207 ? 2.924 -25.078 2.055 1 90.62 207 ALA B CA 1
ATOM 3313 C C . ALA B 1 207 ? 3.67 -23.75 2.24 1 90.62 207 ALA B C 1
ATOM 3315 O O . ALA B 1 207 ? 3.066 -22.734 2.58 1 90.62 207 ALA B O 1
ATOM 3316 N N . THR B 1 208 ? 4.957 -23.797 2.09 1 89.94 208 THR B N 1
ATOM 3317 C CA . THR B 1 208 ? 5.789 -22.609 2.084 1 89.94 208 THR B CA 1
ATOM 3318 C C . THR B 1 208 ? 5.82 -21.969 0.693 1 89.94 208 THR B C 1
ATOM 3320 O O . THR B 1 208 ? 5.344 -22.578 -0.274 1 89.94 208 THR B O 1
ATOM 3323 N N . SER B 1 209 ? 6.336 -20.797 0.65 1 90.62 209 SER B N 1
ATOM 3324 C CA . SER B 1 209 ? 6.504 -20.141 -0.645 1 90.62 209 SER B CA 1
ATOM 3325 C C . SER B 1 209 ? 7.371 -20.984 -1.577 1 90.62 209 SER B C 1
ATOM 3327 O O . SER B 1 209 ? 7.094 -21.078 -2.773 1 90.62 209 SER B O 1
ATOM 3329 N N . ARG B 1 210 ? 8.367 -21.578 -1.018 1 88.56 210 ARG B N 1
ATOM 3330 C CA . ARG B 1 210 ? 9.227 -22.438 -1.811 1 88.56 210 ARG B CA 1
ATOM 3331 C C . ARG B 1 210 ? 8.453 -23.641 -2.348 1 88.56 210 ARG B C 1
ATOM 3333 O O . ARG B 1 210 ? 8.641 -24.047 -3.498 1 88.56 210 ARG B O 1
ATOM 3340 N N . ASP B 1 211 ? 7.605 -24.172 -1.545 1 92.81 211 ASP B N 1
ATOM 3341 C CA . ASP B 1 211 ? 6.785 -25.297 -1.975 1 92.81 211 ASP B CA 1
ATOM 3342 C C . ASP B 1 211 ? 5.898 -24.922 -3.158 1 92.81 211 ASP B C 1
ATOM 3344 O O . ASP B 1 211 ? 5.711 -25.703 -4.082 1 92.81 211 ASP B O 1
ATOM 3348 N N . LEU B 1 212 ? 5.359 -23.719 -3.115 1 92.75 212 LEU B N 1
ATOM 3349 C CA . LEU B 1 212 ? 4.5 -23.234 -4.195 1 92.75 212 LEU B CA 1
ATOM 3350 C C . LEU B 1 212 ? 5.273 -23.141 -5.504 1 92.75 212 LEU B C 1
ATOM 3352 O O . LEU B 1 212 ? 4.816 -23.641 -6.539 1 92.75 212 LEU B O 1
ATOM 3356 N N . MET B 1 213 ? 6.414 -22.562 -5.414 1 88.25 213 MET B N 1
ATOM 3357 C CA . MET B 1 213 ? 7.23 -22.375 -6.609 1 88.25 213 MET B CA 1
ATOM 3358 C C . MET B 1 213 ? 7.688 -23.703 -7.18 1 88.25 213 MET B C 1
ATOM 3360 O O . MET B 1 213 ? 7.668 -23.906 -8.398 1 88.25 213 MET B O 1
ATOM 3364 N N . ASP B 1 214 ? 8.078 -24.578 -6.281 1 88.69 214 ASP B N 1
ATOM 3365 C CA . ASP B 1 214 ? 8.461 -25.922 -6.711 1 88.69 214 ASP B CA 1
ATOM 3366 C C . ASP B 1 214 ? 7.297 -26.625 -7.395 1 88.69 214 ASP B C 1
ATOM 3368 O O . ASP B 1 214 ? 7.488 -27.328 -8.391 1 88.69 214 ASP B O 1
ATOM 3372 N N . TRP B 1 215 ? 6.18 -26.484 -6.828 1 91.5 215 TRP B N 1
ATOM 3373 C CA . TRP B 1 215 ? 4.98 -27.094 -7.398 1 91.5 215 TRP B CA 1
ATOM 3374 C C . TRP B 1 215 ? 4.742 -26.594 -8.82 1 91.5 215 TRP B C 1
ATOM 3376 O O . TRP B 1 215 ? 4.453 -27.375 -9.727 1 91.5 215 TRP B O 1
ATOM 3386 N N . VAL B 1 216 ? 4.848 -25.328 -9.07 1 90.62 216 VAL B N 1
ATOM 3387 C CA . VAL B 1 216 ? 4.617 -24.75 -10.391 1 90.62 216 VAL B CA 1
ATOM 3388 C C . VAL B 1 216 ? 5.676 -25.25 -11.367 1 90.62 216 VAL B C 1
ATOM 3390 O O . VAL B 1 216 ? 5.359 -25.609 -12.5 1 90.62 216 VAL B O 1
ATOM 3393 N N . VAL B 1 217 ? 6.91 -25.25 -10.914 1 84.12 217 VAL B N 1
ATOM 3394 C CA . VAL B 1 217 ? 8.016 -25.703 -11.766 1 84.12 217 VAL B CA 1
ATOM 3395 C C . VAL B 1 217 ? 7.781 -27.141 -12.188 1 84.12 217 VAL B C 1
ATOM 3397 O O . VAL B 1 217 ? 8.07 -27.516 -13.328 1 84.12 217 VAL B O 1
ATOM 3400 N N . GLN B 1 218 ? 7.254 -27.938 -11.305 1 86 218 GLN B N 1
ATOM 3401 C CA . GLN B 1 218 ? 6.992 -29.359 -11.586 1 86 218 GLN B CA 1
ATOM 3402 C C . GLN B 1 218 ? 5.887 -29.516 -12.625 1 86 218 GLN B C 1
ATOM 3404 O O . GLN B 1 218 ? 5.766 -30.562 -13.25 1 86 218 GLN B O 1
ATOM 3409 N N . HIS B 1 219 ? 5.113 -28.578 -12.812 1 84.62 219 HIS B N 1
ATOM 3410 C CA . HIS B 1 219 ? 3.99 -28.672 -13.742 1 84.62 219 HIS B CA 1
ATOM 3411 C C . HIS B 1 219 ? 4.297 -27.938 -15.047 1 84.62 219 HIS B C 1
ATOM 3413 O O . HIS B 1 219 ? 3.4 -27.734 -15.867 1 84.62 219 HIS B O 1
ATOM 3419 N N . ARG B 1 220 ? 5.488 -27.547 -15.18 1 80.81 220 ARG B N 1
ATOM 3420 C CA . ARG B 1 220 ? 5.93 -26.969 -16.438 1 80.81 220 ARG B CA 1
ATOM 3421 C C . ARG B 1 220 ? 5.984 -28.031 -17.531 1 80.81 220 ARG B C 1
ATOM 3423 O O . ARG B 1 220 ? 6.527 -29.125 -17.328 1 80.81 220 ARG B O 1
ATOM 3430 N N . PRO B 1 221 ? 5.184 -27.734 -18.594 1 70 221 PRO B N 1
ATOM 3431 C CA . PRO B 1 221 ? 5.25 -28.734 -19.672 1 70 221 PRO B CA 1
ATOM 3432 C C . PRO B 1 221 ? 6.672 -28.953 -20.188 1 70 221 PRO B C 1
ATOM 3434 O O . PRO B 1 221 ? 7.469 -28.016 -20.219 1 70 221 PRO B O 1
ATOM 3437 N N . SER B 1 222 ? 7.289 -30.188 -20.297 1 60.19 222 SER B N 1
ATOM 3438 C CA . SER B 1 222 ? 8.586 -30.531 -20.859 1 60.19 222 SER B CA 1
ATOM 3439 C C . SER B 1 222 ? 8.734 -30.016 -22.281 1 60.19 222 SER B C 1
ATOM 3441 O O . SER B 1 222 ? 7.742 -29.844 -22.984 1 60.19 222 SER B O 1
ATOM 3443 N N . GLU B 1 223 ? 9.891 -29.25 -22.641 1 54.84 223 GLU B N 1
ATOM 3444 C CA . GLU B 1 223 ? 10.195 -28.812 -24 1 54.84 223 GLU B CA 1
ATOM 3445 C C . GLU B 1 223 ? 9.656 -29.797 -25.031 1 54.84 223 GLU B C 1
ATOM 3447 O O . GLU B 1 223 ? 9.305 -29.406 -26.141 1 54.84 223 GLU B O 1
ATOM 3452 N N . GLU B 1 224 ? 9.664 -31.047 -24.859 1 48.91 224 GLU B N 1
ATOM 3453 C CA . GLU B 1 224 ? 9.312 -32.062 -25.844 1 48.91 224 GLU B CA 1
ATOM 3454 C C . GLU B 1 224 ? 7.812 -32.031 -26.141 1 48.91 224 GLU B C 1
ATOM 3456 O O . GLU B 1 224 ? 7.383 -32.438 -27.219 1 48.91 224 GLU B O 1
ATOM 3461 N N . SER B 1 225 ? 6.957 -31.828 -25.438 1 42.47 225 SER B N 1
ATOM 3462 C CA . SER B 1 225 ? 5.531 -31.859 -25.734 1 42.47 225 SER B CA 1
ATOM 3463 C C . SER B 1 225 ? 5.09 -30.609 -26.5 1 42.47 225 SER B C 1
ATOM 3465 O O . SER B 1 225 ? 3.912 -30.453 -26.812 1 42.47 225 SER B O 1
ATOM 3467 N N . ARG B 1 226 ? 5.879 -29.734 -26.562 1 48.62 226 ARG B N 1
ATOM 3468 C CA . ARG B 1 226 ? 5.551 -28.578 -27.406 1 48.62 226 ARG B CA 1
ATOM 3469 C C . ARG B 1 226 ? 5.879 -28.859 -28.859 1 48.62 226 ARG B C 1
ATOM 3471 O O . ARG B 1 226 ? 5.75 -27.984 -29.719 1 48.62 226 ARG B O 1
ATOM 3478 N N . VAL B 1 227 ? 6.688 -29.875 -29.141 1 35.62 227 VAL B N 1
ATOM 3479 C CA . VAL B 1 227 ? 6.863 -30.281 -30.531 1 35.62 227 VAL B CA 1
ATOM 3480 C C . VAL B 1 227 ? 5.664 -31.109 -30.984 1 35.62 227 VAL B C 1
ATOM 3482 O O . VAL B 1 227 ? 5.227 -32.031 -30.281 1 35.62 227 VAL B O 1
#

InterPro domains:
  IPR001647 DNA-binding HTH domain, TetR-type [PF00440] (18-65)
  IPR001647 DNA-binding HTH domain, TetR-type [PS50977] (12-73)
  IPR009057 Homedomain-like superfamily [SSF46689] (6-88)
  IPR025996 HTH-type transcriptional regulator MT1864/Rv1816-like, C-terminal domain [PF13305] (91-192)
  IPR036271 Tetracyclin repressor-like, C-terminal domain superfamily [SSF48498] (89-195)
  IPR050109 HTH-type, TetR-like transcriptional regulator [PTHR30055] (2-196)

Secondary structure (DSSP, 8-state):
-------TTHHHHHHHHHHHHHHHHHHHH--GGG--HHHHHHHHTS-HHHHHTT-SSHHHHHHHHHHHHHHHHHHHHHHHHTT--SHHHHHHHHHHHHHHHHHH-HHHHHHHHTS---TT-GGGTTTTSHHHHHHHHHHHHHHHTTSSPSS-HHHHHHHHHHHHHHHHHHHHH-TTS---SHHHHHHHHHHHHHHHHHHHHHH-TT--HHHHHHHHHHTSPPGGGG-/-------TTHHHHHHHHHHHHHHHHHHHH--GGG--HHHHHHHHTS-HHHHHTT-SSHHHHHHHHHHHHHHHHHHHHHHHHTT--SHHHHHHHHHHHHHHHHHH-HHHHHHHHTS---TT-GGGTTTTSHHHHHHHHHHHHHHHTTSSPSS-HHHHHHHHHHHHHHHHHHHHH-TTS---SHHHHHHHHHHHHHHHHHHHHHH-TT--HHHHHHHHHHTSPPGGGG-

Nearest PDB structures (foldseek):
  5gpa-assembly1_B  TM=7.748E-01  e=3.254E-05  Halalkalibacterium halodurans C-125
  6o6n-assembly1_A  TM=7.140E-01  e=1.294E-05  Mycobacterium tuberculosis
  8t5y-assembly1_A-2  TM=6.335E-01  e=1.134E-05  Rhodococcus sp. USK13
  5k7z-assembly2_C  TM=6.774E-01  e=4.624E-05  Myxococcus xanthus DK 1622
  4mxm-assembly1_A  TM=6.364E-01  e=1.216E-04  Pseudomonas fluorescens A506

Solvent-accessible surface area (backbone atoms only — not comparable to full-atom values): 24383 Å² total; per-residue (Å²): 132,79,80,70,76,74,60,96,61,44,65,60,49,49,50,49,46,48,44,51,36,43,51,49,46,27,67,72,64,60,31,72,84,70,53,41,62,60,58,32,18,58,70,68,70,53,55,50,72,64,49,49,76,76,27,88,43,64,66,54,45,51,39,51,45,35,48,55,54,51,52,52,47,23,53,47,38,54,54,38,34,52,92,48,84,50,57,68,56,21,49,52,35,28,45,53,43,51,33,53,55,36,66,73,42,48,55,59,40,42,64,63,57,65,37,81,65,51,89,84,48,74,59,78,38,52,79,70,28,64,41,46,46,52,45,26,52,45,45,42,50,33,30,74,72,58,42,30,41,77,66,62,35,63,53,55,36,49,45,53,45,21,39,41,46,9,45,35,48,44,54,59,24,45,64,82,56,83,65,73,59,60,69,61,43,48,44,49,44,51,30,14,33,54,34,16,42,38,47,32,23,70,72,33,73,81,57,45,46,65,52,42,44,52,52,54,60,70,65,50,79,60,80,68,75,74,105,131,77,79,69,76,72,60,96,63,47,64,60,49,50,50,49,46,47,44,52,37,44,50,50,46,27,66,72,63,61,32,70,84,71,54,41,61,61,59,32,18,57,69,67,70,51,55,51,71,65,49,48,77,76,26,88,44,64,65,53,44,52,39,51,46,35,50,54,54,51,53,52,47,24,53,47,40,54,55,36,36,55,93,48,84,50,58,70,54,20,50,52,35,28,45,52,44,50,34,54,55,37,67,73,41,49,57,59,40,40,64,61,57,63,36,81,66,52,90,86,48,73,60,80,37,52,77,69,28,66,40,47,46,52,46,24,51,46,43,42,51,33,30,75,71,59,42,29,40,75,66,62,36,64,52,56,34,50,47,52,45,23,38,41,46,8,46,37,48,42,52,60,24,43,64,84,55,84,64,72,58,61,69,60,44,49,44,49,44,52,30,15,34,55,32,16,42,36,48,33,23,69,73,34,73,80,56,45,48,66,50,43,44,51,52,53,61,70,65,50,79,59,81,68,76,76,106

Foldseek 3Di:
DPPPPPDDCVLVVVLVLLLVLQVVQCQVVVDLVRRALCSSCVSSVHHSVSVCVPAVGSLRSLLVNLVVLLLVLLVQLVVQLPPDDDLLSSLLSNLLSLLVSCQVRVSSNCSLPVDDDDPPRPSVCPCVGSSLVSQLVSQVVCVVVLQAADDRSSVVSVVLVVQSCVLNVCCSVPVPDCQDPSSVSSSVSSVVSSVLRSLNSVQHNPQDPVSSVVVVVVPPDDPVVVD/DPPPPPDDCVLVVVLVLLLVLQVVQCQVVVDLVRRALCSSCVSSVHHSVSVCVPAVGSLRSLLVNLVVLLLVLLVQLVVQLPPDDDLLSSLLSNLLSLLVSCQVRVSSNCSLPVDDDDPPRPSVCPCVGSSLVSQLVSQVVCVVVLQAADDRSSVVSVVLVVQSCVLNVCCSVPVPDCQDPSSVSSSVSSVVSSVLRSLNSVQHNPQDPVSSVVVVVVPPDDPVVVD

Organism: NCBI:txid1299332

Radius of gyration: 24.88 Å; Cα contacts (8 Å, |Δi|>4): 565; chains: 2; bounding box: 74×80×52 Å